Protein 9C95 (pdb70)

Sequence (668 aa):
GNSPHHELKNAAQRAADWLVERQRPNGALPSRTAVIESCYKGMWALHTAGHTQAASAVADYVTSLLQPDGDIPQPREERYFLDVHYLYANGYLTIGAHVLGRFGLSRKLMSFVETMRNPATGGFRRSHGPAIPGDGRCDSVSTSSISGLAALYTGRVDTARRSSAADFLGSLWVGQPDRKNVFHAVADASGAVLTSDDAVAVQVRKAEGDWYFIGLPAFFLTALYEATEDRAYLDLATDLMMTYMDEDCDEDAFVDSSCGKAGVAAALLYRLTGRPRYREIAEGIGTLLCERQSPYGYWSEEEETGDVADLFWGDLDMTAEYVLWLDLIGRNLASGEERVWAGNSPHELKNAAQRRAADWLVERQRPNGALPSRTAVIESCYKGMWALHTAGHTQAASAVADYVTSLLQPDGDIPQPREERRYFLDVHYLYANGYLTIGAHVLGRFGLSRKLMSFVETMRNPATGGFRSHGPAIPGDGRCDSVSTSSISGLAALYTGRVDTARRSAADFLGSSLWVGQPDRKNVFHAVADASSGAVLTSDDAVAVQVRKAEGDWYFIGLPAFFLTALYEATEEDRAYLDLATTDLMMTYMDEDCDEDAFVDSSCGKAGVAAALLYRLTGRPRYREIAEGIGTLLCERQSPYGYWSEEETGDVADLFWGDLDMTAEYVLWLDLIGRNLASGERVWA

Foldseek 3Di:
DDALVLLLVLLLLLLVLQQVQADPQLHTFAPDPWLLLPLLPLVLNVLNVNNVSSVSVVSNVVVQADPQLDNPDDHDDVQCAAAAVCLSLLSNLLSCVVSVVVVSNVSSLNSQVVQALVQQLFGGRHDPVHDDQSKGFLNNLLSNLQSCVSVVVLVSNVSSLSLVVLQVVQDPCLLAKRFGMAGSNSHGDDDPPGDIDGFADLDDPLLSLLSLLQSLLVSCVVPVPCVSVVSSVVSLCCNVPRGDPSCLPPLSNLSNLLSLLSCCLVPVDVVSVVSNVSSSVNVSVQAAPSSFHDPDDHDPDSHYHSVRSSSSSVSSVSSSSSSVSNVNSVVVHD/DDALVLLLVLLLLLLVLQQVQADPQLHTFAPDPWLLLDLLPLVLNVLSVNNVSSVSVVSNVVVQADPQLDNPPDHDDCQCAAAAVCLSLLSNLLSCLVSVVLVSNVSSLNSQVVQALVQQLFGHRHDDVHDDQSKGFLNNLLSSLLSCVSNVVLVSVVSSLSLVVLLVVQDPCLLAKRQGMDGSNSHGDDDPVGDIDGFADLDDPLLSLLSLLQSLLVSCVVPVPCVSVVVSVVSLCCNVPRGDPNCLPPLSVLSNLLSLLSCCLVPVDVVSLVSNVSSSVNVSVQAAPSSFHDPDDHDDDSHYHSVSSSSSSVSSVSSSSSSVSNVNSVVVND

Solvent-accessible surface area: 22139 Å² total; per-residue (Å²): 101,38,48,32,124,86,0,22,74,9,0,48,135,0,0,61,6,0,44,131,60,36,87,122,81,0,13,2,1,5,109,70,74,6,0,1,5,2,2,2,0,0,4,0,0,2,0,4,4,47,0,29,7,0,3,3,0,0,13,23,0,65,87,35,34,79,143,86,2,2,0,43,110,37,8,134,56,122,61,9,38,49,9,3,4,0,6,0,0,0,0,0,0,0,0,0,6,3,9,11,16,9,4,12,3,86,64,0,0,46,8,0,55,88,3,64,19,115,94,25,3,0,0,78,1,22,1,87,85,40,127,52,92,14,35,0,0,0,0,0,0,0,0,0,0,1,0,0,3,10,10,25,68,53,116,17,0,79,33,0,4,86,3,7,18,67,4,33,118,39,14,85,64,59,113,75,17,6,20,0,5,0,50,46,90,17,53,28,33,78,52,158,89,6,18,33,2,63,0,159,113,69,118,12,39,4,24,0,0,1,0,3,0,12,0,0,0,5,0,43,17,6,24,92,52,148,62,20,10,54,22,0,38,67,7,2,56,4,2,42,124,48,13,46,154,22,1,30,66,34,34,12,0,0,10,3,0,1,0,0,0,9,0,8,25,47,49,15,108,76,85,8,62,80,8,0,50,43,1,0,18,41,0,26,125,94,35,19,105,70,0,0,2,19,124,133,46,116,30,112,35,74,42,0,104,44,20,11,0,14,23,0,1,12,4,0,0,1,0,0,8,0,0,11,14,1,25,0,0,54,95,85,122,106,93,40,47,24,121,79,0,19,65,0,0,47,120,0,0,66,7,0,44,133,61,41,88,123,76,0,14,2,3,3,109,58,74,3,0,1,5,2,2,2,0,0,5,0,0,2,0,4,4,46,0,38,8,0,3,3,0,0,13,25,0,64,86,39,38,80,145,85,3,2,0,44,110,34,11,120,54,128,75,8,16,50,28,4,4,0,6,0,0,0,0,0,0,0,0,0,8,3,10,10,17,9,5,12,3,86,66,0,0,46,9,0,49,100,7,72,26,112,96,23,1,0,0,60,1,15,0,76,89,26,124,54,86,16,42,1,0,0,0,0,0,0,0,0,0,1,0,0,4,9,7,24,66,50,117,18,0,94,23,0,4,97,4,7,18,62,3,32,118,38,14,88,61,78,118,53,21,6,20,0,5,1,45,48,94,19,54,28,31,79,49,114,105,5,27,36,2,53,0,135,96,72,113,10,50,4,26,0,0,1,0,4,0,12,0,0,0,4,0,30,16,6,23,104,60,146,65,25,9,73,23,0,29,69,6,1,60,3,3,43,130,72,14,46,85,21,0,34,68,36,56,12,0,0,10,2,0,1,0,0,0,8,0,11,25,48,38,15,55,96,107,26,84,90,7,0,42,43,2,0,22,36,0,24,124,99,17,16,132,117,2,0,4,26,101,154,56,111,36,100,30,77,41,0,104,45,20,9,0,13,28,0,1,14,3,0,0,0,0,0,10,0,0,10,12,4,22,0,0,83,81,80,125,120

Secondary structure (DSSP, 8-state):
---HHHHHHHHHHHHHHHHHT--TTS---BSS--GGGTTTHHHHHHHTT-HHHHHHHHHHHHHH--TTS----S---GGGTTT-THHHHHHHHHHHHHTT-HHHHHHHHHHHHHTB-TTT--BBSS-TTS-----EEHHHHHHHHHHHHHTT-HHHHHHHHHHHHHHHHT-S-TTTEEE-EE-TTSPBP-STTS-EEETTS----THHHHHHHHHHHHHHHHH--HHHHHHHHHHHHIIIIIS-GGGGTSGGGHHHHHHHHHHHHHH--HHHHHHHHHHHHHHHHH--SSS---SS--S--S-B-HHHHHHHHHHHHHHHHHHHHHHHHHHHH-/---HHHHHHHHHHHHHHHHHT--TTS---BSS--GGGTTTHHHHHHHTT-HHHHHHHHHHHHHH--TTS----S---GGGTTT-THHHHHHHHHHHHHTT-HHHHHHHHHHHHHTB-TTT--BBSS-TTS-----EEHHHHHHHHHHHHHHT-HHHHHHHHHHHHHHHHT-S-TTTEEE-EE-TTSPBP-STTS-EEETTSS---THHHHHHHHHHHHHHHHH--HHHHHHHHHHHHIIIIIS-GGGGTSGGGHHHHHHHHHHHHHH--HHHHHHHHHHHHHHHHHS-TTS---SS--S--S-B-HHHHHHHHHHHHHHHHHHHHHHHHHHHH-

B-factor: mean 20.38, std 7.78, range [10.12, 61.92]

Radius of gyration: 24.38 Å; Cα contacts (8 Å, |Δi|>4): 1442; chains: 2; bounding box: 65×48×72 Å

Structure (mmCIF, N/CA/C/O backbone):
data_9C95
#
_entry.id   9C95
#
_cell.length_a   69.160
_cell.length_b   76.820
_cell.length_c   123.390
_cell.angle_alpha   90.00
_cell.angle_beta   90.00
_cell.angle_gamma   90.00
#
_symmetry.space_group_name_H-M   'P 21 21 21'
#
loop_
_entity.id
_entity.type
_entity.pdbx_description
1 polymer AprG
2 water water
#
loop_
_atom_site.group_PDB
_atom_site.id
_atom_site.type_symbol
_atom_site.label_atom_id
_atom_site.label_alt_id
_atom_site.label_comp_id
_atom_site.label_asym_id
_atom_site.label_entity_id
_atom_site.label_seq_id
_atom_site.pdbx_PDB_ins_code
_atom_site.Cartn_x
_atom_site.Cartn_y
_atom_site.Cartn_z
_atom_site.occupancy
_atom_site.B_iso_or_equiv
_atom_site.auth_seq_id
_atom_site.auth_comp_id
_atom_site.auth_asym_id
_atom_site.auth_atom_id
_atom_site.pdbx_PDB_model_num
ATOM 1 N N . GLY A 1 3 ? 1.802 -11.551 -13.146 1.00 49.29 3 GLY A N 1
ATOM 2 C CA . GLY A 1 3 ? 2.567 -10.573 -13.903 1.00 44.89 3 GLY A CA 1
ATOM 3 C C . GLY A 1 3 ? 1.820 -9.927 -15.056 1.00 41.84 3 GLY A C 1
ATOM 4 O O . GLY A 1 3 ? 0.614 -10.128 -15.229 1.00 45.77 3 GLY A O 1
ATOM 5 N N . ASN A 1 4 ? 2.544 -9.143 -15.851 1.00 38.01 4 ASN A N 1
ATOM 6 C CA . ASN A 1 4 ? 1.922 -8.390 -16.930 1.00 33.18 4 ASN A CA 1
ATOM 7 C C . ASN A 1 4 ? 1.538 -9.300 -18.088 1.00 30.12 4 ASN A C 1
ATOM 8 O O . ASN A 1 4 ? 2.174 -10.324 -18.348 1.00 30.54 4 ASN A O 1
ATOM 13 N N . SER A 1 5 ? 0.481 -8.907 -18.775 1.00 26.29 5 SER A N 1
ATOM 14 C CA . SER A 1 5 ? -0.032 -9.642 -19.912 1.00 23.21 5 SER A CA 1
ATOM 15 C C . SER A 1 5 ? 0.788 -9.321 -21.153 1.00 21.85 5 SER A C 1
ATOM 16 O O . SER A 1 5 ? 1.494 -8.310 -21.203 1.00 19.30 5 SER A O 1
ATOM 19 N N . PRO A 1 6 ? 0.728 -10.184 -22.171 1.00 19.82 6 PRO A N 1
ATOM 20 C CA . PRO A 1 6 ? 1.395 -9.859 -23.442 1.00 19.39 6 PRO A CA 1
ATOM 21 C C . PRO A 1 6 ? 1.067 -8.475 -23.969 1.00 18.68 6 PRO A C 1
ATOM 22 O O . PRO A 1 6 ? 1.962 -7.792 -24.485 1.00 17.20 6 PRO A O 1
ATOM 26 N N . HIS A 1 7 ? -0.195 -8.042 -23.859 1.00 18.54 7 HIS A N 1
ATOM 27 C CA A HIS A 1 7 ? -0.566 -6.705 -24.315 0.45 20.39 7 HIS A CA 1
ATOM 28 C CA B HIS A 1 7 ? -0.577 -6.705 -24.306 0.55 20.39 7 HIS A CA 1
ATOM 29 C C . HIS A 1 7 ? 0.176 -5.632 -23.527 1.00 19.98 7 HIS A C 1
ATOM 30 O O . HIS A 1 7 ? 0.631 -4.637 -24.105 1.00 20.16 7 HIS A O 1
ATOM 43 N N . GLU A 1 8 ? 0.319 -5.816 -22.215 1.00 19.82 8 GLU A N 1
ATOM 44 C CA . GLU A 1 8 ? 1.031 -4.823 -21.409 1.00 20.32 8 GLU A CA 1
ATOM 45 C C . GLU A 1 8 ? 2.523 -4.792 -21.737 1.00 18.24 8 GLU A C 1
ATOM 46 O O . GLU A 1 8 ? 3.124 -3.712 -21.804 1.00 17.97 8 GLU A O 1
ATOM 52 N N . LEU A 1 9 ? 3.135 -5.959 -21.973 1.00 17.28 9 LEU A N 1
ATOM 53 C CA . LEU A 1 9 ? 4.530 -5.974 -22.388 1.00 16.01 9 LEU A CA 1
ATOM 54 C C . LEU A 1 9 ? 4.710 -5.178 -23.677 1.00 16.06 9 LEU A C 1
ATOM 55 O O . LEU A 1 9 ? 5.659 -4.391 -23.821 1.00 15.66 9 LEU A O 1
ATOM 60 N N . LYS A 1 10 ? 3.813 -5.386 -24.628 1.00 16.46 10 LYS A N 1
ATOM 61 C CA . LYS A 1 10 ? 3.922 -4.691 -25.911 1.00 15.68 10 LYS A CA 1
ATOM 62 C C . LYS A 1 10 ? 3.677 -3.195 -25.759 1.00 16.89 10 LYS A C 1
ATOM 63 O O . LYS A 1 10 ? 4.346 -2.385 -26.408 1.00 15.85 10 LYS A O 1
ATOM 69 N N . ASN A 1 11 ? 2.737 -2.807 -24.902 1.00 16.39 11 ASN A N 1
ATOM 70 C CA . ASN A 1 11 ? 2.498 -1.384 -24.675 1.00 17.40 11 ASN A CA 1
ATOM 71 C C . ASN A 1 11 ? 3.760 -0.692 -24.182 1.00 16.76 11 ASN A C 1
ATOM 72 O O . ASN A 1 11 ? 4.051 0.446 -24.589 1.00 17.30 11 ASN A O 1
ATOM 77 N N . ALA A 1 12 ? 4.506 -1.347 -23.286 1.00 16.55 12 ALA A N 1
ATOM 78 C CA . ALA A 1 12 ? 5.776 -0.798 -22.822 1.00 16.38 12 ALA A CA 1
ATOM 79 C C . ALA A 1 12 ? 6.751 -0.645 -23.985 1.00 15.30 12 ALA A C 1
ATOM 80 O O . ALA A 1 12 ? 7.379 0.408 -24.147 1.00 16.04 12 ALA A O 1
ATOM 82 N N . ALA A 1 13 ? 6.906 -1.697 -24.789 1.00 15.14 13 ALA A N 1
ATOM 83 C CA . ALA A 1 13 ? 7.792 -1.605 -25.949 1.00 13.87 13 ALA A CA 1
ATOM 84 C C . ALA A 1 13 ? 7.417 -0.432 -26.853 1.00 15.01 13 ALA A C 1
ATOM 85 O O . ALA A 1 13 ? 8.298 0.283 -27.357 1.00 14.08 13 ALA A O 1
ATOM 87 N N . GLN A 1 14 ? 6.117 -0.245 -27.121 1.00 14.61 14 GLN A N 1
ATOM 88 C CA . GLN A 1 14 ? 5.685 0.800 -28.036 1.00 14.45 14 GLN A CA 1
ATOM 89 C C . GLN A 1 14 ? 5.991 2.188 -27.480 1.00 15.02 14 GLN A C 1
ATOM 90 O O . GLN A 1 14 ? 6.388 3.093 -28.233 1.00 15.95 14 GLN A O 1
ATOM 96 N N . ARG A 1 15 ? 5.823 2.389 -26.173 1.00 14.80 15 ARG A N 1
ATOM 97 C CA . ARG A 1 15 ? 6.151 3.708 -25.627 1.00 15.90 15 ARG A CA 1
ATOM 98 C C . ARG A 1 15 ? 7.651 4.004 -25.736 1.00 16.60 15 ARG A C 1
ATOM 99 O O . ARG A 1 15 ? 8.054 5.148 -25.988 1.00 15.51 15 ARG A O 1
ATOM 107 N N . ALA A 1 16 ? 8.493 2.996 -25.541 1.00 14.35 16 ALA A N 1
ATOM 108 C CA . ALA A 1 16 ? 9.922 3.190 -25.709 1.00 13.47 16 ALA A CA 1
ATOM 109 C C . ALA A 1 16 ? 10.281 3.450 -27.163 1.00 14.44 16 ALA A C 1
ATOM 110 O O . ALA A 1 16 ? 11.154 4.278 -27.451 1.00 13.72 16 ALA A O 1
ATOM 112 N N . ALA A 1 17 ? 9.654 2.717 -28.093 1.00 12.50 17 ALA A N 1
ATOM 113 C CA . ALA A 1 17 ? 9.920 2.976 -29.510 1.00 12.96 17 ALA A CA 1
ATOM 114 C C . ALA A 1 17 ? 9.553 4.402 -29.878 1.00 13.73 17 ALA A C 1
ATOM 115 O O . ALA A 1 17 ? 10.311 5.084 -30.590 1.00 14.17 17 ALA A O 1
ATOM 117 N N . ASP A 1 18 ? 8.394 4.882 -29.389 1.00 14.55 18 ASP A N 1
ATOM 118 C CA . ASP A 1 18 ? 7.991 6.264 -29.637 1.00 14.01 18 ASP A CA 1
ATOM 119 C C . ASP A 1 18 ? 9.015 7.249 -29.072 1.00 15.27 18 ASP A C 1
ATOM 120 O O . ASP A 1 18 ? 9.356 8.216 -29.737 1.00 16.12 18 ASP A O 1
ATOM 125 N N . TRP A 1 19 ? 9.546 6.977 -27.880 1.00 14.71 19 TRP A N 1
ATOM 126 C CA . TRP A 1 19 ? 10.565 7.838 -27.268 1.00 13.46 19 TRP A CA 1
ATOM 127 C C . TRP A 1 19 ? 11.789 7.959 -28.167 1.00 15.07 19 TRP A C 1
ATOM 128 O O . TRP A 1 19 ? 12.322 9.065 -28.390 1.00 14.67 19 TRP A O 1
ATOM 139 N N . LEU A 1 20 ? 12.253 6.818 -28.701 1.00 12.71 20 LEU A N 1
ATOM 140 C CA . LEU A 1 20 ? 13.413 6.783 -29.593 1.00 12.85 20 LEU A CA 1
ATOM 141 C C . LEU A 1 20 ? 13.158 7.573 -30.873 1.00 14.72 20 LEU A C 1
ATOM 142 O O . LEU A 1 20 ? 13.986 8.396 -31.287 1.00 15.19 20 LEU A O 1
ATOM 147 N N . VAL A 1 21 ? 12.011 7.336 -31.514 1.00 13.81 21 VAL A N 1
ATOM 148 C CA . VAL A 1 21 ? 11.763 7.953 -32.818 1.00 14.01 21 VAL A CA 1
ATOM 149 C C . VAL A 1 21 ? 11.591 9.469 -32.691 1.00 16.05 21 VAL A C 1
ATOM 150 O O . VAL A 1 21 ? 12.036 10.227 -33.570 1.00 15.42 21 VAL A O 1
ATOM 154 N N . GLU A 1 22 ? 10.965 9.927 -31.604 1.00 14.84 22 GLU A N 1
ATOM 155 C CA . GLU A 1 22 ? 10.810 11.364 -31.391 1.00 16.25 22 GLU A CA 1
ATOM 156 C C . GLU A 1 22 ? 12.155 12.072 -31.369 1.00 16.73 22 GLU A C 1
ATOM 157 O O . GLU A 1 22 ? 12.236 13.258 -31.717 1.00 18.01 22 GLU A O 1
ATOM 163 N N . ARG A 1 23 ? 13.213 11.386 -30.970 1.00 14.81 23 ARG A N 1
ATOM 164 C CA . ARG A 1 23 ? 14.531 11.986 -30.792 1.00 14.28 23 ARG A CA 1
ATOM 165 C C . ARG A 1 23 ? 15.534 11.577 -31.862 1.00 13.87 23 ARG A C 1
ATOM 166 O O . ARG A 1 23 ? 16.707 11.944 -31.770 1.00 15.82 23 ARG A O 1
ATOM 174 N N . GLN A 1 24 ? 15.105 10.810 -32.864 1.00 15.08 24 GLN A N 1
ATOM 175 C CA . GLN A 1 24 ? 16.020 10.369 -33.902 1.00 14.14 24 GLN A CA 1
ATOM 176 C C . GLN A 1 24 ? 16.535 11.563 -34.690 1.00 15.88 24 GLN A C 1
ATOM 177 O O . GLN A 1 24 ? 15.797 12.511 -34.954 1.00 16.76 24 GLN A O 1
ATOM 183 N N . ARG A 1 25 ? 17.807 11.516 -35.044 1.00 16.98 25 ARG A N 1
ATOM 184 C CA . ARG A 1 25 ? 18.439 12.610 -35.766 1.00 18.79 25 ARG A CA 1
ATOM 185 C C . ARG A 1 25 ? 18.142 12.538 -37.264 1.00 19.77 25 ARG A C 1
ATOM 186 O O . ARG A 1 25 ? 17.702 11.504 -37.779 1.00 17.53 25 ARG A O 1
ATOM 194 N N . PRO A 1 26 ? 18.322 13.647 -37.984 1.00 19.53 26 PRO A N 1
ATOM 195 C CA . PRO A 1 26 ? 17.918 13.669 -39.401 1.00 19.43 26 PRO A CA 1
ATOM 196 C C . PRO A 1 26 ? 18.642 12.666 -40.261 1.00 19.61 26 PRO A C 1
ATOM 197 O O . PRO A 1 26 ? 18.044 12.162 -41.227 1.00 21.15 26 PRO A O 1
ATOM 201 N N . ASN A 1 27 ? 19.889 12.334 -39.936 1.00 19.52 27 ASN A N 1
ATOM 202 C CA . ASN A 1 27 ? 20.628 11.323 -40.685 1.00 19.11 27 ASN A CA 1
ATOM 203 C C . ASN A 1 27 ? 20.236 9.898 -40.318 1.00 17.67 27 ASN A C 1
ATOM 204 O O . ASN A 1 27 ? 20.786 8.955 -40.916 1.00 17.49 27 ASN A O 1
ATOM 209 N N . GLY A 1 28 ? 19.308 9.725 -39.373 1.00 14.81 28 GLY A N 1
ATOM 210 C CA . GLY A 1 28 ? 18.887 8.391 -38.965 1.00 15.73 28 GLY A CA 1
ATOM 211 C C . GLY A 1 28 ? 19.520 7.879 -37.684 1.00 16.27 28 GLY A C 1
ATOM 212 O O . GLY A 1 28 ? 19.035 6.871 -37.131 1.00 16.60 28 GLY A O 1
ATOM 213 N N . ALA A 1 29 ? 20.558 8.545 -37.174 1.00 16.93 29 ALA A N 1
ATOM 214 C CA . ALA A 1 29 ? 21.192 8.095 -35.928 1.00 17.51 29 ALA A CA 1
ATOM 215 C C . ALA A 1 29 ? 20.215 8.204 -34.755 1.00 16.22 29 ALA A C 1
ATOM 216 O O . ALA A 1 29 ? 19.408 9.127 -34.679 1.00 18.72 29 ALA A O 1
ATOM 218 N N . LEU A 1 30 ? 20.292 7.242 -33.849 1.00 14.80 30 LEU A N 1
ATOM 219 C CA . LEU A 1 30 ? 19.495 7.324 -32.640 1.00 14.85 30 LEU A CA 1
ATOM 220 C C . LEU A 1 30 ? 20.188 8.271 -31.647 1.00 14.22 30 LEU A C 1
ATOM 221 O O . LEU A 1 30 ? 21.382 8.564 -31.778 1.00 15.77 30 LEU A O 1
ATOM 226 N N . PRO A 1 31 ? 19.442 8.810 -30.665 1.00 14.57 31 PRO A N 1
ATOM 227 C CA . PRO A 1 31 ? 19.963 9.908 -29.822 1.00 15.56 31 PRO A CA 1
ATOM 228 C C . PRO A 1 31 ? 20.951 9.495 -28.732 1.00 14.21 31 PRO A C 1
ATOM 229 O O . PRO A 1 31 ? 20.651 9.446 -27.548 1.00 15.15 31 PRO A O 1
ATOM 233 N N . SER A 1 32 ? 22.179 9.207 -29.139 1.00 14.83 32 SER A N 1
ATOM 234 C CA . SER A 1 32 ? 23.238 8.782 -28.233 1.00 13.85 32 SER A CA 1
ATOM 235 C C . SER A 1 32 ? 24.151 9.962 -27.924 1.00 14.93 32 SER A C 1
ATOM 236 O O . SER A 1 32 ? 24.391 10.809 -28.785 1.00 15.34 32 SER A O 1
ATOM 239 N N . ARG A 1 33 ? 24.686 9.997 -26.699 1.00 13.70 33 ARG A N 1
ATOM 240 C CA . ARG A 1 33 ? 25.636 11.059 -26.366 1.00 12.78 33 ARG A CA 1
ATOM 241 C C . ARG A 1 33 ? 26.988 10.841 -27.036 1.00 15.14 33 ARG A C 1
ATOM 242 O O . ARG A 1 33 ? 27.819 11.759 -27.075 1.00 15.00 33 ARG A O 1
ATOM 250 N N . THR A 1 34 ? 27.237 9.651 -27.584 1.00 14.16 34 THR A N 1
ATOM 251 C CA . THR A 1 34 ? 28.419 9.445 -28.402 1.00 13.50 34 THR A CA 1
ATOM 252 C C . THR A 1 34 ? 28.023 8.734 -29.688 1.00 14.15 34 THR A C 1
ATOM 253 O O . THR A 1 34 ? 27.233 7.766 -29.671 1.00 15.52 34 THR A O 1
ATOM 257 N N . ALA A 1 35 ? 28.595 9.202 -30.794 1.00 13.76 35 ALA A N 1
ATOM 258 C CA . ALA A 1 35 ? 28.317 8.608 -32.101 1.00 14.49 35 ALA A CA 1
ATOM 259 C C . ALA A 1 35 ? 29.121 7.306 -32.238 1.00 17.14 35 ALA A C 1
ATOM 260 O O . ALA A 1 35 ? 30.254 7.300 -32.686 1.00 17.86 35 ALA A O 1
ATOM 262 N N . VAL A 1 36 ? 28.522 6.177 -31.865 1.00 14.57 36 VAL A N 1
ATOM 263 C CA . VAL A 1 36 ? 29.204 4.889 -31.930 1.00 14.41 36 VAL A CA 1
ATOM 264 C C . VAL A 1 36 ? 28.199 3.848 -32.401 1.00 13.62 36 VAL A C 1
ATOM 265 O O . VAL A 1 36 ? 27.006 3.924 -32.097 1.00 14.77 36 VAL A O 1
ATOM 269 N N . ILE A 1 37 ? 28.695 2.845 -33.125 1.00 14.79 37 ILE A N 1
ATOM 270 C CA . ILE A 1 37 ? 27.766 1.854 -33.669 1.00 14.88 37 ILE A CA 1
ATOM 271 C C . ILE A 1 37 ? 27.127 1.031 -32.550 1.00 14.22 37 ILE A C 1
ATOM 272 O O . ILE A 1 37 ? 25.978 0.582 -32.691 1.00 14.97 37 ILE A O 1
ATOM 277 N N . GLU A 1 38 ? 27.810 0.884 -31.404 1.00 13.01 38 GLU A N 1
ATOM 278 C CA . GLU A 1 38 ? 27.234 0.136 -30.294 1.00 13.16 38 GLU A CA 1
ATOM 279 C C . GLU A 1 38 ? 26.090 0.883 -29.625 1.00 13.15 38 GLU A C 1
ATOM 280 O O . GLU A 1 38 ? 25.421 0.329 -28.756 1.00 14.69 38 GLU A O 1
ATOM 286 N N . SER A 1 39 ? 25.804 2.106 -30.066 1.00 13.61 39 SER A N 1
ATOM 287 C CA . SER A 1 39 ? 24.613 2.789 -29.565 1.00 14.06 39 SER A CA 1
ATOM 288 C C . SER A 1 39 ? 23.328 2.440 -30.300 1.00 16.80 39 SER A C 1
ATOM 289 O O . SER A 1 39 ? 22.239 2.756 -29.791 1.00 17.32 39 SER A O 1
ATOM 292 N N . CYS A 1 40 ? 23.414 1.834 -31.483 1.00 14.27 40 CYS A N 1
ATOM 293 C CA . CYS A 1 40 ? 22.229 1.758 -32.336 1.00 15.55 40 CYS A CA 1
ATOM 294 C C . CYS A 1 40 ? 22.140 0.469 -33.139 1.00 13.99 40 CYS A C 1
ATOM 295 O O . CYS A 1 40 ? 21.259 0.371 -34.023 1.00 14.74 40 CYS A O 1
ATOM 298 N N . TYR A 1 41 ? 23.012 -0.513 -32.865 1.00 13.66 41 TYR A N 1
ATOM 299 C CA . TYR A 1 41 ? 23.035 -1.721 -33.690 1.00 12.47 41 TYR A CA 1
ATOM 300 C C . TYR A 1 41 ? 21.739 -2.535 -33.604 1.00 13.25 41 TYR A C 1
ATOM 301 O O . TYR A 1 41 ? 21.392 -3.215 -34.579 1.00 13.67 41 TYR A O 1
ATOM 310 N N . LYS A 1 42 ? 21.014 -2.484 -32.478 1.00 13.37 42 LYS A N 1
ATOM 311 C CA . LYS A 1 42 ? 19.718 -3.169 -32.385 1.00 12.32 42 LYS A CA 1
ATOM 312 C C . LYS A 1 42 ? 18.570 -2.334 -32.938 1.00 13.58 42 LYS A C 1
ATOM 313 O O . LYS A 1 42 ? 17.425 -2.808 -32.958 1.00 14.70 42 LYS A O 1
ATOM 319 N N . GLY A 1 43 ? 18.844 -1.108 -33.398 1.00 13.94 43 GLY A N 1
ATOM 320 C CA . GLY A 1 43 ? 17.762 -0.194 -33.717 1.00 15.18 43 GLY A CA 1
ATOM 321 C C . GLY A 1 43 ? 16.906 -0.590 -34.906 1.00 14.48 43 GLY A C 1
ATOM 322 O O . GLY A 1 43 ? 15.685 -0.430 -34.861 1.00 14.57 43 GLY A O 1
ATOM 323 N N . MET A 1 44 ? 17.512 -1.070 -35.995 1.00 12.73 44 MET A N 1
ATOM 324 C CA . MET A 1 44 ? 16.698 -1.441 -37.156 1.00 12.52 44 MET A CA 1
ATOM 325 C C . MET A 1 44 ? 15.692 -2.516 -36.790 1.00 14.34 44 MET A C 1
ATOM 326 O O . MET A 1 44 ? 14.499 -2.409 -37.113 1.00 15.60 44 MET A O 1
ATOM 331 N N . TRP A 1 45 ? 16.173 -3.589 -36.157 1.00 11.77 45 TRP A N 1
ATOM 332 C CA . TRP A 1 45 ? 15.288 -4.686 -35.820 1.00 13.34 45 TRP A CA 1
ATOM 333 C C . TRP A 1 45 ? 14.255 -4.242 -34.785 1.00 13.21 45 TRP A C 1
ATOM 334 O O . TRP A 1 45 ? 13.058 -4.503 -34.948 1.00 13.56 45 TRP A O 1
ATOM 345 N N . ALA A 1 46 ? 14.682 -3.544 -33.723 1.00 12.63 46 ALA A N 1
ATOM 346 C CA . ALA A 1 46 ? 13.730 -3.148 -32.690 1.00 13.41 46 ALA A CA 1
ATOM 347 C C . ALA A 1 46 ? 12.650 -2.227 -33.258 1.00 12.05 46 ALA A C 1
ATOM 348 O O . ALA A 1 46 ? 11.453 -2.391 -32.961 1.00 13.41 46 ALA A O 1
ATOM 350 N N . LEU A 1 47 ? 13.062 -1.218 -34.042 1.00 12.61 47 LEU A N 1
ATOM 351 C CA . LEU A 1 47 ? 12.091 -0.250 -34.516 1.00 14.12 47 LEU A CA 1
ATOM 352 C C . LEU A 1 47 ? 11.142 -0.874 -35.530 1.00 13.42 47 LEU A C 1
ATOM 353 O O . LEU A 1 47 ? 9.949 -0.539 -35.538 1.00 14.79 47 LEU A O 1
ATOM 358 N N . HIS A 1 48 ? 11.630 -1.822 -36.338 1.00 13.65 48 HIS A N 1
ATOM 359 C CA . HIS A 1 48 ? 10.733 -2.539 -37.243 1.00 15.52 48 HIS A CA 1
ATOM 360 C C . HIS A 1 48 ? 9.691 -3.341 -36.458 1.00 16.33 48 HIS A C 1
ATOM 361 O O . HIS A 1 48 ? 8.497 -3.280 -36.777 1.00 15.59 48 HIS A O 1
ATOM 368 N N . THR A 1 49 ? 10.106 -4.060 -35.392 1.00 13.11 49 THR A N 1
ATOM 369 C CA . THR A 1 49 ? 9.119 -4.821 -34.600 1.00 14.75 49 THR A CA 1
ATOM 370 C C . THR A 1 49 ? 8.045 -3.919 -34.013 1.00 15.71 49 THR A C 1
ATOM 371 O O . THR A 1 49 ? 6.903 -4.343 -33.809 1.00 16.58 49 THR A O 1
ATOM 375 N N . ALA A 1 50 ? 8.395 -2.674 -33.688 1.00 13.85 50 ALA A N 1
ATOM 376 C CA . ALA A 1 50 ? 7.422 -1.738 -33.174 1.00 11.88 50 ALA A CA 1
ATOM 377 C C . ALA A 1 50 ? 6.597 -1.054 -34.259 1.00 14.77 50 ALA A C 1
ATOM 378 O O . ALA A 1 50 ? 5.755 -0.208 -33.951 1.00 16.55 50 ALA A O 1
ATOM 380 N N . GLY A 1 51 ? 6.792 -1.407 -35.519 1.00 13.11 51 GLY A N 1
ATOM 381 C CA . GLY A 1 51 ? 6.018 -0.779 -36.582 1.00 13.86 51 GLY A CA 1
ATOM 382 C C . GLY A 1 51 ? 6.581 0.529 -37.078 1.00 14.76 51 GLY A C 1
ATOM 383 O O . GLY A 1 51 ? 5.977 1.144 -37.962 1.00 14.56 51 GLY A O 1
ATOM 384 N N . HIS A 1 52 ? 7.716 0.968 -36.535 1.00 12.34 52 HIS A N 1
ATOM 385 C CA . HIS A 1 52 ? 8.272 2.269 -36.917 1.00 12.78 52 HIS A CA 1
ATOM 386 C C . HIS A 1 52 ? 9.243 2.058 -38.069 1.00 13.13 52 HIS A C 1
ATOM 387 O O . HIS A 1 52 ? 10.467 2.164 -37.929 1.00 13.26 52 HIS A O 1
ATOM 394 N N . THR A 1 53 ? 8.663 1.721 -39.231 1.00 13.75 53 THR A N 1
ATOM 395 C CA . THR A 1 53 ? 9.503 1.274 -40.345 1.00 13.45 53 THR A CA 1
ATOM 396 C C . THR A 1 53 ? 10.254 2.416 -41.034 1.00 13.60 53 THR A C 1
ATOM 397 O O . THR A 1 53 ? 11.333 2.183 -41.603 1.00 14.36 53 THR A O 1
ATOM 401 N N . GLN A 1 54 ? 9.718 3.648 -41.003 1.00 13.52 54 GLN A N 1
ATOM 402 C CA . GLN A 1 54 ? 10.488 4.756 -41.547 1.00 14.77 54 GLN A CA 1
ATOM 403 C C . GLN A 1 54 ? 11.668 5.076 -40.654 1.00 13.97 54 GLN A C 1
ATOM 404 O O . GLN A 1 54 ? 12.774 5.314 -41.147 1.00 14.23 54 GLN A O 1
ATOM 410 N N . ALA A 1 55 ? 11.470 5.022 -39.336 1.00 12.72 55 ALA A N 1
ATOM 411 C CA . ALA A 1 55 ? 12.604 5.219 -38.446 1.00 13.62 55 ALA A CA 1
ATOM 412 C C . ALA A 1 55 ? 13.624 4.094 -38.586 1.00 14.33 55 ALA A C 1
ATOM 413 O O . ALA A 1 55 ? 14.840 4.325 -38.568 1.00 13.79 55 ALA A O 1
ATOM 415 N N . ALA A 1 56 ? 13.141 2.845 -38.720 1.00 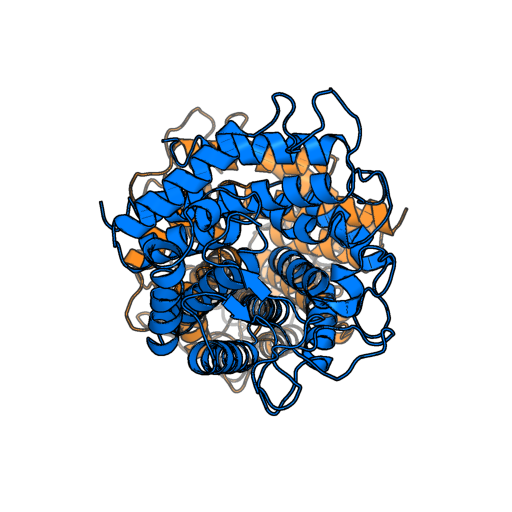12.54 56 ALA A N 1
ATOM 416 C CA . ALA A 1 56 ? 14.061 1.735 -38.902 1.00 14.63 56 ALA A CA 1
ATOM 417 C C . ALA A 1 56 ? 14.826 1.872 -40.198 1.00 12.97 56 ALA A C 1
ATOM 418 O O . ALA A 1 56 ? 16.037 1.610 -40.250 1.00 13.27 56 ALA A O 1
ATOM 420 N N . SER A 1 57 ? 14.132 2.269 -41.270 1.00 12.37 57 SER A N 1
ATOM 421 C CA . SER A 1 57 ? 14.820 2.497 -42.545 1.00 14.29 57 SER A CA 1
ATOM 422 C C . SER A 1 57 ? 15.815 3.658 -42.452 1.00 13.09 57 SER A C 1
ATOM 423 O O . SER A 1 57 ? 16.859 3.618 -43.116 1.00 13.39 57 SER A O 1
ATOM 426 N N . ALA A 1 58 ? 15.535 4.657 -41.601 1.00 12.64 58 ALA A N 1
ATOM 427 C CA . ALA A 1 58 ? 16.493 5.739 -41.421 1.00 12.60 58 ALA A CA 1
ATOM 428 C C . ALA A 1 58 ? 17.738 5.249 -40.694 1.00 12.76 58 ALA A C 1
ATOM 429 O O . ALA A 1 58 ? 18.855 5.669 -41.024 1.00 15.16 58 ALA A O 1
ATOM 431 N N . VAL A 1 59 ? 17.585 4.349 -39.707 1.00 13.43 59 VAL A N 1
ATOM 432 C CA . VAL A 1 59 ? 18.767 3.706 -39.138 1.00 14.07 59 VAL A CA 1
ATOM 433 C C . VAL A 1 59 ? 19.522 2.946 -40.221 1.00 12.27 59 VAL A C 1
ATOM 434 O O . VAL A 1 59 ? 20.754 2.999 -40.278 1.00 13.96 59 VAL A O 1
ATOM 438 N N . ALA A 1 60 ? 18.797 2.233 -41.101 1.00 12.26 60 ALA A N 1
ATOM 439 C CA . ALA A 1 60 ? 19.465 1.530 -42.201 1.00 13.24 60 ALA A CA 1
ATOM 440 C C . ALA A 1 60 ? 20.254 2.486 -43.087 1.00 13.20 60 ALA A C 1
ATOM 441 O O . ALA A 1 60 ? 21.358 2.151 -43.545 1.00 14.71 60 ALA A O 1
ATOM 443 N N . ASP A 1 61 ? 19.715 3.685 -43.330 1.00 13.14 61 ASP A N 1
ATOM 444 C CA . ASP A 1 61 ? 20.444 4.688 -44.122 1.00 13.59 61 ASP A CA 1
ATOM 445 C C . ASP A 1 61 ? 21.722 5.110 -43.413 1.00 14.88 61 ASP A C 1
ATOM 446 O O . ASP A 1 61 ? 22.788 5.234 -44.031 1.00 14.92 61 ASP A O 1
ATOM 451 N N . TYR A 1 62 ? 21.623 5.360 -42.108 1.00 13.59 62 TYR A N 1
ATOM 452 C CA . TYR A 1 62 ? 22.804 5.740 -41.328 1.00 14.88 62 TYR A CA 1
ATOM 453 C C . TYR A 1 62 ? 23.841 4.625 -41.341 1.00 15.89 62 TYR A C 1
ATOM 454 O O . TYR A 1 62 ? 25.036 4.853 -41.582 1.00 16.47 62 TYR A O 1
ATOM 463 N N . VAL A 1 63 ? 23.398 3.391 -41.094 1.00 13.48 63 VAL A N 1
ATOM 464 C CA . VAL A 1 63 ? 24.306 2.258 -41.121 1.00 15.39 63 VAL A CA 1
ATOM 465 C C . VAL A 1 63 ? 24.943 2.100 -42.503 1.00 15.29 63 VAL A C 1
ATOM 466 O O . VAL A 1 63 ? 26.148 1.848 -42.617 1.00 16.57 63 VAL A O 1
ATOM 470 N N . THR A 1 64 ? 24.160 2.288 -43.565 1.00 14.60 64 THR A N 1
ATOM 471 C CA . THR A 1 64 ? 24.714 2.168 -44.906 1.00 15.52 64 THR A CA 1
ATOM 472 C C . THR A 1 64 ? 25.818 3.197 -45.146 1.00 16.55 64 THR A C 1
ATOM 473 O O . THR A 1 64 ? 26.810 2.892 -45.819 1.00 17.43 64 THR A O 1
ATOM 477 N N . SER A 1 65 ? 25.667 4.418 -44.589 1.00 14.71 65 SER A N 1
ATOM 478 C CA . SER A 1 65 ? 26.678 5.461 -44.742 1.00 17.52 65 SER A CA 1
ATOM 479 C C . SER A 1 65 ? 28.000 5.087 -44.096 1.00 18.52 65 SER A C 1
ATOM 480 O O . SER A 1 65 ? 29.043 5.660 -44.448 1.00 19.64 65 SER A O 1
ATOM 483 N N . LEU A 1 66 ? 27.991 4.155 -43.143 1.00 16.43 66 LEU A N 1
ATOM 484 C CA . LEU A 1 66 ? 29.205 3.710 -42.480 1.00 17.63 66 LEU A CA 1
ATOM 485 C C . LEU A 1 66 ? 29.807 2.465 -43.113 1.00 15.25 66 LEU A C 1
ATOM 486 O O . LEU A 1 66 ? 30.935 2.115 -42.774 1.00 17.58 66 LEU A O 1
ATOM 491 N N . LEU A 1 67 ? 29.061 1.769 -43.956 1.00 15.89 67 LEU A N 1
ATOM 492 C CA . LEU A 1 67 ? 29.473 0.458 -44.442 1.00 15.59 67 LEU A CA 1
ATOM 493 C C . LEU A 1 67 ? 30.729 0.562 -45.298 1.00 17.54 67 LEU A C 1
ATOM 494 O O . LEU A 1 67 ? 30.822 1.431 -46.168 1.00 18.82 67 LEU A O 1
ATOM 499 N N . GLN A 1 68 ? 31.697 -0.310 -45.052 1.00 16.88 68 GLN A N 1
ATOM 500 C CA . GLN A 1 68 ? 32.958 -0.302 -45.777 1.00 18.31 68 GLN A CA 1
ATOM 501 C C . GLN A 1 68 ? 32.911 -1.311 -46.910 1.00 20.40 68 GLN A C 1
ATOM 502 O O . GLN A 1 68 ? 32.029 -2.173 -46.958 1.00 18.72 68 GLN A O 1
ATOM 508 N N . PRO A 1 69 ? 33.842 -1.226 -47.860 1.00 20.48 69 PRO A N 1
ATOM 509 C CA . PRO A 1 69 ? 33.781 -2.131 -49.014 1.00 19.67 69 PRO A CA 1
ATOM 510 C C . PRO A 1 69 ? 33.785 -3.601 -48.659 1.00 20.53 69 PRO A C 1
ATOM 511 O O . PRO A 1 69 ? 33.240 -4.408 -49.425 1.00 22.65 69 PRO A O 1
ATOM 515 N N . ASP A 1 70 ? 34.396 -3.978 -47.542 1.00 17.30 70 ASP A N 1
ATOM 516 C CA . ASP A 1 70 ? 34.431 -5.380 -47.149 1.00 18.77 70 ASP A CA 1
ATOM 517 C C . ASP A 1 70 ? 33.168 -5.837 -46.419 1.00 18.83 70 ASP A C 1
ATOM 518 O O . ASP A 1 70 ? 33.105 -7.003 -46.049 1.00 17.50 70 ASP A O 1
ATOM 523 N N . GLY A 1 71 ? 32.171 -4.971 -46.234 1.00 17.25 71 GLY A N 1
ATOM 524 C CA . GLY A 1 71 ? 30.941 -5.341 -45.555 1.00 15.89 71 GLY A CA 1
ATOM 525 C C . GLY A 1 71 ? 30.951 -5.167 -44.054 1.00 15.99 71 GLY A C 1
ATOM 526 O O . GLY A 1 71 ? 29.967 -5.526 -43.410 1.00 15.69 71 GLY A O 1
ATOM 527 N N . ASP A 1 72 ? 32.034 -4.663 -43.478 1.00 15.59 72 ASP A N 1
ATOM 528 C CA . ASP A 1 72 ? 32.124 -4.400 -42.045 1.00 14.20 72 ASP A CA 1
ATOM 529 C C . ASP A 1 72 ? 31.849 -2.933 -41.736 1.00 14.23 72 ASP A C 1
ATOM 530 O O . ASP A 1 72 ? 31.842 -2.070 -42.617 1.00 15.13 72 ASP A O 1
ATOM 535 N N . ILE A 1 73 ? 31.540 -2.681 -40.467 1.00 14.46 73 ILE A N 1
ATOM 536 C CA . ILE A 1 73 ? 31.456 -1.333 -39.906 1.00 16.27 73 ILE A CA 1
ATOM 537 C C . ILE A 1 73 ? 32.477 -1.289 -38.780 1.00 16.51 73 ILE A C 1
ATOM 538 O O . ILE A 1 73 ? 32.145 -1.561 -37.609 1.00 14.84 73 ILE A O 1
ATOM 543 N N . PRO A 1 74 ? 33.747 -1.043 -39.101 1.00 15.83 74 PRO A N 1
ATOM 544 C CA . PRO A 1 74 ? 34.798 -1.076 -38.069 1.00 16.47 74 PRO A CA 1
ATOM 545 C C . PRO A 1 74 ? 34.797 0.144 -37.170 1.00 15.80 74 PRO A C 1
ATOM 546 O O . PRO A 1 74 ? 35.356 0.080 -36.060 1.00 17.53 74 PRO A O 1
ATOM 550 N N . GLN A 1 75 ? 34.188 1.228 -37.639 1.00 16.71 75 GLN A N 1
ATOM 551 C CA . GLN A 1 75 ? 34.130 2.491 -36.924 1.00 16.80 75 GLN A CA 1
ATOM 552 C C . GLN A 1 75 ? 32.784 3.133 -37.189 1.00 15.57 75 GLN A C 1
ATOM 553 O O . GLN A 1 75 ? 32.202 2.942 -38.260 1.00 17.94 75 GLN A O 1
ATOM 559 N N . PRO A 1 76 ? 32.286 3.948 -36.260 1.00 15.77 76 PRO A N 1
ATOM 560 C CA . PRO A 1 76 ? 32.905 4.312 -34.979 1.00 14.31 76 PRO A CA 1
ATOM 561 C C . PRO A 1 76 ? 32.617 3.275 -33.902 1.00 14.69 76 PRO A C 1
ATOM 562 O O . PRO A 1 76 ? 31.476 2.862 -33.735 1.00 15.50 76 PRO A O 1
ATOM 566 N N . ARG A 1 77 ? 33.662 2.820 -33.224 1.00 14.44 77 ARG A N 1
ATOM 567 C CA . ARG A 1 77 ? 33.533 1.885 -32.115 1.00 13.81 77 ARG A CA 1
ATOM 568 C C . ARG A 1 77 ? 34.437 2.362 -30.983 1.00 17.85 77 ARG A C 1
ATOM 569 O O . ARG A 1 77 ? 35.598 2.711 -31.219 1.00 17.93 77 ARG A O 1
ATOM 577 N N . GLU A 1 78 ? 33.917 2.343 -29.743 1.00 15.24 78 GLU A N 1
ATOM 578 C CA . GLU A 1 78 ? 34.757 2.734 -28.611 1.00 18.11 78 GLU A CA 1
ATOM 579 C C . GLU A 1 78 ? 34.796 1.705 -27.497 1.00 16.94 78 GLU A C 1
ATOM 580 O O . GLU A 1 78 ? 35.844 1.528 -26.886 1.00 17.64 78 GLU A O 1
ATOM 586 N N . GLU A 1 79 ? 33.689 1.026 -27.221 1.00 15.19 79 GLU A N 1
ATOM 587 C CA . GLU A 1 79 ? 33.635 0.109 -26.095 1.00 16.75 79 GLU A CA 1
ATOM 588 C C . GLU A 1 79 ? 34.428 -1.161 -26.384 1.00 15.41 79 GLU A C 1
ATOM 589 O O . GLU A 1 79 ? 34.258 -1.792 -27.433 1.00 15.20 79 GLU A O 1
ATOM 595 N N . ARG A 1 80 ? 35.282 -1.545 -25.431 1.00 14.91 80 ARG A N 1
ATOM 596 C CA . ARG A 1 80 ? 36.186 -2.676 -25.641 1.00 16.92 80 ARG A CA 1
ATOM 597 C C . ARG A 1 80 ? 35.434 -3.981 -25.919 1.00 14.90 80 ARG A C 1
ATOM 598 O O . ARG A 1 80 ? 35.909 -4.820 -26.688 1.00 16.27 80 ARG A O 1
ATOM 606 N N . TYR A 1 81 ? 34.258 -4.166 -25.340 1.00 14.42 81 TYR A N 1
ATOM 607 C CA . TYR A 1 81 ? 33.526 -5.393 -25.648 1.00 15.34 81 TYR A CA 1
ATOM 608 C C . TYR A 1 81 ? 33.168 -5.469 -27.128 1.00 14.93 81 TYR A C 1
ATOM 609 O O . TYR A 1 81 ? 32.942 -6.573 -27.650 1.00 15.48 81 TYR A O 1
ATOM 618 N N . PHE A 1 82 ? 33.093 -4.332 -27.808 1.00 14.04 82 PHE A N 1
ATOM 619 C CA . PHE A 1 82 ? 32.806 -4.291 -29.241 1.00 13.93 82 PHE A CA 1
ATOM 620 C C . PHE A 1 82 ? 34.071 -4.269 -30.085 1.00 13.91 82 PHE A C 1
ATOM 621 O O . PHE A 1 82 ? 33.992 -4.114 -31.308 1.00 14.19 82 PHE A O 1
ATOM 629 N N . LEU A 1 83 ? 35.219 -4.494 -29.460 1.00 14.59 83 LEU A N 1
ATOM 630 C CA . LEU A 1 83 ? 36.493 -4.583 -30.165 1.00 15.46 83 LEU A CA 1
ATOM 631 C C . LEU A 1 83 ? 37.132 -5.953 -30.003 1.00 16.78 83 LEU A C 1
ATOM 632 O O . LEU A 1 83 ? 37.520 -6.562 -31.000 1.00 15.55 83 LEU A O 1
ATOM 637 N N . ASP A 1 84 ? 37.259 -6.470 -28.776 1.00 15.70 84 ASP A N 1
ATOM 638 C CA . ASP A 1 84 ? 37.955 -7.739 -28.615 1.00 17.05 84 ASP A CA 1
ATOM 639 C C . ASP A 1 84 ? 37.207 -8.755 -27.775 1.00 16.16 84 ASP A C 1
ATOM 640 O O . ASP A 1 84 ? 37.761 -9.836 -27.519 1.00 20.08 84 ASP A O 1
ATOM 645 N N . VAL A 1 85 ? 35.980 -8.466 -27.335 1.00 13.66 85 VAL A N 1
ATOM 646 C CA . VAL A 1 85 ? 35.250 -9.496 -26.588 1.00 13.83 85 VAL A CA 1
ATOM 647 C C . VAL A 1 85 ? 34.203 -10.141 -27.488 1.00 13.74 85 VAL A C 1
ATOM 648 O O . VAL A 1 85 ? 34.149 -11.373 -27.634 1.00 14.58 85 VAL A O 1
ATOM 652 N N . HIS A 1 86 ? 33.370 -9.313 -28.123 1.00 13.42 86 HIS A N 1
ATOM 653 C CA . HIS A 1 86 ? 32.401 -9.807 -29.119 1.00 12.65 86 HIS A CA 1
ATOM 654 C C . HIS A 1 86 ? 32.193 -8.746 -30.204 1.00 12.01 86 HIS A C 1
ATOM 655 O O . HIS A 1 86 ? 31.153 -8.093 -30.307 1.00 14.14 86 HIS A O 1
ATOM 662 N N . TYR A 1 87 ? 33.240 -8.543 -31.019 1.00 13.44 87 TYR A N 1
ATOM 663 C CA . TYR A 1 87 ? 33.181 -7.549 -32.093 1.00 13.89 87 TYR A CA 1
ATOM 664 C C . TYR A 1 87 ? 31.932 -7.707 -32.950 1.00 12.99 87 TYR A C 1
ATOM 665 O O . TYR A 1 87 ? 31.236 -6.726 -33.254 1.00 13.75 87 TYR A O 1
ATOM 674 N N . LEU A 1 88 ? 31.617 -8.947 -33.339 1.00 13.52 88 LEU A N 1
ATOM 675 C CA . LEU A 1 88 ? 30.522 -9.219 -34.263 1.00 13.07 88 LEU A CA 1
ATOM 676 C C . LEU A 1 88 ? 29.149 -9.056 -33.628 1.00 11.63 88 LEU A C 1
ATOM 677 O O . LEU A 1 88 ? 28.133 -9.212 -34.320 1.00 13.39 88 LEU A O 1
ATOM 682 N N . TYR A 1 89 ? 29.073 -8.739 -32.338 1.00 12.22 89 TYR A N 1
ATOM 683 C CA . TYR A 1 89 ? 27.754 -8.564 -31.747 1.00 12.55 89 TYR A CA 1
ATOM 684 C C . TYR A 1 89 ? 27.014 -7.428 -32.440 1.00 13.34 89 TYR A C 1
ATOM 685 O O . TYR A 1 89 ? 25.823 -7.537 -32.704 1.00 14.05 89 TYR A O 1
ATOM 694 N N . ALA A 1 90 ? 27.710 -6.331 -32.788 1.00 13.02 90 ALA A N 1
ATOM 695 C CA . ALA A 1 90 ? 27.043 -5.287 -33.565 1.00 12.91 90 ALA A CA 1
ATOM 696 C C . ALA A 1 90 ? 26.618 -5.802 -34.937 1.00 12.92 90 ALA A C 1
ATOM 697 O O . ALA A 1 90 ? 25.447 -5.662 -35.314 1.00 12.96 90 ALA A O 1
ATOM 699 N N . ASN A 1 91 ? 27.535 -6.480 -35.653 1.00 11.81 91 ASN A N 1
ATOM 700 C CA . ASN A 1 91 ? 27.264 -6.921 -37.033 1.00 13.11 91 ASN A CA 1
ATOM 701 C C . ASN A 1 91 ? 26.079 -7.875 -37.100 1.00 13.01 91 ASN A C 1
ATOM 702 O O . ASN A 1 91 ? 25.307 -7.815 -38.059 1.00 12.68 91 ASN A O 1
ATOM 707 N N . GLY A 1 92 ? 25.889 -8.700 -36.077 1.00 13.18 92 GLY A N 1
ATOM 708 C CA . GLY A 1 92 ? 24.816 -9.693 -36.145 1.00 12.68 92 GLY A CA 1
ATOM 709 C C . GLY A 1 92 ? 23.437 -9.074 -36.101 1.00 13.57 92 GLY A C 1
ATOM 710 O O . GLY A 1 92 ? 22.561 -9.425 -36.890 1.00 12.19 92 GLY A O 1
ATOM 711 N N . TYR A 1 93 ? 23.208 -8.126 -35.171 1.00 13.88 93 TYR A N 1
ATOM 712 C CA . TYR A 1 93 ? 21.909 -7.464 -35.148 1.00 12.08 93 TYR A CA 1
ATOM 713 C C . TYR A 1 93 ? 21.727 -6.565 -36.363 1.00 13.51 93 TYR A C 1
ATOM 714 O O . TYR A 1 93 ? 20.602 -6.402 -36.840 1.00 13.17 93 TYR A O 1
ATOM 723 N N . LEU A 1 94 ? 22.805 -5.944 -36.862 1.00 12.52 94 LEU A N 1
ATOM 724 C CA . LEU A 1 94 ? 22.663 -5.124 -38.077 1.00 12.39 94 LEU A CA 1
ATOM 725 C C . LEU A 1 94 ? 22.210 -5.981 -39.262 1.00 12.30 94 LEU A C 1
ATOM 726 O O . LEU A 1 94 ? 21.349 -5.581 -40.061 1.00 13.45 94 LEU A O 1
ATOM 731 N N . THR A 1 95 ? 22.769 -7.188 -39.379 1.00 13.07 95 THR A N 1
ATOM 732 C CA . THR A 1 95 ? 22.375 -8.090 -40.461 1.00 12.36 95 THR A CA 1
ATOM 733 C C . THR A 1 95 ? 20.899 -8.463 -40.361 1.00 12.41 95 THR A C 1
ATOM 734 O O . THR A 1 95 ? 20.174 -8.441 -41.358 1.00 12.57 95 THR A O 1
ATOM 738 N N . ILE A 1 96 ? 20.456 -8.879 -39.172 1.00 12.18 96 ILE A N 1
ATOM 739 C CA . ILE A 1 96 ? 19.060 -9.257 -38.964 1.00 13.25 96 ILE A CA 1
ATOM 740 C C . ILE A 1 96 ? 18.117 -8.104 -39.291 1.00 13.26 96 ILE A C 1
ATOM 741 O O . ILE A 1 96 ? 17.148 -8.279 -40.036 1.00 14.35 96 ILE A O 1
ATOM 746 N N . GLY A 1 97 ? 18.387 -6.909 -38.727 1.00 12.41 97 GLY A N 1
ATOM 747 C CA . GLY A 1 97 ? 17.520 -5.766 -38.944 1.00 13.58 97 GLY A CA 1
ATOM 748 C C . GLY A 1 97 ? 17.462 -5.361 -40.404 1.00 14.03 97 GLY A C 1
ATOM 749 O O . GLY A 1 97 ? 16.391 -5.078 -40.931 1.00 14.93 97 GLY A O 1
ATOM 750 N N . ALA A 1 98 ? 18.611 -5.394 -41.090 1.00 12.89 98 ALA A N 1
ATOM 751 C CA . ALA A 1 98 ? 18.610 -5.064 -42.509 1.00 12.82 98 ALA A CA 1
ATOM 752 C C . ALA A 1 98 ? 17.805 -6.086 -43.303 1.00 14.16 98 ALA A C 1
ATOM 753 O O . ALA A 1 98 ? 17.020 -5.707 -44.185 1.00 15.78 98 ALA A O 1
ATOM 755 N N . HIS A 1 99 ? 17.963 -7.373 -42.990 1.00 12.76 99 HIS A N 1
ATOM 756 C CA . HIS A 1 99 ? 17.275 -8.398 -43.765 1.00 12.47 99 HIS A CA 1
ATOM 757 C C . HIS A 1 99 ? 15.768 -8.299 -43.622 1.00 14.66 99 HIS A C 1
ATOM 758 O O . HIS A 1 99 ? 15.039 -8.380 -44.615 1.00 15.39 99 HIS A O 1
ATOM 765 N N . VAL A 1 100 ? 15.275 -8.176 -42.375 1.00 15.36 100 VAL A N 1
ATOM 766 C CA . VAL A 1 100 ? 13.824 -8.135 -42.167 1.00 15.44 100 VAL A CA 1
ATOM 767 C C . VAL A 1 100 ? 13.202 -6.896 -42.794 1.00 17.18 100 VAL A C 1
ATOM 768 O O . VAL A 1 100 ? 12.020 -6.910 -43.138 1.00 17.85 100 VAL A O 1
ATOM 772 N N . LEU A 1 101 ? 13.971 -5.802 -42.935 1.00 15.75 101 LEU A N 1
ATOM 773 C CA . LEU A 1 101 ? 13.520 -4.614 -43.641 1.00 17.00 101 LEU A CA 1
ATOM 774 C C . LEU A 1 101 ? 13.527 -4.797 -45.143 1.00 17.18 101 LEU A C 1
ATOM 775 O O . LEU A 1 101 ? 13.073 -3.907 -45.855 1.00 20.24 101 LEU A O 1
ATOM 780 N N . GLY A 1 102 ? 14.066 -5.899 -45.636 1.00 16.56 102 GLY A N 1
ATOM 781 C CA . GLY A 1 102 ? 14.207 -6.073 -47.062 1.00 18.00 102 GLY A CA 1
ATOM 782 C C . GLY A 1 102 ? 15.361 -5.309 -47.668 1.00 17.67 102 GLY A C 1
ATOM 783 O O . GLY A 1 102 ? 15.419 -5.172 -48.894 1.00 17.28 102 GLY A O 1
ATOM 784 N N . ARG A 1 103 ? 16.278 -4.791 -46.853 1.00 15.18 103 ARG A N 1
ATOM 785 C CA . ARG A 1 103 ? 17.493 -4.164 -47.378 1.00 16.35 103 ARG A CA 1
ATOM 786 C C . ARG A 1 103 ? 18.498 -5.267 -47.700 1.00 16.09 103 ARG A C 1
ATOM 787 O O . ARG A 1 103 ? 19.474 -5.501 -46.989 1.00 16.59 103 ARG A O 1
ATOM 795 N N . PHE A 1 104 ? 18.238 -5.964 -48.816 1.00 15.02 104 PHE A N 1
ATOM 796 C CA . PHE A 1 104 ? 18.918 -7.225 -49.075 1.00 15.59 104 PHE A CA 1
ATOM 797 C C . PHE A 1 104 ? 20.363 -7.029 -49.487 1.00 16.10 104 PHE A C 1
ATOM 798 O O . PHE A 1 104 ? 21.179 -7.930 -49.288 1.00 16.26 104 PHE A O 1
ATOM 806 N N . GLY A 1 105 ? 20.688 -5.884 -50.075 1.00 15.97 105 GLY A N 1
ATOM 807 C CA . GLY A 1 105 ? 22.076 -5.589 -50.383 1.00 17.76 105 GLY A CA 1
ATOM 808 C C . GLY A 1 105 ? 22.878 -5.362 -49.118 1.00 15.37 105 GLY A C 1
ATOM 809 O O . GLY A 1 105 ? 23.989 -5.881 -48.965 1.00 14.89 105 GLY A O 1
ATOM 810 N N . LEU A 1 106 ? 22.305 -4.607 -48.190 1.00 14.79 106 LEU A N 1
ATOM 811 C CA . LEU A 1 106 ? 22.965 -4.362 -46.922 1.00 13.55 106 LEU A CA 1
ATOM 812 C C . LEU A 1 106 ? 23.108 -5.663 -46.122 1.00 14.43 106 LEU A C 1
ATOM 813 O O . LEU A 1 106 ? 24.183 -5.959 -45.588 1.00 14.20 106 LEU A O 1
ATOM 818 N N . SER A 1 107 ? 22.053 -6.466 -46.054 1.00 14.89 107 SER A N 1
ATOM 819 C CA . SER A 1 107 ? 22.165 -7.709 -45.300 1.00 14.32 107 SER A CA 1
ATOM 820 C C . SER A 1 107 ? 23.132 -8.705 -45.946 1.00 13.48 107 SER A C 1
ATOM 821 O O . SER A 1 107 ? 23.881 -9.380 -45.237 1.00 15.52 107 SER A O 1
ATOM 824 N N . ARG A 1 108 ? 23.168 -8.784 -47.283 1.00 14.60 108 ARG A N 1
ATOM 825 C CA . ARG A 1 108 ? 24.124 -9.682 -47.920 1.00 17.65 108 ARG A CA 1
ATOM 826 C C . ARG A 1 108 ? 25.553 -9.248 -47.642 1.00 15.14 108 ARG A C 1
ATOM 827 O O . ARG A 1 108 ? 26.419 -10.084 -47.347 1.00 15.45 108 ARG A O 1
ATOM 835 N N . LYS A 1 109 ? 25.826 -7.942 -47.748 1.00 14.06 109 LYS A N 1
ATOM 836 C CA . LYS A 1 109 ? 27.189 -7.473 -47.518 1.00 14.41 109 LYS A CA 1
ATOM 837 C C . LYS A 1 109 ? 27.596 -7.669 -46.064 1.00 14.50 109 LYS A C 1
ATOM 838 O O . LYS A 1 109 ? 28.716 -8.123 -45.774 1.00 15.90 109 LYS A O 1
ATOM 844 N N . LEU A 1 110 ? 26.692 -7.363 -45.133 1.00 13.69 110 LEU A N 1
ATOM 845 C CA . LEU A 1 110 ? 27.017 -7.535 -43.716 1.00 12.73 110 LEU A CA 1
ATOM 846 C C . LEU A 1 110 ? 27.281 -8.993 -43.393 1.00 13.42 110 LEU A C 1
ATOM 847 O O . LEU A 1 110 ? 28.257 -9.322 -42.707 1.00 14.23 110 LEU A O 1
ATOM 852 N N . MET A 1 111 ? 26.389 -9.876 -43.858 1.00 13.08 111 MET A N 1
ATOM 853 C CA . MET A 1 111 ? 26.499 -11.293 -43.542 1.00 14.97 111 MET A CA 1
ATOM 854 C C . MET A 1 111 ? 27.719 -11.919 -44.202 1.00 14.76 111 MET A C 1
ATOM 855 O O . MET A 1 111 ? 28.382 -12.775 -43.606 1.00 15.27 111 MET A O 1
ATOM 860 N N . SER A 1 112 ? 28.042 -11.499 -45.413 1.00 16.16 112 SER A N 1
ATOM 861 C CA . SER A 1 112 ? 29.244 -12.021 -46.048 1.00 16.65 112 SER A CA 1
ATOM 862 C C . SER A 1 112 ? 30.501 -11.644 -45.270 1.00 17.90 112 SER A C 1
ATOM 863 O O . SER A 1 112 ? 31.403 -12.469 -45.111 1.00 18.24 112 SER A O 1
ATOM 866 N N . PHE A 1 113 ? 30.547 -10.440 -44.675 1.00 14.58 113 PHE A N 1
ATOM 867 C CA . PHE A 1 113 ? 31.690 -10.129 -43.827 1.00 14.14 113 PHE A CA 1
ATOM 868 C C . PHE A 1 113 ? 31.696 -11.000 -42.565 1.00 14.28 113 PHE A C 1
ATOM 869 O O . PHE A 1 113 ? 32.747 -11.493 -42.148 1.00 13.92 113 PHE A O 1
ATOM 877 N N . VAL A 1 114 ? 30.531 -11.177 -41.940 1.00 13.56 114 VAL A N 1
ATOM 878 C CA . VAL A 1 114 ? 30.436 -12.032 -40.760 1.00 15.51 114 VAL A CA 1
ATOM 879 C C . VAL A 1 114 ? 31.031 -13.406 -41.054 1.00 15.36 114 VAL A C 1
ATOM 880 O O . VAL A 1 114 ? 31.822 -13.934 -40.272 1.00 15.33 114 VAL A O 1
ATOM 884 N N . GLU A 1 115 ? 30.729 -13.967 -42.234 1.00 15.81 115 GLU A N 1
ATOM 885 C CA . GLU A 1 115 ? 31.286 -15.275 -42.599 1.00 18.34 115 GLU A CA 1
ATOM 886 C C . GLU A 1 115 ? 32.814 -15.295 -42.680 1.00 16.22 115 GLU A C 1
ATOM 887 O O . GLU A 1 115 ? 33.408 -16.368 -42.464 1.00 17.37 115 GLU A O 1
ATOM 893 N N . THR A 1 116 ? 33.478 -14.171 -42.992 1.00 16.70 116 THR A N 1
ATOM 894 C CA . THR A 1 116 ? 34.944 -14.170 -43.027 1.00 17.08 116 THR A CA 1
ATOM 895 C C . THR A 1 116 ? 35.575 -14.343 -41.645 1.00 18.38 116 THR A C 1
ATOM 896 O O . THR A 1 116 ? 36.764 -14.674 -41.554 1.00 17.46 116 THR A O 1
ATOM 900 N N . MET A 1 117 ? 34.823 -14.125 -40.558 1.00 15.23 117 MET A N 1
ATOM 901 C CA . MET A 1 117 ? 35.350 -14.285 -39.206 1.00 14.83 117 MET A CA 1
ATOM 902 C C . MET A 1 117 ? 34.983 -15.631 -38.577 1.00 14.83 117 MET A C 1
ATOM 903 O O . MET A 1 117 ? 35.293 -15.885 -37.405 1.00 16.18 117 MET A O 1
ATOM 908 N N . ARG A 1 118 ? 34.386 -16.516 -39.356 1.00 14.26 118 ARG A N 1
ATOM 909 C CA . ARG A 1 118 ? 34.070 -17.859 -38.899 1.00 13.09 118 ARG A CA 1
ATOM 910 C C . ARG A 1 118 ? 35.317 -18.731 -38.942 1.00 13.78 118 ARG A C 1
ATOM 911 O O . ARG A 1 118 ? 36.121 -18.660 -39.879 1.00 16.54 118 ARG A O 1
ATOM 919 N N . ASN A 1 119 ? 35.510 -19.504 -37.898 1.00 13.08 119 ASN A N 1
ATOM 920 C CA . ASN A 1 119 ? 36.573 -20.490 -37.853 1.00 17.00 119 ASN A CA 1
ATOM 921 C C . ASN A 1 119 ? 36.051 -21.765 -38.507 1.00 15.92 119 ASN A C 1
ATOM 922 O O . ASN A 1 119 ? 35.098 -22.371 -38.006 1.00 14.99 119 ASN A O 1
ATOM 927 N N . PRO A 1 120 ? 36.597 -22.201 -39.649 1.00 18.03 120 PRO A N 1
ATOM 928 C CA . PRO A 1 120 ? 35.976 -23.332 -40.355 1.00 16.74 120 PRO A CA 1
ATOM 929 C C . PRO A 1 120 ? 36.224 -24.668 -39.674 1.00 19.82 120 PRO A C 1
ATOM 930 O O . PRO A 1 120 ? 35.520 -25.642 -39.976 1.00 23.43 120 PRO A O 1
ATOM 934 N N . ALA A 1 121 ? 37.176 -24.733 -38.756 1.00 18.54 121 ALA A N 1
ATOM 935 C CA . ALA A 1 121 ? 37.442 -25.968 -38.029 1.00 19.13 121 ALA A CA 1
ATOM 936 C C . ALA A 1 121 ? 36.459 -26.178 -36.883 1.00 19.98 121 ALA A C 1
ATOM 937 O O . ALA A 1 121 ? 36.090 -27.320 -36.577 1.00 21.14 121 ALA A O 1
ATOM 939 N N . THR A 1 122 ? 36.043 -25.103 -36.212 1.00 15.98 122 THR A N 1
ATOM 940 C CA . THR A 1 122 ? 35.211 -25.264 -35.031 1.00 17.06 122 THR A CA 1
ATOM 941 C C . THR A 1 122 ? 33.792 -24.745 -35.205 1.00 14.74 122 THR A C 1
ATOM 942 O O . THR A 1 122 ? 32.928 -25.101 -34.406 1.00 16.78 122 THR A O 1
ATOM 946 N N . GLY A 1 123 ? 33.544 -23.876 -36.182 1.00 14.94 123 GLY A N 1
ATOM 947 C CA . GLY A 1 123 ? 32.241 -23.252 -36.312 1.00 15.26 123 GLY A CA 1
ATOM 948 C C . GLY A 1 123 ? 32.040 -22.036 -35.447 1.00 15.30 123 GLY A C 1
ATOM 949 O O . GLY A 1 123 ? 30.986 -21.402 -35.554 1.00 15.97 123 GLY A O 1
ATOM 950 N N . GLY A 1 124 ? 33.009 -21.698 -34.591 1.00 13.27 124 GLY A N 1
ATOM 951 C CA . GLY A 1 124 ? 32.934 -20.482 -33.803 1.00 13.99 124 GLY A CA 1
ATOM 952 C C . GLY A 1 124 ? 33.259 -19.263 -34.629 1.00 14.28 124 GLY A C 1
ATOM 953 O O . GLY A 1 124 ? 33.802 -19.339 -35.734 1.00 16.25 124 GLY A O 1
ATOM 954 N N . PHE A 1 125 ? 32.903 -18.105 -34.074 1.00 13.49 125 PHE A N 1
ATOM 955 C CA . PHE A 1 125 ? 33.182 -16.817 -34.694 1.00 13.32 125 PHE A CA 1
ATOM 956 C C . PHE A 1 125 ? 34.170 -16.038 -33.827 1.00 15.02 125 PHE A C 1
ATOM 957 O O . PHE A 1 125 ? 33.996 -15.944 -32.608 1.00 15.73 125 PHE A O 1
ATOM 965 N N . ARG A 1 126 ? 35.198 -15.501 -34.475 1.00 16.00 126 ARG A N 1
ATOM 966 C CA A ARG A 1 126 ? 36.308 -14.830 -33.803 0.51 15.36 126 ARG A CA 1
ATOM 967 C CA B ARG A 1 126 ? 36.297 -14.851 -33.773 0.49 15.34 126 ARG A CA 1
ATOM 968 C C . ARG A 1 126 ? 35.826 -13.615 -33.021 1.00 14.63 126 ARG A C 1
ATOM 969 O O . ARG A 1 126 ? 35.015 -12.835 -33.516 1.00 15.10 126 ARG A O 1
ATOM 984 N N . SER A 1 127 ? 36.377 -13.440 -31.804 1.00 14.26 127 SER A N 1
ATOM 985 C CA . SER A 1 127 ? 35.933 -12.393 -30.871 1.00 13.73 127 SER A CA 1
ATOM 986 C C . SER A 1 127 ? 36.447 -11.005 -31.235 1.00 14.14 127 SER A C 1
ATOM 987 O O . SER A 1 127 ? 35.832 -9.991 -30.848 1.00 14.75 127 SER A O 1
ATOM 990 N N . HIS A 1 128 ? 37.563 -10.919 -31.944 1.00 14.46 128 HIS A N 1
ATOM 991 C CA . HIS A 1 128 ? 38.209 -9.633 -32.201 1.00 15.14 128 HIS A CA 1
ATOM 992 C C . HIS A 1 128 ? 38.151 -9.304 -33.684 1.00 16.73 128 HIS A C 1
ATOM 993 O O . HIS A 1 128 ? 38.329 -10.180 -34.520 1.00 17.35 128 HIS A O 1
ATOM 1000 N N . GLY A 1 129 ? 37.948 -8.037 -34.007 1.00 16.09 129 GLY A N 1
ATOM 1001 C CA . GLY A 1 129 ? 37.766 -7.654 -35.394 1.00 16.50 129 GLY A CA 1
ATOM 1002 C C . GLY A 1 129 ? 39.082 -7.551 -36.137 1.00 16.18 129 GLY A C 1
ATOM 1003 O O . GLY A 1 129 ? 40.168 -7.677 -35.574 1.00 19.41 129 GLY A O 1
ATOM 1004 N N . PRO A 1 130 ? 38.981 -7.309 -37.443 1.00 18.35 130 PRO A N 1
ATOM 1005 C CA . PRO A 1 130 ? 40.189 -7.312 -38.303 1.00 21.83 130 PRO A CA 1
ATOM 1006 C C . PRO A 1 130 ? 41.269 -6.306 -37.902 1.00 21.64 130 PRO A C 1
ATOM 1007 O O . PRO A 1 130 ? 42.468 -6.604 -38.045 1.00 27.49 130 PRO A O 1
ATOM 1011 N N . ALA A 1 131 ? 40.905 -5.118 -37.433 1.00 21.19 131 ALA A N 1
ATOM 1012 C CA . ALA A 1 131 ? 41.939 -4.161 -37.040 1.00 25.27 131 ALA A CA 1
ATOM 1013 C C . ALA A 1 131 ? 42.452 -4.393 -35.627 1.00 25.19 131 ALA A C 1
ATOM 1014 O O . ALA A 1 131 ? 43.273 -3.612 -35.129 1.00 26.34 131 ALA A O 1
ATOM 1016 N N . ILE A 1 132 ? 41.958 -5.413 -34.939 1.00 21.70 132 ILE A N 1
ATOM 1017 C CA . ILE A 1 132 ? 42.191 -5.567 -33.511 1.00 21.49 132 ILE A CA 1
ATOM 1018 C C . ILE A 1 132 ? 43.078 -6.796 -33.318 1.00 23.17 132 ILE A C 1
ATOM 1019 O O . ILE A 1 132 ? 42.639 -7.919 -33.609 1.00 22.38 132 ILE A O 1
ATOM 1024 N N . PRO A 1 133 ? 44.312 -6.651 -32.836 1.00 26.60 133 PRO A N 1
ATOM 1025 C CA . PRO A 1 133 ? 45.174 -7.830 -32.660 1.00 26.70 133 PRO A CA 1
ATOM 1026 C C . PRO A 1 133 ? 44.548 -8.819 -31.686 1.00 24.25 133 PRO A C 1
ATOM 1027 O O . PRO A 1 133 ? 43.909 -8.431 -30.705 1.00 27.01 133 PRO A O 1
ATOM 1031 N N . GLY A 1 134 ? 44.707 -10.101 -31.985 1.00 26.37 134 GLY A N 1
ATOM 1032 C CA . GLY A 1 134 ? 44.135 -11.112 -31.119 1.00 27.49 134 GLY A CA 1
ATOM 1033 C C . GLY A 1 134 ? 44.647 -12.484 -31.484 1.00 27.64 134 GLY A C 1
ATOM 1034 O O . GLY A 1 134 ? 45.384 -12.658 -32.453 1.00 27.21 134 GLY A O 1
ATOM 1035 N N . ASP A 1 135 ? 44.217 -13.476 -30.707 1.00 24.38 135 ASP A N 1
ATOM 1036 C CA . ASP A 1 135 ? 44.738 -14.831 -30.822 1.00 22.32 135 ASP A CA 1
ATOM 1037 C C . ASP A 1 135 ? 43.775 -15.808 -31.504 1.00 24.00 135 ASP A C 1
ATOM 1038 O O . ASP A 1 135 ? 44.012 -17.017 -31.461 1.00 24.80 135 ASP A O 1
ATOM 1043 N N . GLY A 1 136 ? 42.717 -15.318 -32.148 1.00 21.67 136 GLY A N 1
ATOM 1044 C CA . GLY A 1 136 ? 41.785 -16.215 -32.818 1.00 19.94 136 GLY A CA 1
ATOM 1045 C C . GLY A 1 136 ? 40.747 -16.842 -31.911 1.00 19.10 136 GLY A C 1
ATOM 1046 O O . GLY A 1 136 ? 39.997 -17.732 -32.354 1.00 17.28 136 GLY A O 1
ATOM 1047 N N . ARG A 1 137 ? 40.666 -16.409 -30.659 1.00 17.52 137 ARG A N 1
ATOM 1048 C CA . ARG A 1 137 ? 39.651 -16.981 -29.774 1.00 16.42 137 ARG A CA 1
ATOM 1049 C C . ARG A 1 137 ? 38.246 -16.661 -30.295 1.00 16.11 137 ARG A C 1
ATOM 1050 O O . ARG A 1 137 ? 38.025 -15.673 -31.007 1.00 15.59 137 ARG A O 1
ATOM 1058 N N . CYS A 1 138 ? 37.279 -17.510 -29.924 1.00 14.61 138 CYS A N 1
ATOM 1059 C CA . CYS A 1 138 ? 35.888 -17.378 -30.364 1.00 13.79 138 CYS A CA 1
ATOM 1060 C C . CYS A 1 138 ? 35.007 -17.514 -29.138 1.00 15.99 138 CYS A C 1
ATOM 1061 O O . CYS A 1 138 ? 35.288 -18.343 -28.278 1.00 16.04 138 CYS A O 1
ATOM 1064 N N . ASP A 1 139 ? 33.929 -16.753 -29.063 1.00 15.27 139 ASP A N 1
ATOM 1065 C CA . ASP A 1 139 ? 33.119 -16.747 -27.847 1.00 12.63 139 ASP A CA 1
ATOM 1066 C C . ASP A 1 139 ? 31.663 -17.066 -28.147 1.00 12.21 139 ASP A C 1
ATOM 1067 O O . ASP A 1 139 ? 31.204 -17.024 -29.304 1.00 13.11 139 ASP A O 1
ATOM 1072 N N . SER A 1 140 ? 30.919 -17.345 -27.075 1.00 12.42 140 SER A N 1
ATOM 1073 C CA . SER A 1 140 ? 29.538 -17.811 -27.219 1.00 12.81 140 SER A CA 1
ATOM 1074 C C . SER A 1 140 ? 28.602 -16.754 -27.785 1.00 13.32 140 SER A C 1
ATOM 1075 O O . SER A 1 140 ? 27.616 -17.103 -28.446 1.00 13.86 140 SER A O 1
ATOM 1078 N N . VAL A 1 141 ? 28.885 -15.467 -27.576 1.00 12.09 141 VAL A N 1
ATOM 1079 C CA . VAL A 1 141 ? 27.983 -14.412 -28.022 1.00 12.59 141 VAL A CA 1
ATOM 1080 C C . VAL A 1 141 ? 28.216 -14.100 -29.501 1.00 13.74 141 VAL A C 1
ATOM 1081 O O . VAL A 1 141 ? 27.268 -14.066 -30.295 1.00 12.27 141 VAL A O 1
ATOM 1085 N N . SER A 1 142 ? 29.481 -13.894 -29.898 1.00 12.25 142 SER A N 1
ATOM 1086 C CA . SER A 1 142 ? 29.769 -13.722 -31.328 1.00 13.85 142 SER A CA 1
ATOM 1087 C C . SER A 1 142 ? 29.203 -14.883 -32.129 1.00 12.53 142 SER A C 1
ATOM 1088 O O . SER A 1 142 ? 28.635 -14.695 -33.224 1.00 13.75 142 SER A O 1
ATOM 1091 N N . THR A 1 143 ? 29.344 -16.099 -31.595 1.00 12.51 143 THR A N 1
ATOM 1092 C CA . THR A 1 143 ? 28.923 -17.269 -32.355 1.00 13.49 143 THR A CA 1
ATOM 1093 C C . THR A 1 143 ? 27.410 -17.372 -32.424 1.00 12.32 143 THR A C 1
ATOM 1094 O O . THR A 1 143 ? 26.856 -17.652 -33.493 1.00 13.16 143 THR A O 1
ATOM 1098 N N . SER A 1 144 ? 26.719 -17.135 -31.315 1.00 12.81 144 SER A N 1
ATOM 1099 C CA A SER A 1 144 ? 25.254 -17.242 -31.305 0.45 11.83 144 SER A CA 1
ATOM 1100 C CA B SER A 1 144 ? 25.262 -17.269 -31.334 0.55 11.82 144 SER A CA 1
ATOM 1101 C C . SER A 1 144 ? 24.592 -16.152 -32.137 1.00 11.79 144 SER A C 1
ATOM 1102 O O . SER A 1 144 ? 23.609 -16.413 -32.834 1.00 12.61 144 SER A O 1
ATOM 1107 N N . ILE A 1 145 ? 25.088 -14.908 -32.046 1.00 13.27 145 ILE A N 1
ATOM 1108 C CA . ILE A 1 145 ? 24.436 -13.857 -32.830 1.00 13.92 145 ILE A CA 1
ATOM 1109 C C . ILE A 1 145 ? 24.714 -14.053 -34.317 1.00 13.74 145 ILE A C 1
ATOM 1110 O O . ILE A 1 145 ? 23.848 -13.790 -35.152 1.00 13.39 145 ILE A O 1
ATOM 1115 N N . SER A 1 146 ? 25.927 -14.517 -34.658 1.00 12.98 146 SER A N 1
ATOM 1116 C CA . SER A 1 146 ? 26.236 -14.786 -36.063 1.00 12.97 146 SER A CA 1
ATOM 1117 C C . SER A 1 146 ? 25.405 -15.944 -36.583 1.00 13.62 146 SER A C 1
ATOM 1118 O O . SER A 1 146 ? 24.932 -15.911 -37.726 1.00 13.58 146 SER A O 1
ATOM 1121 N N . GLY A 1 147 ? 25.194 -16.962 -35.746 1.00 12.09 147 GLY A N 1
ATOM 1122 C CA . GLY A 1 147 ? 24.291 -18.057 -36.138 1.00 12.25 147 GLY A CA 1
ATOM 1123 C C . GLY A 1 147 ? 22.852 -17.588 -36.317 1.00 12.78 147 GLY A C 1
ATOM 1124 O O . GLY A 1 147 ? 22.152 -18.016 -37.238 1.00 14.36 147 GLY A O 1
ATOM 1125 N N . LEU A 1 148 ? 22.388 -16.693 -35.438 1.00 13.68 148 LEU A N 1
ATOM 1126 C CA . LEU A 1 148 ? 21.034 -16.164 -35.595 1.00 13.39 148 LEU A CA 1
ATOM 1127 C C . LEU A 1 148 ? 20.899 -15.331 -36.870 1.00 13.39 148 LEU A C 1
ATOM 1128 O O . LEU A 1 148 ? 19.901 -15.441 -37.606 1.00 12.69 148 LEU A O 1
ATOM 1133 N N . ALA A 1 149 ? 21.891 -14.493 -37.160 1.00 12.86 149 ALA A N 1
ATOM 1134 C CA . ALA A 1 149 ? 21.876 -13.763 -38.417 1.00 12.73 149 ALA A CA 1
ATOM 1135 C C . ALA A 1 149 ? 21.893 -14.718 -39.603 1.00 12.61 149 ALA A C 1
ATOM 1136 O O . ALA A 1 149 ? 21.224 -14.474 -40.612 1.00 12.43 149 ALA A O 1
ATOM 1138 N N . ALA A 1 150 ? 22.642 -15.824 -39.480 1.00 12.38 150 ALA A N 1
ATOM 1139 C CA . ALA A 1 150 ? 22.650 -16.823 -40.550 1.00 14.30 150 ALA A CA 1
ATOM 1140 C C . ALA A 1 150 ? 21.261 -17.407 -40.741 1.00 14.58 150 ALA A C 1
ATOM 1141 O O . ALA A 1 150 ? 20.800 -17.572 -41.876 1.00 14.42 150 ALA A O 1
ATOM 1143 N N . LEU A 1 151 ? 20.552 -17.675 -39.643 1.00 13.80 151 LEU A N 1
ATOM 1144 C CA . LEU A 1 151 ? 19.189 -18.189 -39.748 1.00 16.35 151 LEU A CA 1
ATOM 1145 C C . LEU A 1 151 ? 18.267 -17.216 -40.480 1.00 15.10 151 LEU A C 1
ATOM 1146 O O . LEU A 1 151 ? 17.530 -17.609 -41.394 1.00 16.73 151 LEU A O 1
ATOM 1151 N N . TYR A 1 152 ? 18.309 -15.922 -40.123 1.00 13.51 152 TYR A N 1
ATOM 1152 C CA . TYR A 1 152 ? 17.402 -14.968 -40.753 1.00 15.19 152 TYR A CA 1
ATOM 1153 C C . TYR A 1 152 ? 17.729 -14.792 -42.227 1.00 14.96 152 TYR A C 1
ATOM 1154 O O . TYR A 1 152 ? 16.823 -14.569 -43.038 1.00 17.50 152 TYR A O 1
ATOM 1163 N N . THR A 1 153 ? 18.998 -14.921 -42.601 1.00 13.93 153 THR A N 1
ATOM 1164 C CA . THR A 1 153 ? 19.385 -14.776 -44.000 1.00 13.86 153 THR A CA 1
ATOM 1165 C C . THR A 1 153 ? 19.353 -16.088 -44.782 1.00 15.72 153 THR A C 1
ATOM 1166 O O . THR A 1 153 ? 19.744 -16.097 -45.956 1.00 17.64 153 THR A O 1
ATOM 1170 N N . GLY A 1 154 ? 18.930 -17.186 -44.158 1.00 14.85 154 GLY A N 1
ATOM 1171 C CA . GLY A 1 154 ? 18.764 -18.453 -44.854 1.00 14.72 154 GLY A CA 1
ATOM 1172 C C . GLY A 1 154 ? 20.037 -19.259 -45.007 1.00 17.04 154 GLY A C 1
ATOM 1173 O O . GLY A 1 154 ? 20.053 -20.239 -45.773 1.00 18.90 154 GLY A O 1
ATOM 1174 N N . ARG A 1 155 ? 21.105 -18.893 -44.306 1.00 14.53 155 ARG A N 1
ATOM 1175 C CA . ARG A 1 155 ? 22.386 -19.615 -44.358 1.00 15.34 155 ARG A CA 1
ATOM 1176 C C . ARG A 1 155 ? 22.413 -20.665 -43.252 1.00 15.85 155 ARG A C 1
ATOM 1177 O O . ARG A 1 155 ? 23.147 -20.586 -42.257 1.00 15.29 155 ARG A O 1
ATOM 1185 N N . VAL A 1 156 ? 21.583 -21.700 -43.448 1.00 15.27 156 VAL A N 1
ATOM 1186 C CA . VAL A 1 156 ? 21.298 -22.601 -42.344 1.00 14.22 156 VAL A CA 1
ATOM 1187 C C . VAL A 1 156 ? 22.508 -23.454 -42.000 1.00 15.24 156 VAL A C 1
ATOM 1188 O O . VAL A 1 156 ? 22.721 -23.784 -40.836 1.00 15.39 156 VAL A O 1
ATOM 1192 N N . ASP A 1 157 ? 23.327 -23.820 -42.993 1.00 16.02 157 ASP A N 1
ATOM 1193 C CA . ASP A 1 157 ? 24.520 -24.608 -42.677 1.00 20.00 157 ASP A CA 1
ATOM 1194 C C . ASP A 1 157 ? 25.481 -23.837 -41.773 1.00 14.37 157 ASP A C 1
ATOM 1195 O O . ASP A 1 157 ? 26.088 -24.411 -40.861 1.00 16.79 157 ASP A O 1
ATOM 1200 N N . THR A 1 158 ? 25.611 -22.523 -41.986 1.00 15.78 158 THR A N 1
ATOM 1201 C CA . THR A 1 158 ? 26.431 -21.719 -41.094 1.00 15.43 158 THR A CA 1
ATOM 1202 C C . THR A 1 158 ? 25.854 -21.714 -39.690 1.00 14.57 158 THR A C 1
ATOM 1203 O O . THR A 1 158 ? 26.593 -21.821 -38.708 1.00 14.03 158 THR A O 1
ATOM 1207 N N . ALA A 1 159 ? 24.524 -21.635 -39.581 1.00 13.05 159 ALA A N 1
ATOM 1208 C CA . ALA A 1 159 ? 23.892 -21.707 -38.257 1.00 13.75 159 ALA A CA 1
ATOM 1209 C C . ALA A 1 159 ? 24.142 -23.053 -37.576 1.00 13.61 159 ALA A C 1
ATOM 1210 O O . ALA A 1 159 ? 24.418 -23.110 -36.368 1.00 13.36 159 ALA A O 1
ATOM 1212 N N . ARG A 1 160 ? 24.023 -24.160 -38.326 1.00 13.28 160 ARG A N 1
ATOM 1213 C CA A ARG A 1 160 ? 24.272 -25.467 -37.726 0.79 14.49 160 ARG A CA 1
ATOM 1214 C CA B ARG A 1 160 ? 24.276 -25.471 -37.735 0.21 14.56 160 ARG A CA 1
ATOM 1215 C C . ARG A 1 160 ? 25.706 -25.569 -37.224 1.00 13.76 160 ARG A C 1
ATOM 1216 O O . ARG A 1 160 ? 25.955 -26.122 -36.149 1.00 14.26 160 ARG A O 1
ATOM 1231 N N . SER A 1 161 ? 26.667 -25.011 -37.968 1.00 14.65 161 SER A N 1
ATOM 1232 C CA A SER A 1 161 ? 28.047 -25.090 -37.501 0.55 16.18 161 SER A CA 1
ATOM 1233 C CA B SER A 1 161 ? 28.062 -25.050 -37.538 0.45 16.18 161 SER A CA 1
ATOM 1234 C C . SER A 1 161 ? 28.275 -24.232 -36.259 1.00 15.16 161 SER A C 1
ATOM 1235 O O . SER A 1 161 ? 29.062 -24.622 -35.382 1.00 14.29 161 SER A O 1
ATOM 1240 N N . ALA A 1 162 ? 27.586 -23.094 -36.155 1.00 14.89 162 ALA A N 1
ATOM 1241 C CA . ALA A 1 162 ? 27.626 -22.280 -34.939 1.00 12.83 162 ALA A CA 1
ATOM 1242 C C . ALA A 1 162 ? 27.097 -23.080 -33.754 1.00 13.56 162 ALA A C 1
ATOM 1243 O O . ALA A 1 162 ? 27.679 -23.041 -32.654 1.00 14.18 162 ALA A O 1
ATOM 1245 N N . ALA A 1 163 ? 26.014 -23.855 -33.965 1.00 13.43 163 ALA A N 1
ATOM 1246 C CA . ALA A 1 163 ? 25.500 -24.732 -32.909 1.00 13.43 163 ALA A CA 1
ATOM 1247 C C . ALA A 1 163 ? 26.508 -25.803 -32.517 1.00 14.91 163 ALA A C 1
ATOM 1248 O O . ALA A 1 163 ? 26.607 -26.162 -31.338 1.00 14.00 163 ALA A O 1
ATOM 1250 N N . ASP A 1 164 ? 27.254 -26.333 -33.489 1.00 14.64 164 ASP A N 1
ATOM 1251 C CA . ASP A 1 164 ? 28.279 -27.324 -33.150 1.00 15.71 164 ASP A CA 1
ATOM 1252 C C . ASP A 1 164 ? 29.316 -26.728 -32.210 1.00 14.65 164 ASP A C 1
ATOM 1253 O O . ASP A 1 164 ? 29.709 -27.360 -31.221 1.00 15.37 164 ASP A O 1
ATOM 1258 N N . PHE A 1 165 ? 29.746 -25.489 -32.480 1.00 12.84 165 PHE A N 1
ATOM 1259 C CA . PHE A 1 165 ? 30.697 -24.837 -31.588 1.00 13.29 165 PHE A CA 1
ATOM 1260 C C . PHE A 1 165 ? 30.112 -24.689 -30.191 1.00 13.51 165 PHE A C 1
ATOM 1261 O O . PHE A 1 165 ? 30.805 -24.918 -29.183 1.00 13.31 165 PHE A O 1
ATOM 1269 N N . LEU A 1 166 ? 28.844 -24.266 -30.109 1.00 13.06 166 LEU A N 1
ATOM 1270 C CA . LEU A 1 166 ? 28.234 -24.060 -28.798 1.00 12.99 166 LEU A CA 1
ATOM 1271 C C . LEU A 1 166 ? 28.163 -25.374 -28.030 1.00 14.35 166 LEU A C 1
ATOM 1272 O O . LEU A 1 166 ? 28.351 -25.414 -26.799 1.00 14.19 166 LEU A O 1
ATOM 1277 N N . GLY A 1 167 ? 27.905 -26.468 -28.752 1.00 13.79 167 GLY A N 1
ATOM 1278 C CA . GLY A 1 167 ? 27.881 -27.774 -28.097 1.00 15.77 167 GLY A CA 1
ATOM 1279 C C . GLY A 1 167 ? 29.233 -28.151 -27.533 1.00 13.68 167 GLY A C 1
ATOM 1280 O O . GLY A 1 167 ? 29.331 -28.629 -26.403 1.00 15.98 167 GLY A O 1
ATOM 1281 N N . SER A 1 168 ? 30.295 -27.902 -28.293 1.00 13.80 168 SER A N 1
ATOM 1282 C CA . SER A 1 168 ? 31.643 -28.206 -27.819 1.00 15.03 168 SER A CA 1
ATOM 1283 C C . SER A 1 168 ? 32.013 -27.337 -26.624 1.00 15.99 168 SER A C 1
ATOM 1284 O O . SER A 1 168 ? 32.630 -27.810 -25.670 1.00 17.15 168 SER A O 1
ATOM 1287 N N . LEU A 1 169 ? 31.653 -26.054 -26.672 1.00 15.10 169 LEU A N 1
ATOM 1288 C CA . LEU A 1 169 ? 31.934 -25.153 -25.561 1.00 14.65 169 LEU A CA 1
ATOM 1289 C C . LEU A 1 169 ? 31.239 -25.596 -24.283 1.00 16.75 169 LEU A C 1
ATOM 1290 O O . LEU A 1 169 ? 31.838 -25.555 -23.203 1.00 15.07 169 LEU A O 1
ATOM 1295 N N . TRP A 1 170 ? 29.983 -26.041 -24.397 1.00 15.53 170 TRP A N 1
ATOM 1296 C CA . TRP A 1 170 ? 29.241 -26.554 -23.253 1.00 14.61 170 TRP A CA 1
ATOM 1297 C C . TRP A 1 170 ? 29.852 -27.841 -22.714 1.00 16.53 170 TRP A C 1
ATOM 1298 O O . TRP A 1 170 ? 30.075 -27.971 -21.508 1.00 16.06 170 TRP A O 1
ATOM 1309 N N . VAL A 1 171 ? 30.085 -28.814 -23.591 1.00 16.76 171 VAL A N 1
ATOM 1310 C CA . VAL A 1 171 ? 30.558 -30.112 -23.131 1.00 16.87 171 VAL A CA 1
ATOM 1311 C C . VAL A 1 171 ? 31.928 -29.973 -22.514 1.00 19.91 171 VAL A C 1
ATOM 1312 O O . VAL A 1 171 ? 32.260 -30.696 -21.559 1.00 20.91 171 VAL A O 1
ATOM 1316 N N . GLY A 1 172 ? 32.716 -29.005 -22.984 1.00 16.93 172 GLY A N 1
ATOM 1317 C CA . GLY A 1 172 ? 34.082 -28.798 -22.547 1.00 17.90 172 GLY A CA 1
ATOM 1318 C C . GLY A 1 172 ? 34.285 -28.005 -21.269 1.00 18.11 172 GLY A C 1
ATOM 1319 O O . GLY A 1 172 ? 35.435 -27.805 -20.861 1.00 19.38 172 GLY A O 1
ATOM 1320 N N . GLN A 1 173 ? 33.223 -27.543 -20.626 1.00 18.29 173 GLN A N 1
ATOM 1321 C CA . GLN A 1 173 ? 33.393 -26.694 -19.446 1.00 17.39 173 GLN A CA 1
ATOM 1322 C C . GLN A 1 173 ? 34.155 -27.461 -18.374 1.00 19.84 173 GLN A C 1
ATOM 1323 O O . GLN A 1 173 ? 33.774 -28.583 -18.047 1.00 18.93 173 GLN A O 1
ATOM 1329 N N . PRO A 1 174 ? 35.216 -26.890 -17.800 1.00 18.66 174 PRO A N 1
ATOM 1330 C CA . PRO A 1 174 ? 35.962 -27.622 -16.768 1.00 19.50 174 PRO A CA 1
ATOM 1331 C C . PRO A 1 174 ? 35.338 -27.603 -15.388 1.00 20.60 174 PRO A C 1
ATOM 1332 O O . PRO A 1 174 ? 35.669 -28.491 -14.593 1.00 21.12 174 PRO A O 1
ATOM 1336 N N . ASP A 1 175 ? 34.448 -26.654 -15.074 1.00 21.59 175 ASP A N 1
ATOM 1337 C CA . ASP A 1 175 ? 33.935 -26.488 -13.713 1.00 20.79 175 ASP A CA 1
ATOM 1338 C C . ASP A 1 175 ? 32.618 -25.717 -13.754 1.00 18.43 175 ASP A C 1
ATOM 1339 O O . ASP A 1 175 ? 32.497 -24.633 -13.175 1.00 19.60 175 ASP A O 1
ATOM 1344 N N . ARG A 1 176 ? 31.636 -26.273 -14.458 1.00 20.19 176 ARG A N 1
ATOM 1345 C CA . ARG A 1 176 ? 30.420 -25.533 -14.778 1.00 19.87 176 ARG A CA 1
ATOM 1346 C C . ARG A 1 176 ? 29.594 -25.195 -13.547 1.00 21.05 176 ARG A C 1
ATOM 1347 O O . ARG A 1 176 ? 28.802 -24.253 -13.591 1.00 21.37 176 ARG A O 1
ATOM 1355 N N . LYS A 1 177 ? 29.766 -25.927 -12.440 1.00 21.32 177 LYS A N 1
ATOM 1356 C CA . LYS A 1 177 ? 28.991 -25.576 -11.258 1.00 22.47 177 LYS A CA 1
ATOM 1357 C C . LYS A 1 177 ? 29.436 -24.247 -10.668 1.00 22.32 177 LYS A C 1
ATOM 1358 O O . LYS A 1 177 ? 28.645 -23.591 -9.974 1.00 21.43 177 LYS A O 1
ATOM 1364 N N . ASN A 1 178 ? 30.669 -23.807 -10.957 1.00 19.71 178 ASN A N 1
ATOM 1365 C CA . ASN A 1 178 ? 31.176 -22.552 -10.404 1.00 20.40 178 ASN A CA 1
ATOM 1366 C C . ASN A 1 178 ? 31.404 -21.456 -11.417 1.00 20.09 178 ASN A C 1
ATOM 1367 O O . ASN A 1 178 ? 31.309 -20.284 -11.056 1.00 21.26 178 ASN A O 1
ATOM 1372 N N . VAL A 1 179 ? 31.723 -21.791 -12.663 1.00 20.29 179 VAL A N 1
ATOM 1373 C CA . VAL A 1 179 ? 32.051 -20.765 -13.649 1.00 17.50 179 VAL A CA 1
ATOM 1374 C C . VAL A 1 179 ? 31.643 -21.256 -15.029 1.00 18.39 179 VAL A C 1
ATOM 1375 O O . VAL A 1 179 ? 31.791 -22.432 -15.355 1.00 18.81 179 VAL A O 1
ATOM 1379 N N . PHE A 1 180 ? 31.131 -20.345 -15.854 1.00 17.23 180 PHE A N 1
ATOM 1380 C CA . PHE A 1 180 ? 30.898 -20.622 -17.264 1.00 16.78 180 PHE A CA 1
ATOM 1381 C C . PHE A 1 180 ? 31.923 -19.831 -18.070 1.00 17.19 180 PHE A C 1
ATOM 1382 O O . PHE A 1 180 ? 31.895 -18.599 -18.089 1.00 17.17 180 PHE A O 1
ATOM 1390 N N . HIS A 1 181 ? 32.853 -20.543 -18.697 1.00 14.62 181 HIS A N 1
ATOM 1391 C CA . HIS A 1 181 ? 33.887 -19.922 -19.507 1.00 14.41 181 HIS A CA 1
ATOM 1392 C C . HIS A 1 181 ? 33.340 -19.808 -20.920 1.00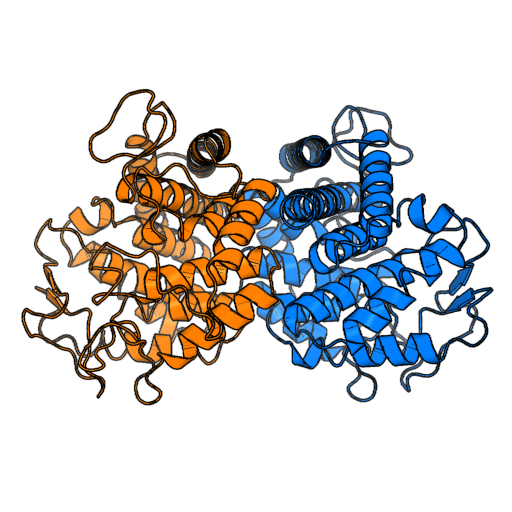 15.41 181 HIS A C 1
ATOM 1393 O O . HIS A 1 181 ? 33.125 -20.826 -21.581 1.00 15.80 181 HIS A O 1
ATOM 1400 N N . ALA A 1 182 ? 33.068 -18.577 -21.363 1.00 14.82 182 ALA A N 1
ATOM 1401 C CA . ALA A 1 182 ? 32.289 -18.353 -22.570 1.00 13.79 182 ALA A CA 1
ATOM 1402 C C . ALA A 1 182 ? 33.148 -18.298 -23.806 1.00 13.13 182 ALA A C 1
ATOM 1403 O O . ALA A 1 182 ? 32.623 -18.071 -24.900 1.00 14.20 182 ALA A O 1
ATOM 1405 N N . VAL A 1 183 ? 34.450 -18.546 -23.679 1.00 15.66 183 VAL A N 1
ATOM 1406 C CA . VAL A 1 183 ? 35.398 -18.378 -24.786 1.00 15.03 183 VAL A CA 1
ATOM 1407 C C . VAL A 1 183 ? 36.188 -19.666 -24.997 1.00 15.20 183 VAL A C 1
ATOM 1408 O O . VAL A 1 183 ? 36.570 -20.336 -24.035 1.00 16.48 183 VAL A O 1
ATOM 1412 N N . ALA A 1 184 ? 36.470 -19.976 -26.257 1.00 13.88 184 ALA A N 1
ATOM 1413 C CA . ALA A 1 184 ? 37.359 -21.066 -26.631 1.00 14.76 184 ALA A CA 1
ATOM 1414 C C . ALA A 1 184 ? 38.519 -20.523 -27.446 1.00 15.43 184 ALA A C 1
ATOM 1415 O O . ALA A 1 184 ? 38.422 -19.464 -28.073 1.00 14.65 184 ALA A O 1
ATOM 1417 N N . ASP A 1 185 ? 39.633 -21.244 -27.417 1.00 15.34 185 ASP A N 1
ATOM 1418 C CA . ASP A 1 185 ? 40.729 -20.897 -28.307 1.00 14.66 185 ASP A CA 1
ATOM 1419 C C . ASP A 1 185 ? 40.380 -21.269 -29.750 1.00 15.49 185 ASP A C 1
ATOM 1420 O O . ASP A 1 185 ? 39.306 -21.807 -30.056 1.00 15.70 185 ASP A O 1
ATOM 1425 N N . ALA A 1 186 ? 41.303 -20.969 -30.657 1.00 16.59 186 ALA A N 1
ATOM 1426 C CA . ALA A 1 186 ? 41.043 -21.209 -32.073 1.00 17.26 186 ALA A CA 1
ATOM 1427 C C . ALA A 1 186 ? 40.858 -22.685 -32.399 1.00 18.04 186 ALA A C 1
ATOM 1428 O O . ALA A 1 186 ? 40.363 -23.007 -33.484 1.00 21.94 186 ALA A O 1
ATOM 1430 N N . SER A 1 187 ? 41.298 -23.586 -31.521 1.00 15.38 187 SER A N 1
ATOM 1431 C CA . SER A 1 187 ? 41.091 -25.013 -31.740 1.00 15.01 187 SER A CA 1
ATOM 1432 C C . SER A 1 187 ? 39.819 -25.524 -31.093 1.00 15.78 187 SER A C 1
ATOM 1433 O O . SER A 1 187 ? 39.470 -26.697 -31.279 1.00 14.72 187 SER A O 1
ATOM 1436 N N . GLY A 1 188 ? 39.115 -24.674 -30.354 1.00 15.39 188 GLY A N 1
ATOM 1437 C CA . GLY A 1 188 ? 37.886 -25.039 -29.687 1.00 17.55 188 GLY A CA 1
ATOM 1438 C C . GLY A 1 188 ? 38.018 -25.497 -28.245 1.00 17.50 188 GLY A C 1
ATOM 1439 O O . GLY A 1 188 ? 36.999 -25.863 -27.648 1.00 18.60 188 GLY A O 1
ATOM 1440 N N . ALA A 1 189 ? 39.218 -25.450 -27.652 1.00 16.36 189 ALA A N 1
ATOM 1441 C CA . ALA A 1 189 ? 39.385 -25.761 -26.233 1.00 16.68 189 ALA A CA 1
ATOM 1442 C C . ALA A 1 189 ? 38.895 -24.584 -25.383 1.00 18.44 189 ALA A C 1
ATOM 1443 O O . ALA A 1 189 ? 39.164 -23.425 -25.696 1.00 17.37 189 ALA A O 1
ATOM 1445 N N . VAL A 1 190 ? 38.166 -24.881 -24.317 1.00 18.46 190 VAL A N 1
ATOM 1446 C CA . VAL A 1 190 ? 37.661 -23.812 -23.452 1.00 16.02 190 VAL A CA 1
ATOM 1447 C C . VAL A 1 190 ? 38.819 -23.041 -22.842 1.00 20.76 190 VAL A C 1
ATOM 1448 O O . VAL A 1 190 ? 39.770 -23.636 -22.313 1.00 21.66 190 VAL A O 1
ATOM 1452 N N . LEU A 1 191 ? 38.726 -21.712 -22.882 1.00 17.89 191 LEU A N 1
ATOM 1453 C CA . LEU A 1 191 ? 39.759 -20.820 -22.369 1.00 21.97 191 LEU A CA 1
ATOM 1454 C C . LEU A 1 191 ? 39.466 -20.441 -20.925 1.00 25.00 191 LEU A C 1
ATOM 1455 O O . LEU A 1 191 ? 38.360 -19.985 -20.608 1.00 24.50 191 LEU A O 1
ATOM 1460 N N . THR A 1 192 ? 40.468 -20.564 -20.058 1.00 21.77 192 THR A N 1
ATOM 1461 C CA . THR A 1 192 ? 40.286 -20.241 -18.646 1.00 22.45 192 THR A CA 1
ATOM 1462 C C . THR A 1 192 ? 41.176 -19.095 -18.159 1.00 26.70 192 THR A C 1
ATOM 1463 O O . THR A 1 192 ? 41.181 -18.797 -16.954 1.00 30.36 192 THR A O 1
ATOM 1467 N N . SER A 1 193 ? 41.913 -18.449 -19.055 1.00 26.91 193 SER A N 1
ATOM 1468 C CA . SER A 1 193 ? 42.733 -17.295 -18.704 1.00 30.44 193 SER A CA 1
ATOM 1469 C C . SER A 1 193 ? 41.886 -16.145 -18.158 1.00 33.29 193 SER A C 1
ATOM 1470 O O . SER A 1 193 ? 40.689 -16.019 -18.436 1.00 26.09 193 SER A O 1
ATOM 1473 N N . ASP A 1 194 ? 42.539 -15.302 -17.346 1.00 29.44 194 ASP A N 1
ATOM 1474 C CA . ASP A 1 194 ? 41.850 -14.185 -16.716 1.00 33.75 194 ASP A CA 1
ATOM 1475 C C . ASP A 1 194 ? 41.280 -13.224 -17.744 1.00 25.59 194 ASP A C 1
ATOM 1476 O O . ASP A 1 194 ? 40.269 -12.567 -17.476 1.00 27.61 194 ASP A O 1
ATOM 1481 N N . ASP A 1 195 ? 41.907 -13.119 -18.918 1.00 22.84 195 ASP A N 1
ATOM 1482 C CA . ASP A 1 195 ? 41.443 -12.191 -19.935 1.00 23.10 195 ASP A CA 1
ATOM 1483 C C . ASP A 1 195 ? 40.310 -12.743 -20.793 1.00 21.73 195 ASP A C 1
ATOM 1484 O O . ASP A 1 195 ? 39.930 -12.075 -21.751 1.00 24.21 195 ASP A O 1
ATOM 1489 N N . ALA A 1 196 ? 39.762 -13.914 -20.473 1.00 19.36 196 ALA A N 1
ATOM 1490 C CA . ALA A 1 196 ? 38.660 -14.485 -21.242 1.00 19.85 196 ALA A CA 1
ATOM 1491 C C . ALA A 1 196 ? 37.379 -14.446 -20.421 1.00 19.79 196 ALA A C 1
ATOM 1492 O O . ALA A 1 196 ? 37.386 -14.786 -19.237 1.00 22.01 196 ALA A O 1
ATOM 1494 N N . VAL A 1 197 ? 36.280 -14.014 -21.056 1.00 17.29 197 VAL A N 1
ATOM 1495 C CA . VAL A 1 197 ? 35.015 -13.821 -20.350 1.00 20.04 197 VAL A CA 1
ATOM 1496 C C . VAL A 1 197 ? 34.640 -15.061 -19.584 1.00 23.05 197 VAL A C 1
ATOM 1497 O O . VAL A 1 197 ? 34.588 -16.166 -20.139 1.00 22.65 197 VAL A O 1
ATOM 1501 N N . ALA A 1 198 ? 34.322 -14.882 -18.307 1.00 21.69 198 ALA A N 1
ATOM 1502 C CA . ALA A 1 198 ? 33.813 -15.963 -17.486 1.00 21.65 198 ALA A CA 1
ATOM 1503 C C . ALA A 1 198 ? 32.597 -15.430 -16.749 1.00 26.79 198 ALA A C 1
ATOM 1504 O O . ALA A 1 198 ? 32.565 -14.256 -16.364 1.00 30.08 198 ALA A O 1
ATOM 1506 N N . VAL A 1 199 ? 31.580 -16.259 -16.593 1.00 19.56 199 VAL A N 1
ATOM 1507 C CA . VAL A 1 199 ? 30.409 -15.910 -15.795 1.00 17.07 199 VAL A CA 1
ATOM 1508 C C . VAL A 1 199 ? 30.543 -16.641 -14.472 1.00 18.62 199 VAL A C 1
ATOM 1509 O O . VAL A 1 199 ? 30.658 -17.867 -14.447 1.00 18.24 199 VAL A O 1
ATOM 1513 N N . GLN A 1 200 ? 30.560 -15.894 -13.384 1.00 19.80 200 GLN A N 1
ATOM 1514 C CA . GLN A 1 200 ? 30.650 -16.511 -12.059 1.00 19.40 200 GLN A CA 1
ATOM 1515 C C . GLN A 1 200 ? 29.234 -16.913 -11.701 1.00 19.32 200 GLN A C 1
ATOM 1516 O O . GLN A 1 200 ? 28.426 -16.107 -11.233 1.00 20.09 200 GLN A O 1
ATOM 1522 N N . VAL A 1 201 ? 28.910 -18.182 -11.946 1.00 17.93 201 VAL A N 1
ATOM 1523 C CA . VAL A 1 201 ? 27.501 -18.547 -11.954 1.00 18.14 201 VAL A CA 1
ATOM 1524 C C . VAL A 1 201 ? 26.875 -18.632 -10.572 1.00 18.49 201 VAL A C 1
ATOM 1525 O O . VAL A 1 201 ? 25.651 -18.711 -10.486 1.00 19.58 201 VAL A O 1
ATOM 1529 N N . ARG A 1 202 ? 27.660 -18.648 -9.490 1.00 19.80 202 ARG A N 1
ATOM 1530 C CA . ARG A 1 202 ? 27.107 -18.617 -8.138 1.00 21.47 202 ARG A CA 1
ATOM 1531 C C . ARG A 1 202 ? 27.204 -17.231 -7.514 1.00 22.95 202 ARG A C 1
ATOM 1532 O O . ARG A 1 202 ? 27.063 -17.081 -6.293 1.00 23.14 202 ARG A O 1
ATOM 1540 N N . LYS A 1 203 ? 27.405 -16.208 -8.325 1.00 19.95 203 LYS A N 1
ATOM 1541 C CA . LYS A 1 203 ? 27.477 -14.832 -7.870 1.00 23.25 203 LYS A CA 1
ATOM 1542 C C . LYS A 1 203 ? 26.463 -14.015 -8.646 1.00 25.03 203 LYS A C 1
ATOM 1543 O O . LYS A 1 203 ? 25.933 -14.461 -9.663 1.00 23.54 203 LYS A O 1
ATOM 1549 N N . ALA A 1 204 ? 26.144 -12.833 -8.139 1.00 23.57 204 ALA A N 1
ATOM 1550 C CA . ALA A 1 204 ? 25.235 -11.928 -8.828 1.00 22.03 204 ALA A CA 1
ATOM 1551 C C . ALA A 1 204 ? 26.048 -10.817 -9.486 1.00 26.82 204 ALA A C 1
ATOM 1552 O O . ALA A 1 204 ? 26.061 -9.677 -9.030 1.00 38.28 204 ALA A O 1
ATOM 1554 N N . GLU A 1 205 ? 26.751 -11.158 -10.573 1.00 25.22 205 GLU A N 1
ATOM 1555 C CA . GLU A 1 205 ? 27.634 -10.205 -11.243 1.00 25.89 205 GLU A CA 1
ATOM 1556 C C . GLU A 1 205 ? 27.364 -10.065 -12.741 1.00 29.34 205 GLU A C 1
ATOM 1557 O O . GLU A 1 205 ? 28.275 -9.723 -13.487 1.00 34.68 205 GLU A O 1
ATOM 1563 N N . GLY A 1 206 ? 26.152 -10.306 -13.205 1.00 29.60 206 GLY A N 1
ATOM 1564 C CA . GLY A 1 206 ? 25.937 -10.104 -14.645 1.00 26.85 206 GLY A CA 1
ATOM 1565 C C . GLY A 1 206 ? 26.636 -11.019 -15.682 1.00 24.91 206 GLY A C 1
ATOM 1566 O O . GLY A 1 206 ? 27.114 -12.135 -15.408 1.00 26.00 206 GLY A O 1
ATOM 1567 N N . ASP A 1 207 ? 26.661 -10.505 -16.917 1.00 22.42 207 ASP A N 1
ATOM 1568 C CA . ASP A 1 207 ? 27.176 -11.184 -18.118 1.00 20.41 207 ASP A CA 1
ATOM 1569 C C . ASP A 1 207 ? 26.437 -12.486 -18.425 1.00 18.33 207 ASP A C 1
ATOM 1570 O O . ASP A 1 207 ? 26.952 -13.354 -19.154 1.00 17.70 207 ASP A O 1
ATOM 1575 N N . TRP A 1 208 ? 25.205 -12.623 -17.934 1.00 15.82 208 TRP A N 1
ATOM 1576 C CA . TRP A 1 208 ? 24.435 -13.853 -18.138 1.00 14.26 208 TRP A CA 1
ATOM 1577 C C . TRP A 1 208 ? 24.063 -14.075 -19.601 1.00 15.31 208 TRP A C 1
ATOM 1578 O O . TRP A 1 208 ? 23.759 -15.210 -19.989 1.00 14.89 208 TRP A O 1
ATOM 1589 N N . TYR A 1 209 ? 24.109 -13.036 -20.423 1.00 13.79 209 TYR A N 1
ATOM 1590 C CA . TYR A 1 209 ? 23.734 -13.204 -21.824 1.00 13.67 209 TYR A CA 1
ATOM 1591 C C . TYR A 1 209 ? 24.706 -14.085 -22.591 1.00 13.49 209 TYR A C 1
ATOM 1592 O O . TYR A 1 209 ? 24.344 -14.575 -23.672 1.00 13.72 209 TYR A O 1
ATOM 1601 N N . PHE A 1 210 ? 25.919 -14.315 -22.047 1.00 13.18 210 PHE A N 1
ATOM 1602 C CA . PHE A 1 210 ? 26.820 -15.293 -22.647 1.00 13.52 210 PHE A CA 1
ATOM 1603 C C . PHE A 1 210 ? 26.257 -16.700 -22.580 1.00 15.28 210 PHE A C 1
ATOM 1604 O O . PHE A 1 210 ? 26.720 -17.564 -23.330 1.00 13.87 210 PHE A O 1
ATOM 1612 N N . ILE A 1 211 ? 25.277 -16.952 -21.715 1.00 14.14 211 ILE A N 1
ATOM 1613 C CA . ILE A 1 211 ? 24.532 -18.206 -21.690 1.00 13.26 211 ILE A CA 1
ATOM 1614 C C . ILE A 1 211 ? 23.157 -18.052 -22.325 1.00 13.31 211 ILE A C 1
ATOM 1615 O O . ILE A 1 211 ? 22.693 -18.928 -23.065 1.00 15.01 211 ILE A O 1
ATOM 1620 N N . GLY A 1 212 ? 22.478 -16.938 -22.029 1.00 14.20 212 GLY A N 1
ATOM 1621 C CA . GLY A 1 212 ? 21.110 -16.774 -22.506 1.00 13.68 212 GLY A CA 1
ATOM 1622 C C . GLY A 1 212 ? 20.994 -16.606 -24.014 1.00 13.20 212 GLY A C 1
ATOM 1623 O O . GLY A 1 212 ? 20.035 -17.095 -24.624 1.00 13.88 212 GLY A O 1
ATOM 1624 N N . LEU A 1 213 ? 21.922 -15.859 -24.633 1.00 14.79 213 LEU A N 1
ATOM 1625 C CA . LEU A 1 213 ? 21.853 -15.709 -26.084 1.00 13.54 213 LEU A CA 1
ATOM 1626 C C . LEU A 1 213 ? 22.042 -17.043 -26.787 1.00 12.33 213 LEU A C 1
ATOM 1627 O O . LEU A 1 213 ? 21.249 -17.355 -27.688 1.00 12.16 213 LEU A O 1
ATOM 1632 N N . PRO A 1 214 ? 23.022 -17.872 -26.426 1.00 11.47 214 PRO A N 1
ATOM 1633 C CA . PRO A 1 214 ? 23.052 -19.241 -26.995 1.00 12.71 214 PRO A CA 1
ATOM 1634 C C . PRO A 1 214 ? 21.739 -19.991 -26.838 1.00 12.33 214 PRO A C 1
ATOM 1635 O O . PRO A 1 214 ? 21.288 -20.635 -27.801 1.00 12.84 214 PRO A O 1
ATOM 1639 N N . ALA A 1 215 ? 21.088 -19.907 -25.681 1.00 12.47 215 ALA A N 1
ATOM 1640 C CA . ALA A 1 215 ? 19.816 -20.591 -25.513 1.00 12.92 215 ALA A CA 1
ATOM 1641 C C . ALA A 1 215 ? 18.773 -20.102 -26.505 1.00 12.60 215 ALA A C 1
ATOM 1642 O O . ALA A 1 215 ? 18.028 -20.909 -27.077 1.00 14.55 215 ALA A O 1
ATOM 1644 N N . PHE A 1 216 ? 18.681 -18.780 -26.699 1.00 12.07 216 PHE A N 1
ATOM 1645 C CA . PHE A 1 216 ? 17.738 -18.249 -27.686 1.00 12.22 216 PHE A CA 1
ATOM 1646 C C . PHE A 1 216 ? 18.072 -18.747 -29.095 1.00 13.66 216 PHE A C 1
ATOM 1647 O O . PHE A 1 216 ? 17.195 -19.261 -29.818 1.00 12.96 216 PHE A O 1
ATOM 1655 N N . PHE A 1 217 ? 19.331 -18.594 -29.516 1.00 11.94 217 PHE A N 1
ATOM 1656 C CA . PHE A 1 217 ? 19.696 -18.988 -30.872 1.00 11.73 217 PHE A CA 1
ATOM 1657 C C . PHE A 1 217 ? 19.438 -20.474 -31.101 1.00 12.77 217 PHE A C 1
ATOM 1658 O O . PHE A 1 217 ? 18.886 -20.869 -32.135 1.00 12.18 217 PHE A O 1
ATOM 1666 N N . LEU A 1 218 ? 19.816 -21.320 -30.150 1.00 12.14 218 LEU A N 1
ATOM 1667 C CA . LEU A 1 218 ? 19.626 -22.749 -30.366 1.00 11.58 218 LEU A CA 1
ATOM 1668 C C . LEU A 1 218 ? 18.151 -23.117 -30.477 1.00 11.82 218 LEU A C 1
ATOM 1669 O O . LEU A 1 218 ? 17.796 -24.040 -31.233 1.00 12.49 218 LEU A O 1
ATOM 1674 N N . THR A 1 219 ? 17.285 -22.433 -29.700 1.00 11.74 219 THR A N 1
ATOM 1675 C CA . THR A 1 219 ? 15.862 -22.700 -29.817 1.00 12.66 219 THR A CA 1
ATOM 1676 C C . THR A 1 219 ? 15.340 -22.293 -31.181 1.00 12.91 219 THR A C 1
ATOM 1677 O O . THR A 1 219 ? 14.564 -23.026 -31.788 1.00 14.11 219 THR A O 1
ATOM 1681 N N . A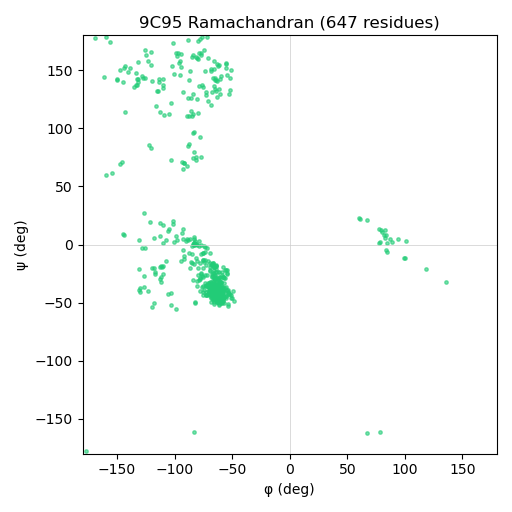LA A 1 220 ? 15.791 -21.144 -31.705 1.00 12.40 220 ALA A N 1
ATOM 1682 C CA . ALA A 1 220 ? 15.389 -20.735 -33.045 1.00 11.45 220 ALA A CA 1
ATOM 1683 C C . ALA A 1 220 ? 15.880 -21.721 -34.101 1.00 11.50 220 ALA A C 1
ATOM 1684 O O . ALA A 1 220 ? 15.175 -22.005 -35.076 1.00 13.21 220 ALA A O 1
ATOM 1686 N N . LEU A 1 221 ? 17.111 -22.229 -33.939 1.00 11.85 221 LEU A N 1
ATOM 1687 C CA . LEU A 1 221 ? 17.647 -23.226 -34.853 1.00 12.88 221 LEU A CA 1
ATOM 1688 C C . LEU A 1 221 ? 16.852 -24.533 -34.806 1.00 13.07 221 LEU A C 1
ATOM 1689 O O . LEU A 1 221 ? 16.568 -25.120 -35.865 1.00 13.69 221 LEU A O 1
ATOM 1694 N N . TYR A 1 222 ? 16.419 -24.950 -33.607 1.00 13.88 222 TYR A N 1
ATOM 1695 C CA . TYR A 1 222 ? 15.490 -26.071 -33.518 1.00 13.67 222 TYR A CA 1
ATOM 1696 C C . TYR A 1 222 ? 14.180 -25.770 -34.242 1.00 14.88 222 TYR A C 1
ATOM 1697 O O . TYR A 1 222 ? 13.659 -26.621 -34.984 1.00 15.03 222 TYR A O 1
ATOM 1706 N N . GLU A 1 223 ? 13.617 -24.577 -34.049 1.00 15.13 223 GLU A N 1
ATOM 1707 C CA . GLU A 1 223 ? 12.391 -24.255 -34.773 1.00 15.73 223 GLU A CA 1
ATOM 1708 C C . GLU A 1 223 ? 12.600 -24.379 -36.282 1.00 16.38 223 GLU A C 1
ATOM 1709 O O . GLU A 1 223 ? 11.739 -24.915 -36.993 1.00 15.48 223 GLU A O 1
ATOM 1715 N N . ALA A 1 224 ? 13.770 -23.948 -36.780 1.00 14.78 224 ALA A N 1
ATOM 1716 C CA . ALA A 1 224 ? 14.056 -23.959 -38.214 1.00 15.05 224 ALA A CA 1
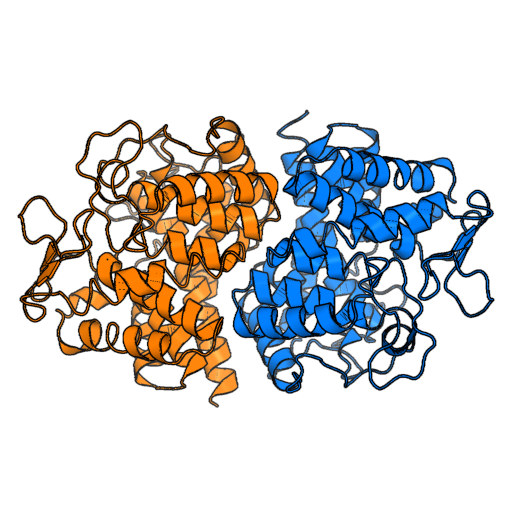ATOM 1717 C C . ALA A 1 224 ? 14.264 -25.365 -38.769 1.00 15.60 224 ALA A C 1
ATOM 1718 O O . ALA A 1 224 ? 13.954 -25.607 -39.941 1.00 17.77 224 ALA A O 1
ATOM 1720 N N . THR A 1 225 ? 14.831 -26.279 -37.977 1.00 15.20 225 THR A N 1
ATOM 1721 C CA . THR A 1 225 ? 15.314 -27.565 -38.482 1.00 16.27 225 THR A CA 1
ATOM 1722 C C . THR A 1 225 ? 14.595 -28.774 -37.912 1.00 17.14 225 THR A C 1
ATOM 1723 O O . THR A 1 225 ? 14.631 -29.845 -38.550 1.00 18.48 225 THR A O 1
ATOM 1727 N N . GLU A 1 226 ? 13.985 -28.654 -36.734 1.00 17.24 226 GLU A N 1
ATOM 1728 C CA . GLU A 1 226 ? 13.401 -29.762 -35.978 1.00 19.49 226 GLU A CA 1
ATOM 1729 C C . GLU A 1 226 ? 14.418 -30.810 -35.593 1.00 20.71 226 GLU A C 1
ATOM 1730 O O . GLU A 1 226 ? 14.044 -31.948 -35.292 1.00 21.25 226 GLU A O 1
ATOM 1736 N N . ASP A 1 227 ? 15.693 -30.437 -35.549 1.00 16.95 227 ASP A N 1
ATOM 1737 C CA . ASP A 1 227 ? 16.751 -31.340 -35.098 1.00 15.79 227 ASP A CA 1
ATOM 1738 C C . ASP A 1 227 ? 16.822 -31.268 -33.577 1.00 16.61 227 ASP A C 1
ATOM 1739 O O . ASP A 1 227 ? 17.232 -30.252 -33.010 1.00 16.77 227 ASP A O 1
ATOM 1744 N N . ARG A 1 228 ? 16.430 -32.353 -32.910 1.00 18.36 228 ARG A N 1
ATOM 1745 C CA . ARG A 1 228 ? 16.310 -32.316 -31.467 1.00 18.72 228 ARG A CA 1
ATOM 1746 C C . ARG A 1 228 ? 17.639 -32.091 -30.752 1.00 16.82 228 ARG A C 1
ATOM 1747 O O . ARG A 1 228 ? 17.614 -31.708 -29.580 1.00 17.04 228 ARG A O 1
ATOM 1755 N N . ALA A 1 229 ? 18.797 -32.295 -31.399 1.00 17.21 229 ALA A N 1
ATOM 1756 C CA . ALA A 1 229 ? 20.065 -31.971 -30.739 1.00 17.88 229 ALA A CA 1
ATOM 1757 C C . ALA A 1 229 ? 20.092 -30.511 -30.290 1.00 15.81 229 ALA A C 1
ATOM 1758 O O . ALA A 1 229 ? 20.623 -30.184 -29.222 1.00 16.01 229 ALA A O 1
ATOM 1760 N N . TYR A 1 230 ? 19.522 -29.621 -31.101 1.00 15.63 230 TYR A N 1
ATOM 1761 C CA . TYR A 1 230 ? 19.559 -28.214 -30.761 1.00 14.10 230 TYR A CA 1
ATOM 1762 C C . TYR A 1 230 ? 18.586 -27.881 -29.644 1.00 14.15 230 TYR A C 1
ATOM 1763 O O . TYR A 1 230 ? 18.897 -27.055 -28.767 1.00 15.23 230 TYR A O 1
ATOM 1772 N N . LEU A 1 231 ? 17.397 -28.490 -29.662 1.00 13.88 231 LEU A N 1
ATOM 1773 C CA . LEU A 1 231 ? 16.459 -28.340 -28.555 1.00 13.48 231 LEU A CA 1
ATOM 1774 C C . LEU A 1 231 ? 17.065 -28.854 -27.258 1.00 14.86 231 LEU A C 1
ATOM 1775 O O . LEU A 1 231 ? 16.914 -28.221 -26.212 1.00 17.16 231 LEU A O 1
ATOM 1780 N N . ASP A 1 232 ? 17.786 -29.976 -27.319 1.00 14.65 232 ASP A N 1
ATOM 1781 C CA . ASP A 1 232 ? 18.359 -30.543 -26.090 1.00 17.49 232 ASP A CA 1
ATOM 1782 C C . ASP A 1 232 ? 19.424 -29.625 -25.505 1.00 15.24 232 ASP A C 1
ATOM 1783 O O . ASP A 1 232 ? 19.492 -29.439 -24.285 1.00 14.62 232 ASP A O 1
ATOM 1788 N N . LEU A 1 233 ? 20.265 -29.024 -26.360 1.00 15.23 233 LEU A N 1
ATOM 1789 C CA . LEU A 1 233 ? 21.263 -28.106 -25.821 1.00 14.69 233 LEU A CA 1
ATOM 1790 C C . LEU A 1 233 ? 20.613 -26.839 -25.277 1.00 14.76 233 LEU A C 1
ATOM 1791 O O . LEU A 1 233 ? 20.985 -26.366 -24.194 1.00 14.34 233 LEU A O 1
ATOM 1796 N N . ALA A 1 234 ? 19.611 -26.300 -25.971 1.00 14.07 234 ALA A N 1
ATOM 1797 C CA . ALA A 1 234 ? 18.904 -25.141 -25.421 1.00 14.47 234 ALA A CA 1
ATOM 1798 C C . ALA A 1 234 ? 18.269 -25.475 -24.069 1.00 13.58 234 ALA A C 1
ATOM 1799 O O . ALA A 1 234 ? 18.355 -24.687 -23.110 1.00 13.92 234 ALA A O 1
ATOM 1801 N N . THR A 1 235 ? 17.653 -26.667 -23.978 1.00 15.09 235 THR A N 1
ATOM 1802 C CA . THR A 1 235 ? 17.029 -27.143 -22.745 1.00 15.76 235 THR A CA 1
ATOM 1803 C C . THR A 1 235 ? 18.044 -27.245 -21.627 1.00 15.60 235 THR A C 1
ATOM 1804 O O . THR A 1 235 ? 17.787 -26.793 -20.501 1.00 15.78 235 THR A O 1
ATOM 1808 N N . ASP A 1 236 ? 19.208 -27.818 -21.921 1.00 15.30 236 ASP A N 1
ATOM 1809 C CA . ASP A 1 236 ? 20.242 -27.972 -20.904 1.00 16.62 236 ASP A CA 1
ATOM 1810 C C . ASP A 1 236 ? 20.734 -26.616 -20.411 1.00 15.98 236 ASP A C 1
ATOM 1811 O O . ASP A 1 236 ? 20.980 -26.437 -19.214 1.00 15.49 236 ASP A O 1
ATOM 1816 N N . LEU A 1 237 ? 20.850 -25.630 -21.312 1.00 14.99 237 LEU A N 1
ATOM 1817 C CA . LEU A 1 237 ? 21.285 -24.303 -20.884 1.00 14.48 237 LEU A CA 1
ATOM 1818 C C . LEU A 1 237 ? 20.230 -23.604 -20.033 1.00 13.64 237 LEU A C 1
ATOM 1819 O O . LEU A 1 237 ? 20.562 -22.897 -19.072 1.00 14.85 237 LEU A O 1
ATOM 1824 N N . MET A 1 238 ? 18.954 -23.755 -20.383 1.00 14.76 238 MET A N 1
ATOM 1825 C CA A MET A 1 238 ? 17.898 -23.186 -19.555 0.55 15.67 238 MET A CA 1
ATOM 1826 C CA B MET A 1 238 ? 17.921 -23.163 -19.552 0.45 15.68 238 MET A CA 1
ATOM 1827 C C . MET A 1 238 ? 17.856 -23.845 -18.187 1.00 15.23 238 MET A C 1
ATOM 1828 O O . MET A 1 238 ? 17.657 -23.174 -17.178 1.00 15.73 238 MET A O 1
ATOM 1837 N N . THR A 1 239 ? 18.016 -25.169 -18.144 1.00 16.15 239 THR A N 1
ATOM 1838 C CA . THR A 1 239 ? 18.046 -25.863 -16.855 1.00 16.30 239 THR A CA 1
ATOM 1839 C C . THR A 1 239 ? 19.214 -25.379 -16.012 1.00 16.79 239 THR A C 1
ATOM 1840 O O . THR A 1 239 ? 19.076 -25.133 -14.807 1.00 16.75 239 THR A O 1
ATOM 1844 N N . TYR A 1 240 ? 20.375 -25.242 -16.638 1.00 17.79 240 TYR A N 1
ATOM 1845 C CA . TYR A 1 240 ? 21.544 -24.680 -15.977 1.00 14.82 240 TYR A CA 1
ATOM 1846 C C . TYR A 1 240 ? 21.243 -23.324 -15.374 1.00 16.46 240 TYR A C 1
ATOM 1847 O O . TYR A 1 240 ? 21.539 -23.074 -14.200 1.00 18.17 240 TYR A O 1
ATOM 1856 N N . MET A 1 241 ? 20.669 -22.406 -16.169 1.00 14.87 241 MET A N 1
ATOM 1857 C CA . MET A 1 241 ? 20.405 -21.079 -15.620 1.00 14.99 241 MET A CA 1
ATOM 1858 C C . MET A 1 241 ? 19.375 -21.119 -14.494 1.00 17.92 241 MET A C 1
ATOM 1859 O O . MET A 1 241 ? 19.477 -20.353 -13.513 1.00 19.94 241 MET A O 1
ATOM 1864 N N . ASP A 1 242 ? 18.372 -21.981 -14.614 1.00 17.19 242 ASP A N 1
ATOM 1865 C CA . ASP A 1 242 ? 17.305 -21.980 -13.617 1.00 19.69 242 ASP A CA 1
ATOM 1866 C C . ASP A 1 242 ? 17.750 -22.642 -12.325 1.00 20.97 242 ASP A C 1
ATOM 1867 O O . ASP A 1 242 ? 17.359 -22.197 -11.236 1.00 23.14 242 ASP A O 1
ATOM 1872 N N . GLU A 1 243 ? 18.564 -23.695 -12.416 1.00 19.36 243 GLU A N 1
ATOM 1873 C CA . GLU A 1 243 ? 18.809 -24.555 -11.262 1.00 22.28 243 GLU A CA 1
ATOM 1874 C C . GLU A 1 243 ? 20.214 -24.477 -10.702 1.00 23.17 243 GLU A C 1
ATOM 1875 O O . GLU A 1 243 ? 20.396 -24.698 -9.498 1.00 25.39 243 GLU A O 1
ATOM 1881 N N . ASP A 1 244 ? 21.205 -24.163 -11.525 1.00 20.73 244 ASP A N 1
ATOM 1882 C CA . ASP A 1 244 ? 22.591 -24.131 -11.089 1.00 20.64 244 ASP A CA 1
ATOM 1883 C C . ASP A 1 244 ? 23.147 -22.722 -10.973 1.00 20.32 244 ASP A C 1
ATOM 1884 O O . ASP A 1 244 ? 24.227 -22.549 -10.395 1.00 23.98 244 ASP A O 1
ATOM 1889 N N . CYS A 1 245 ? 22.469 -21.716 -11.529 1.00 18.95 245 CYS A N 1
ATOM 1890 C CA . CYS A 1 245 ? 22.973 -20.357 -11.514 1.00 18.25 245 CYS A CA 1
ATOM 1891 C C . CYS A 1 245 ? 22.247 -19.567 -10.442 1.00 17.98 245 CYS A C 1
ATOM 1892 O O . CYS A 1 245 ? 21.105 -19.862 -10.095 1.00 20.93 245 CYS A O 1
ATOM 1895 N N . ASP A 1 246 ? 22.927 -18.539 -9.948 1.00 17.63 246 ASP A N 1
ATOM 1896 C CA . ASP A 1 246 ? 22.323 -17.565 -9.048 1.00 20.34 246 ASP A CA 1
ATOM 1897 C C . ASP A 1 246 ? 21.025 -17.027 -9.636 1.00 20.25 246 ASP A C 1
ATOM 1898 O O . ASP A 1 246 ? 20.870 -16.916 -10.860 1.00 19.41 246 ASP A O 1
ATOM 1903 N N . GLU A 1 247 ? 20.090 -16.656 -8.751 1.00 22.01 247 GLU A N 1
ATOM 1904 C CA . GLU A 1 247 ? 18.848 -16.027 -9.200 1.00 22.65 247 GLU A CA 1
ATOM 1905 C C . GLU A 1 247 ? 19.082 -14.792 -10.063 1.00 20.31 247 GLU A C 1
ATOM 1906 O O . GLU A 1 247 ? 18.187 -14.413 -10.834 1.00 20.76 247 GLU A O 1
ATOM 1912 N N . ASP A 1 248 ? 20.255 -14.156 -9.955 1.00 18.98 248 ASP A N 1
ATOM 1913 C CA . ASP A 1 248 ? 20.560 -13.004 -10.792 1.00 19.77 248 ASP A CA 1
ATOM 1914 C C . ASP A 1 248 ? 20.489 -13.325 -12.290 1.00 18.15 248 ASP A C 1
ATOM 1915 O O . ASP A 1 248 ? 20.370 -12.396 -13.105 1.00 19.43 248 ASP A O 1
ATOM 1920 N N . ALA A 1 249 ? 20.572 -14.610 -12.673 1.00 17.86 249 ALA A N 1
ATOM 1921 C CA . ALA A 1 249 ? 20.481 -14.967 -14.089 1.00 18.14 249 ALA A CA 1
ATOM 1922 C C . ALA A 1 249 ? 19.177 -14.487 -14.721 1.00 18.18 249 ALA A C 1
ATOM 1923 O O . ALA A 1 249 ? 19.131 -14.229 -15.925 1.00 18.53 249 ALA A O 1
ATOM 1925 N N . PHE A 1 250 ? 18.112 -14.366 -13.934 1.00 19.30 250 PHE A N 1
ATOM 1926 C CA . PHE A 1 250 ? 16.814 -13.923 -14.422 1.00 18.33 250 PHE A CA 1
ATOM 1927 C C . PHE A 1 250 ? 16.424 -12.553 -13.864 1.00 19.81 250 PHE A C 1
ATOM 1928 O O . PHE A 1 250 ? 15.239 -12.193 -13.901 1.00 20.93 250 PHE A O 1
ATOM 1936 N N . VAL A 1 251 ? 17.391 -11.784 -13.362 1.00 18.31 251 VAL A N 1
ATOM 1937 C CA . VAL A 1 251 ? 17.130 -10.475 -12.746 1.00 18.83 251 VAL A CA 1
ATOM 1938 C C . VAL A 1 251 ? 18.030 -9.376 -13.302 1.00 21.71 251 VAL A C 1
ATOM 1939 O O . VAL A 1 251 ? 17.574 -8.249 -13.506 1.00 22.29 251 VAL A O 1
ATOM 1943 N N . ASP A 1 252 ? 19.311 -9.681 -13.526 1.00 20.68 252 ASP A N 1
ATOM 1944 C CA . ASP A 1 252 ? 20.277 -8.717 -14.052 1.00 18.21 252 ASP A CA 1
ATOM 1945 C C . ASP A 1 252 ? 19.783 -8.135 -15.369 1.00 18.25 252 ASP A C 1
ATOM 1946 O O . ASP A 1 252 ? 19.009 -8.750 -16.082 1.00 19.16 252 ASP A O 1
ATOM 1951 N N . SER A 1 253 ? 20.276 -6.937 -15.707 1.00 17.49 253 SER A N 1
ATOM 1952 C CA . SER A 1 253 ? 19.842 -6.283 -16.937 1.00 17.47 253 SER A CA 1
ATOM 1953 C C . SER A 1 253 ? 20.051 -7.158 -18.166 1.00 18.38 253 SER A C 1
ATOM 1954 O O . SER A 1 253 ? 19.378 -6.938 -19.171 1.00 17.53 253 SER A O 1
ATOM 1957 N N . SER A 1 254 ? 20.959 -8.139 -18.101 1.00 18.45 254 SER A N 1
ATOM 1958 C CA . SER A 1 254 ? 21.285 -8.979 -19.257 1.00 18.50 254 SER A CA 1
ATOM 1959 C C . SER A 1 254 ? 20.363 -10.179 -19.399 1.00 19.21 254 SER A C 1
ATOM 1960 O O . SER A 1 254 ? 20.597 -11.011 -20.289 1.00 20.08 254 SER A O 1
ATOM 1963 N N . CYS A 1 255 ? 19.336 -10.293 -18.561 1.00 16.85 255 CYS A N 1
ATOM 1964 C CA . CYS A 1 255 ? 18.468 -11.470 -18.514 1.00 15.93 255 CYS A CA 1
ATOM 1965 C C . CYS A 1 255 ? 17.475 -11.565 -19.676 1.00 17.23 255 CYS A C 1
ATOM 1966 O O . CYS A 1 255 ? 16.808 -12.606 -19.808 1.00 16.51 255 CYS A O 1
ATOM 1969 N N . GLY A 1 256 ? 17.368 -10.546 -20.529 1.00 14.92 256 GLY A N 1
ATOM 1970 C CA . GLY A 1 256 ? 16.320 -10.552 -21.539 1.00 15.89 256 GLY A CA 1
ATOM 1971 C C . GLY A 1 256 ? 16.485 -11.660 -22.568 1.00 14.90 256 GLY A C 1
ATOM 1972 O O . GLY A 1 256 ? 15.498 -12.167 -23.094 1.00 16.16 256 GLY A O 1
ATOM 1973 N N . LYS A 1 257 ? 17.731 -12.002 -22.906 1.00 15.08 257 LYS A N 1
ATOM 1974 C CA . LYS A 1 257 ? 17.980 -13.099 -23.855 1.00 15.11 257 LYS A CA 1
ATOM 1975 C C . LYS A 1 257 ? 17.405 -14.417 -23.339 1.00 15.25 257 LYS A C 1
ATOM 1976 O O . LYS A 1 257 ? 16.716 -15.137 -24.074 1.00 15.08 257 LYS A O 1
ATOM 1982 N N . ALA A 1 258 ? 17.643 -14.720 -22.063 1.00 15.81 258 ALA A N 1
ATOM 1983 C CA . ALA A 1 258 ? 17.049 -15.924 -21.472 1.00 14.70 258 ALA A CA 1
ATOM 1984 C C . ALA A 1 258 ? 15.523 -15.825 -21.431 1.00 14.62 258 ALA A C 1
ATOM 1985 O O . ALA A 1 258 ? 14.814 -16.831 -21.605 1.00 15.02 258 ALA A O 1
ATOM 1987 N N . GLY A 1 259 ? 14.990 -14.627 -21.211 1.00 14.44 259 GLY A N 1
ATOM 1988 C CA . GLY A 1 259 ? 13.548 -14.468 -21.224 1.00 13.36 259 GLY A CA 1
ATOM 1989 C C . GLY A 1 259 ? 12.948 -14.759 -22.584 1.00 13.93 259 GLY A C 1
ATOM 1990 O O . GLY A 1 259 ? 11.883 -15.385 -22.686 1.00 12.69 259 GLY A O 1
ATOM 1991 N N . VAL A 1 260 ? 13.599 -14.274 -23.646 1.00 13.35 260 VAL A N 1
ATOM 1992 C CA . VAL A 1 260 ? 13.140 -14.560 -25.002 1.00 13.48 260 VAL A CA 1
ATOM 1993 C C . VAL A 1 260 ? 13.250 -16.056 -25.280 1.00 13.65 260 VAL A C 1
ATOM 1994 O O . VAL A 1 260 ? 12.335 -16.668 -25.845 1.00 14.12 260 VAL A O 1
ATOM 1998 N N . ALA A 1 261 ? 14.385 -16.651 -24.913 1.00 12.47 261 ALA A N 1
ATOM 1999 C CA . ALA A 1 261 ? 14.534 -18.093 -25.104 1.00 12.78 261 ALA A CA 1
ATOM 2000 C C . ALA A 1 261 ? 13.432 -18.844 -24.379 1.00 13.37 261 ALA A C 1
ATOM 2001 O O . ALA A 1 261 ? 12.844 -19.775 -24.941 1.00 13.07 261 ALA A O 1
ATOM 2003 N N . ALA A 1 262 ? 13.143 -18.460 -23.125 1.00 12.28 262 ALA A N 1
ATOM 2004 C CA . ALA A 1 262 ? 12.069 -19.129 -22.398 1.00 12.48 262 ALA A CA 1
ATOM 2005 C C . ALA A 1 262 ? 10.719 -18.966 -23.095 1.00 14.79 262 ALA A C 1
ATOM 2006 O O . ALA A 1 262 ? 9.925 -19.914 -23.169 1.00 14.22 262 ALA A O 1
ATOM 2008 N N . ALA A 1 263 ? 10.426 -17.762 -23.614 1.00 12.63 263 ALA A N 1
ATOM 2009 C CA . ALA A 1 263 ? 9.125 -17.549 -24.239 1.00 12.58 263 ALA A CA 1
ATOM 2010 C C . ALA A 1 263 ? 8.987 -18.399 -25.491 1.00 14.17 263 ALA A C 1
ATOM 2011 O O . ALA A 1 263 ? 7.926 -19.007 -25.734 1.00 13.33 263 ALA A O 1
ATOM 2013 N N . LEU A 1 264 ? 10.060 -18.469 -26.290 1.00 13.36 264 LEU A N 1
ATOM 2014 C CA . LEU A 1 264 ? 10.050 -19.332 -27.468 1.00 14.36 264 LEU A CA 1
ATOM 2015 C C . LEU A 1 264 ? 9.948 -20.808 -27.091 1.00 14.26 264 LEU A C 1
ATOM 2016 O O . LEU A 1 264 ? 9.197 -21.559 -27.728 1.00 14.15 264 LEU A O 1
ATOM 2021 N N . LEU A 1 265 ? 10.738 -21.241 -26.121 1.00 12.82 265 LEU A N 1
ATOM 2022 C CA . LEU A 1 265 ? 10.641 -22.631 -25.652 1.00 11.76 265 LEU A CA 1
ATOM 2023 C C . LEU A 1 265 ? 9.232 -22.950 -25.163 1.00 13.71 265 LEU A C 1
ATOM 2024 O O . LEU A 1 265 ? 8.729 -24.062 -25.391 1.00 14.13 265 LEU A O 1
ATOM 2029 N N . TYR A 1 266 ? 8.574 -22.011 -24.473 1.00 13.87 266 TYR A N 1
ATOM 2030 C CA . TYR A 1 266 ? 7.196 -22.244 -24.075 1.00 12.88 266 TYR A CA 1
ATOM 2031 C C . TYR A 1 266 ? 6.299 -22.447 -25.286 1.00 15.22 266 TYR A C 1
ATOM 2032 O O . TYR A 1 266 ? 5.545 -23.424 -25.345 1.00 15.27 266 TYR A O 1
ATOM 2041 N N . ARG A 1 267 ? 6.402 -21.575 -26.300 1.00 13.75 267 ARG A N 1
ATOM 2042 C CA . ARG A 1 267 ? 5.571 -21.781 -27.477 1.00 14.77 267 ARG A CA 1
ATOM 2043 C C . ARG A 1 267 ? 5.840 -23.136 -28.122 1.00 14.84 267 ARG A C 1
ATOM 2044 O O . ARG A 1 267 ? 4.901 -23.807 -28.550 1.00 16.87 267 ARG A O 1
ATOM 2052 N N . LEU A 1 268 ? 7.101 -23.552 -28.198 1.00 13.42 268 LEU A N 1
ATOM 2053 C CA . LEU A 1 268 ? 7.415 -24.795 -28.910 1.00 14.07 268 LEU A CA 1
ATOM 2054 C C . LEU A 1 268 ? 7.113 -26.056 -28.089 1.00 15.78 268 LEU A C 1
ATOM 2055 O O . LEU A 1 268 ? 6.794 -27.082 -28.688 1.00 19.84 268 LEU A O 1
ATOM 2060 N N . THR A 1 269 ? 7.218 -26.007 -26.749 1.00 15.41 269 THR A N 1
ATOM 2061 C CA . THR A 1 269 ? 7.162 -27.217 -25.910 1.00 15.00 269 THR A CA 1
ATOM 2062 C C . THR A 1 269 ? 5.981 -27.236 -24.963 1.00 18.81 269 THR A C 1
ATOM 2063 O O . THR A 1 269 ? 5.603 -28.321 -24.491 1.00 18.58 269 THR A O 1
ATOM 2067 N N . GLY A 1 270 ? 5.449 -26.075 -24.596 1.00 15.52 270 GLY A N 1
ATOM 2068 C CA . GLY A 1 270 ? 4.372 -26.003 -23.635 1.00 16.39 270 GLY A CA 1
ATOM 2069 C C . GLY A 1 270 ? 4.770 -26.155 -22.182 1.00 16.57 270 GLY A C 1
ATOM 2070 O O . GLY A 1 270 ? 3.884 -26.126 -21.321 1.00 17.51 270 GLY A O 1
ATOM 2071 N N . ARG A 1 271 ? 6.049 -26.291 -21.870 1.00 16.15 271 ARG A N 1
ATOM 2072 C CA . ARG A 1 271 ? 6.455 -26.505 -20.470 1.00 16.93 271 ARG A CA 1
ATOM 2073 C C . ARG A 1 271 ? 6.188 -25.256 -19.635 1.00 19.29 271 ARG A C 1
ATOM 2074 O O . ARG A 1 271 ? 6.739 -24.193 -19.946 1.00 17.65 271 ARG A O 1
ATOM 2082 N N . PRO A 1 272 ? 5.363 -25.318 -18.579 1.00 16.77 272 PRO A N 1
ATOM 2083 C CA . PRO A 1 272 ? 4.986 -24.082 -17.867 1.00 18.42 272 PRO A CA 1
ATOM 2084 C C . PRO A 1 272 ? 6.141 -23.337 -17.222 1.00 16.06 272 PRO A C 1
ATOM 2085 O O . PRO A 1 272 ? 6.047 -22.106 -17.073 1.00 16.26 272 PRO A O 1
ATOM 2089 N N . ARG A 1 273 ? 7.207 -24.025 -16.798 1.00 15.85 273 ARG A N 1
ATOM 2090 C CA . ARG A 1 273 ? 8.329 -23.311 -16.200 1.00 17.45 273 ARG A CA 1
ATOM 2091 C C . ARG A 1 273 ? 8.881 -22.270 -17.168 1.00 15.05 273 ARG A C 1
ATOM 2092 O O . ARG A 1 273 ? 9.284 -21.173 -16.751 1.00 15.28 273 ARG A O 1
ATOM 2100 N N . TYR A 1 274 ? 8.893 -22.587 -18.461 1.00 14.90 274 TYR A N 1
ATOM 2101 C CA . TYR A 1 274 ? 9.359 -21.601 -19.442 1.00 13.34 274 TYR A CA 1
ATOM 2102 C C . TYR A 1 274 ? 8.423 -20.393 -19.505 1.00 14.87 274 TYR A C 1
ATOM 2103 O O . TYR A 1 274 ? 8.896 -19.249 -19.576 1.00 14.25 274 TYR A O 1
ATOM 2112 N N . ARG A 1 275 ? 7.097 -20.609 -19.498 1.00 14.61 275 ARG A N 1
ATOM 2113 C CA . ARG A 1 275 ? 6.172 -19.475 -19.388 1.00 16.57 275 ARG A CA 1
ATOM 2114 C C . ARG A 1 275 ? 6.465 -18.638 -18.145 1.00 17.02 275 ARG A C 1
ATOM 2115 O O . ARG A 1 275 ? 6.489 -17.398 -18.208 1.00 16.54 275 ARG A O 1
ATOM 2123 N N . GLU A 1 276 ? 6.697 -19.287 -17.004 1.00 16.23 276 GLU A N 1
ATOM 2124 C CA . GLU A 1 276 ? 6.946 -18.544 -15.769 1.00 17.69 276 GLU A CA 1
ATOM 2125 C C . GLU A 1 276 ? 8.207 -17.702 -15.874 1.00 17.62 276 GLU A C 1
ATOM 2126 O O . GLU A 1 276 ? 8.241 -16.542 -15.425 1.00 17.34 276 GLU A O 1
ATOM 2132 N N . ILE A 1 277 ? 9.262 -18.269 -16.444 1.00 15.58 277 ILE A N 1
ATOM 2133 C CA . ILE A 1 277 ? 10.520 -17.532 -16.557 1.00 14.92 277 ILE A CA 1
ATOM 2134 C C . ILE A 1 277 ? 10.343 -16.317 -17.464 1.00 15.24 277 ILE A C 1
ATOM 2135 O O . ILE A 1 277 ? 10.736 -15.197 -17.112 1.00 16.29 277 ILE A O 1
ATOM 2140 N N . ALA A 1 278 ? 9.708 -16.516 -18.615 1.00 14.40 278 ALA A N 1
ATOM 2141 C CA . ALA A 1 278 ? 9.470 -15.418 -19.563 1.00 15.22 278 ALA A CA 1
ATOM 2142 C C . ALA A 1 278 ? 8.573 -14.353 -18.963 1.00 18.25 278 ALA A C 1
ATOM 2143 O O . ALA A 1 278 ? 8.827 -13.144 -19.131 1.00 16.42 278 ALA A O 1
ATOM 2145 N N . GLU A 1 279 ? 7.487 -14.772 -18.305 1.00 15.91 279 GLU A N 1
ATOM 2146 C CA . GLU A 1 279 ? 6.583 -13.787 -17.694 1.00 17.34 279 GLU A CA 1
ATOM 2147 C C . GLU A 1 279 ? 7.302 -12.972 -16.621 1.00 17.56 279 GLU A C 1
ATOM 2148 O O . GLU A 1 279 ? 7.127 -11.756 -16.544 1.00 17.79 279 GLU A O 1
ATOM 2154 N N . GLY A 1 280 ? 8.093 -13.635 -15.766 1.00 17.18 280 GLY A N 1
ATOM 2155 C CA . GLY A 1 280 ? 8.799 -12.924 -14.707 1.00 18.12 280 GLY A CA 1
ATOM 2156 C C . GLY A 1 280 ? 9.760 -11.895 -15.272 1.00 18.17 280 GLY A C 1
ATOM 2157 O O . GLY A 1 280 ? 9.835 -10.759 -14.801 1.00 16.08 280 GLY A O 1
ATOM 2158 N N . ILE A 1 281 ? 10.462 -12.261 -16.326 1.00 16.45 281 ILE A N 1
ATOM 2159 C CA . ILE A 1 281 ? 11.451 -11.358 -16.899 1.00 17.21 281 ILE A CA 1
ATOM 2160 C C . ILE A 1 281 ? 10.757 -10.220 -17.616 1.00 16.46 281 ILE A C 1
ATOM 2161 O O . ILE A 1 281 ? 11.124 -9.051 -17.448 1.00 16.70 281 ILE A O 1
ATOM 2166 N N . GLY A 1 282 ? 9.715 -10.530 -18.388 1.00 14.27 282 GLY A N 1
ATOM 2167 C CA . GLY A 1 282 ? 8.986 -9.467 -19.069 1.00 16.76 282 GLY A CA 1
ATOM 2168 C C . GLY A 1 282 ? 8.396 -8.463 -18.094 1.00 18.56 282 GLY A C 1
ATOM 2169 O O . GLY A 1 282 ? 8.459 -7.254 -18.319 1.00 18.40 282 GLY A O 1
ATOM 2170 N N . THR A 1 283 ? 7.835 -8.952 -16.988 1.00 17.63 283 THR A N 1
ATOM 2171 C CA . THR A 1 283 ? 7.271 -8.061 -15.975 1.00 18.95 283 THR A CA 1
ATOM 2172 C C . THR A 1 283 ? 8.359 -7.211 -15.328 1.00 17.71 283 THR A C 1
ATOM 2173 O O . THR A 1 283 ? 8.163 -6.015 -15.092 1.00 18.24 283 THR A O 1
ATOM 2177 N N . LEU A 1 284 ? 9.508 -7.804 -15.021 1.00 16.24 284 LEU A N 1
ATOM 2178 C CA . LEU A 1 284 ? 10.601 -7.036 -14.429 1.00 17.44 284 LEU A CA 1
ATOM 2179 C C . LEU A 1 284 ? 11.039 -5.906 -15.355 1.00 16.08 284 LEU A C 1
ATOM 2180 O O . LEU A 1 284 ? 11.229 -4.761 -14.928 1.00 18.65 284 LEU A O 1
ATOM 2185 N N . LEU A 1 285 ? 11.228 -6.205 -16.634 1.00 16.63 285 LEU A N 1
ATOM 2186 C CA . LEU A 1 285 ? 11.661 -5.159 -17.543 1.00 18.93 285 LEU A CA 1
ATOM 2187 C C . LEU A 1 285 ? 10.603 -4.074 -17.651 1.00 19.38 285 LEU A C 1
ATOM 2188 O O . LEU A 1 285 ? 10.919 -2.875 -17.639 1.00 19.72 285 LEU A O 1
ATOM 2193 N N . CYS A 1 286 ? 9.337 -4.474 -17.718 1.00 17.89 286 CYS A N 1
ATOM 2194 C CA . CYS A 1 286 ? 8.245 -3.507 -17.743 1.00 20.54 286 CYS A CA 1
ATOM 2195 C C . CYS A 1 286 ? 8.278 -2.600 -16.502 1.00 20.73 286 CYS A C 1
ATOM 2196 O O . CYS A 1 286 ? 8.162 -1.363 -16.600 1.00 22.49 286 CYS A O 1
ATOM 2199 N N . GLU A 1 287 ? 8.471 -3.186 -15.315 1.00 17.17 287 GLU A N 1
ATOM 2200 C CA . GLU A 1 287 ? 8.496 -2.394 -14.083 1.00 19.96 287 GLU A CA 1
ATOM 2201 C C . GLU A 1 287 ? 9.665 -1.420 -14.022 1.00 17.75 287 GLU A C 1
ATOM 2202 O O . GLU A 1 287 ? 9.578 -0.404 -13.317 1.00 21.13 287 GLU A O 1
ATOM 2208 N N . ARG A 1 288 ? 10.765 -1.703 -14.716 1.00 17.90 288 ARG A N 1
ATOM 2209 C CA . ARG A 1 288 ? 11.949 -0.857 -14.685 1.00 17.89 288 ARG A CA 1
ATOM 2210 C C . ARG A 1 288 ? 11.887 0.299 -15.674 1.00 16.57 288 ARG A C 1
ATOM 2211 O O . ARG A 1 288 ? 12.763 1.176 -15.628 1.00 17.89 288 ARG A O 1
ATOM 2219 N N . GLN A 1 289 ? 10.893 0.336 -16.550 1.00 14.73 289 GLN A N 1
ATOM 2220 C CA . GLN A 1 289 ? 10.846 1.387 -17.556 1.00 14.53 289 GLN A CA 1
ATOM 2221 C C . GLN A 1 289 ? 10.622 2.746 -16.896 1.00 13.96 289 GLN A C 1
ATOM 2222 O O . GLN A 1 289 ? 9.864 2.868 -15.921 1.00 15.26 289 GLN A O 1
ATOM 2228 N N . SER A 1 290 ? 11.263 3.763 -17.452 1.00 13.26 290 SER A N 1
ATOM 2229 C CA . SER A 1 290 ? 11.040 5.125 -16.948 1.00 13.78 290 SER A CA 1
ATOM 2230 C C . SER A 1 290 ? 9.637 5.599 -17.347 1.00 15.80 290 SER A C 1
ATOM 2231 O O . SER A 1 290 ? 9.031 5.063 -18.272 1.00 15.17 290 SER A O 1
ATOM 2234 N N . PRO A 1 291 ? 9.103 6.622 -16.673 1.00 14.93 291 PRO A N 1
ATOM 2235 C CA . PRO A 1 291 ? 7.792 7.160 -17.064 1.00 16.78 291 PRO A CA 1
ATOM 2236 C C . PRO A 1 291 ? 7.811 7.808 -18.422 1.00 14.90 291 PRO A C 1
ATOM 2237 O O . PRO A 1 291 ? 6.748 7.959 -19.032 1.00 18.20 291 PRO A O 1
ATOM 2241 N N . TYR A 1 292 ? 8.990 8.184 -18.925 1.00 15.54 292 TYR A N 1
ATOM 2242 C CA . TYR A 1 292 ? 9.099 8.864 -20.207 1.00 16.93 292 TYR A CA 1
ATOM 2243 C C . TYR A 1 292 ? 9.117 7.893 -21.362 1.00 17.78 292 TYR A C 1
ATOM 2244 O O . TYR A 1 292 ? 8.695 8.261 -22.465 1.00 17.75 292 TYR A O 1
ATOM 2253 N N . GLY A 1 293 ? 9.656 6.691 -21.139 1.00 15.60 293 GLY A N 1
ATOM 2254 C CA . GLY A 1 293 ? 9.704 5.644 -22.163 1.00 14.83 293 GLY A CA 1
ATOM 2255 C C . GLY A 1 293 ? 11.029 4.919 -22.274 1.00 14.27 293 GLY A C 1
ATOM 2256 O O . GLY A 1 293 ? 11.071 3.735 -22.657 1.00 14.83 293 GLY A O 1
ATOM 2257 N N . TYR A 1 294 ? 12.124 5.615 -22.006 1.00 15.56 294 TYR A N 1
ATOM 2258 C CA . TYR A 1 294 ? 13.432 4.963 -22.089 1.00 13.38 294 TYR A CA 1
ATOM 2259 C C . TYR A 1 294 ? 13.666 4.039 -20.894 1.00 13.41 294 TYR A C 1
ATOM 2260 O O . TYR A 1 294 ? 12.963 4.085 -19.869 1.00 13.60 294 TYR A O 1
ATOM 2269 N N . TRP A 1 295 ? 14.714 3.209 -21.010 1.00 13.07 295 TRP A N 1
ATOM 2270 C CA . TRP A 1 295 ? 15.267 2.485 -19.874 1.00 12.45 295 TRP A CA 1
ATOM 2271 C C . TRP A 1 295 ? 16.681 2.963 -19.553 1.00 12.56 295 TRP A C 1
ATOM 2272 O O . TRP A 1 295 ? 17.488 3.226 -20.463 1.00 14.58 295 TRP A O 1
ATOM 2283 N N . SER A 1 296 ? 16.968 3.079 -18.258 1.00 13.18 296 SER A N 1
ATOM 2284 C CA . SER A 1 296 ? 18.303 3.372 -17.751 1.00 13.45 296 SER A CA 1
ATOM 2285 C C . SER A 1 296 ? 18.337 2.962 -16.292 1.00 17.05 296 SER A C 1
ATOM 2286 O O . SER A 1 296 ? 17.343 3.133 -15.592 1.00 17.87 296 SER A O 1
ATOM 2289 N N . GLU A 1 297 ? 19.483 2.434 -15.828 1.00 17.71 297 GLU A N 1
ATOM 2290 C CA . GLU A 1 297 ? 19.575 2.126 -14.414 1.00 19.65 297 GLU A CA 1
ATOM 2291 C C . GLU A 1 297 ? 19.895 3.352 -13.583 1.00 19.59 297 GLU A C 1
ATOM 2292 O O . GLU A 1 297 ? 19.757 3.286 -12.354 1.00 25.21 297 GLU A O 1
ATOM 2298 N N . GLU A 1 298 ? 20.289 4.469 -14.225 1.00 16.36 298 GLU A N 1
ATOM 2299 C CA . GLU A 1 298 ? 20.648 5.679 -13.476 1.00 17.32 298 GLU A CA 1
ATOM 2300 C C . GLU A 1 298 ? 19.847 6.915 -13.851 1.00 17.00 298 GLU A C 1
ATOM 2301 O O . GLU A 1 298 ? 19.500 7.700 -12.951 1.00 16.66 298 GLU A O 1
ATOM 2307 N N . GLU A 1 299 ? 19.559 7.124 -15.136 1.00 15.99 299 GLU A N 1
ATOM 2308 C CA A GLU A 1 299 ? 18.912 8.368 -15.568 0.46 16.07 299 GLU A CA 1
ATOM 2309 C CA B GLU A 1 299 ? 18.924 8.370 -15.565 0.54 16.06 299 GLU A CA 1
ATOM 2310 C C . GLU A 1 299 ? 17.486 8.418 -15.062 1.00 16.71 299 GLU A C 1
ATOM 2311 O O . GLU A 1 299 ? 16.745 7.426 -15.152 1.00 20.43 299 GLU A O 1
ATOM 2322 N N . THR A 1 300 ? 17.082 9.594 -14.561 1.00 16.86 300 THR A N 1
ATOM 2323 C CA . THR A 1 300 ? 15.742 9.760 -14.033 1.00 19.33 300 THR A CA 1
ATOM 2324 C C . THR A 1 300 ? 15.019 10.952 -14.622 1.00 17.45 300 THR A C 1
ATOM 2325 O O . THR A 1 300 ? 13.841 11.143 -14.308 1.00 18.73 300 THR A O 1
ATOM 2329 N N . GLY A 1 301 ? 15.661 11.742 -15.471 1.00 15.22 301 GLY A N 1
ATOM 2330 C CA . GLY A 1 301 ? 15.063 12.969 -15.958 1.00 14.76 301 GLY A CA 1
ATOM 2331 C C . GLY A 1 301 ? 14.490 12.871 -17.374 1.00 16.52 301 GLY A C 1
ATOM 2332 O O . GLY A 1 301 ? 14.633 11.881 -18.100 1.00 14.23 301 GLY A O 1
ATOM 2333 N N . ASP A 1 302 ? 13.824 13.949 -17.771 1.00 15.40 302 ASP A N 1
ATOM 2334 C CA . ASP A 1 302 ? 13.240 14.103 -19.108 1.00 14.43 302 ASP A CA 1
ATOM 2335 C C . ASP A 1 302 ? 14.347 14.582 -20.044 1.00 17.61 302 ASP A C 1
ATOM 2336 O O . ASP A 1 302 ? 14.483 15.765 -20.359 1.00 18.38 302 ASP A O 1
ATOM 2341 N N . VAL A 1 303 ? 15.189 13.629 -20.477 1.00 15.42 303 VAL A N 1
ATOM 2342 C CA . VAL A 1 303 ? 16.395 13.917 -21.245 1.00 16.51 303 VAL A CA 1
ATOM 2343 C C . VAL A 1 303 ? 16.149 13.764 -22.736 1.00 15.96 303 VAL A C 1
ATOM 2344 O O . VAL A 1 303 ? 15.251 13.050 -23.181 1.00 16.39 303 VAL A O 1
ATOM 2348 N N . ALA A 1 304 ? 16.973 14.454 -23.515 1.00 15.67 304 ALA A N 1
ATOM 2349 C CA . ALA A 1 304 ? 16.859 14.451 -24.961 1.00 15.92 304 ALA A CA 1
ATOM 2350 C C . ALA A 1 304 ? 17.716 13.376 -25.597 1.00 15.31 304 ALA A C 1
ATOM 2351 O O . ALA A 1 304 ? 17.563 13.099 -26.791 1.00 16.60 304 ALA A O 1
ATOM 2353 N N . ASP A 1 305 ? 18.622 12.780 -24.831 1.00 14.53 305 ASP A N 1
ATOM 2354 C CA . ASP A 1 305 ? 19.535 11.768 -25.360 1.00 15.41 305 ASP A CA 1
ATOM 2355 C C . ASP A 1 305 ? 19.984 10.912 -24.184 1.00 14.30 305 ASP A C 1
ATOM 2356 O O . ASP A 1 305 ? 19.671 11.205 -23.024 1.00 14.24 305 ASP A O 1
ATOM 2361 N N . LEU A 1 306 ? 20.739 9.850 -24.485 1.00 13.26 306 LEU A N 1
ATOM 2362 C CA . LEU A 1 306 ? 21.153 8.868 -23.487 1.00 13.48 306 LEU A CA 1
ATOM 2363 C C . LEU A 1 306 ? 22.602 8.479 -23.738 1.00 13.41 306 LEU A C 1
ATOM 2364 O O . LEU A 1 306 ? 23.082 8.502 -24.876 1.00 13.07 306 LEU A O 1
ATOM 2369 N N . PHE A 1 307 ? 23.292 8.094 -22.663 1.00 12.43 307 PHE A N 1
ATOM 2370 C CA . PHE A 1 307 ? 24.540 7.360 -22.778 1.00 14.13 307 PHE A CA 1
ATOM 2371 C C . PHE A 1 307 ? 24.330 6.141 -23.688 1.00 14.45 307 PHE A C 1
ATOM 2372 O O . PHE A 1 307 ? 23.259 5.527 -23.683 1.00 13.34 307 PHE A O 1
ATOM 2380 N N . TRP A 1 308 ? 25.343 5.802 -24.496 1.00 13.26 308 TRP A N 1
ATOM 2381 C CA . TRP A 1 308 ? 25.172 4.789 -25.536 1.00 13.01 308 TRP A CA 1
ATOM 2382 C C . TRP A 1 308 ? 24.621 3.487 -24.960 1.00 14.28 308 TRP A C 1
ATOM 2383 O O . TRP A 1 308 ? 23.780 2.825 -25.585 1.00 13.93 308 TRP A O 1
ATOM 2394 N N . GLY A 1 309 ? 25.078 3.090 -23.773 1.00 12.51 309 GLY A N 1
ATOM 2395 C CA . GLY A 1 309 ? 24.611 1.822 -23.219 1.00 13.32 309 GLY A CA 1
ATOM 2396 C C . GLY A 1 309 ? 23.129 1.812 -22.881 1.00 14.75 309 GLY A C 1
ATOM 2397 O O . GLY A 1 309 ? 22.462 0.757 -22.969 1.00 14.11 309 GLY A O 1
ATOM 2398 N N . ASP A 1 310 ? 22.603 2.949 -22.451 1.00 13.26 310 ASP A N 1
ATOM 2399 C CA . ASP A 1 310 ? 21.173 3.052 -22.171 1.00 11.05 310 ASP A CA 1
ATOM 2400 C C . ASP A 1 310 ? 20.366 3.125 -23.463 1.00 12.20 310 ASP A C 1
ATOM 2401 O O . ASP A 1 310 ? 19.244 2.625 -23.516 1.00 12.68 310 ASP A O 1
ATOM 2406 N N . LEU A 1 311 ? 20.882 3.785 -24.494 1.00 12.95 311 LEU A N 1
ATOM 2407 C CA . LEU A 1 311 ? 20.189 3.757 -25.780 1.00 12.84 311 LEU A CA 1
ATOM 2408 C C . LEU A 1 311 ? 20.124 2.334 -26.311 1.00 12.36 311 LEU A C 1
ATOM 2409 O O . LEU A 1 311 ? 19.093 1.912 -26.840 1.00 13.40 311 LEU A O 1
ATOM 2414 N N . ASP A 1 312 ? 21.225 1.602 -26.200 1.00 12.17 312 ASP A N 1
ATOM 2415 C CA . ASP A 1 312 ? 21.241 0.198 -26.624 1.00 13.75 312 ASP A CA 1
ATOM 2416 C C . ASP A 1 312 ? 20.239 -0.611 -25.804 1.00 14.18 312 ASP A C 1
ATOM 2417 O O . ASP A 1 312 ? 19.407 -1.317 -26.371 1.00 12.65 312 ASP A O 1
ATOM 2422 N N . MET A 1 313 ? 20.253 -0.442 -24.469 1.00 12.08 313 MET A N 1
ATOM 2423 C CA . MET A 1 313 ? 19.313 -1.151 -23.607 1.00 13.74 313 MET A CA 1
ATOM 2424 C C . MET A 1 313 ? 17.868 -0.816 -23.970 1.00 12.42 313 MET A C 1
ATOM 2425 O O . MET A 1 313 ? 16.995 -1.696 -23.956 1.00 13.02 313 MET A O 1
ATOM 2430 N N . THR A 1 314 ? 17.593 0.446 -24.273 1.00 12.33 314 THR A N 1
ATOM 2431 C CA . THR A 1 314 ? 16.237 0.844 -24.609 1.00 12.67 314 THR A CA 1
ATOM 2432 C C . THR A 1 314 ? 15.768 0.136 -25.872 1.00 12.80 314 THR A C 1
ATOM 2433 O O . THR A 1 314 ? 14.692 -0.478 -25.888 1.00 12.25 314 THR A O 1
ATOM 2437 N N . ALA A 1 315 ? 16.583 0.156 -26.940 1.00 12.31 315 ALA A N 1
ATOM 2438 C CA . ALA A 1 315 ? 16.192 -0.584 -28.145 1.00 13.12 315 ALA A CA 1
ATOM 2439 C C . ALA A 1 315 ? 16.088 -2.085 -27.882 1.00 13.31 315 ALA A C 1
ATOM 2440 O O . ALA A 1 315 ? 15.168 -2.758 -28.377 1.00 12.85 315 ALA A O 1
ATOM 2442 N N . GLU A 1 316 ? 17.027 -2.626 -27.108 1.00 11.47 316 GLU A N 1
ATOM 2443 C CA . GLU A 1 316 ? 17.023 -4.050 -26.793 1.00 11.00 316 GLU A CA 1
ATOM 2444 C C . GLU A 1 316 ? 15.715 -4.461 -26.121 1.00 13.38 316 GLU A C 1
ATOM 2445 O O . GLU A 1 316 ? 15.151 -5.516 -26.444 1.00 12.83 316 GLU A O 1
ATOM 2451 N N . TYR A 1 317 ? 15.221 -3.650 -25.174 1.00 11.72 317 TYR A N 1
ATOM 2452 C CA . TYR A 1 317 ? 14.006 -4.047 -24.449 1.00 12.91 317 TYR A CA 1
ATOM 2453 C C . TYR A 1 317 ? 12.743 -3.849 -25.281 1.00 12.07 317 TYR A C 1
ATOM 2454 O O . TYR A 1 317 ? 11.778 -4.597 -25.105 1.00 14.16 317 TYR A O 1
ATOM 2463 N N . VAL A 1 318 ? 12.733 -2.907 -26.230 1.00 12.35 318 VAL A N 1
ATOM 2464 C CA . VAL A 1 318 ? 11.663 -2.896 -27.233 1.00 13.47 318 VAL A CA 1
ATOM 2465 C C . VAL A 1 318 ? 11.597 -4.243 -27.933 1.00 16.64 318 VAL A C 1
ATOM 2466 O O . VAL A 1 318 ? 10.525 -4.843 -28.077 1.00 15.81 318 VAL A O 1
ATOM 2470 N N . LEU A 1 319 ? 12.755 -4.761 -28.338 1.00 13.31 319 LEU A N 1
ATOM 2471 C CA . LEU A 1 319 ? 12.795 -6.026 -29.054 1.00 13.26 319 LEU A CA 1
ATOM 2472 C C . LEU A 1 319 ? 12.401 -7.195 -28.157 1.00 14.11 319 LEU A C 1
ATOM 2473 O O . LEU A 1 319 ? 11.538 -8.004 -28.532 1.00 14.67 319 LEU A O 1
ATOM 2478 N N . TRP A 1 320 ? 12.988 -7.293 -26.968 1.00 11.94 320 TRP A N 1
ATOM 2479 C CA . TRP A 1 320 ? 12.705 -8.462 -26.136 1.00 12.86 320 TRP A CA 1
ATOM 2480 C C . TRP A 1 320 ? 11.272 -8.458 -25.639 1.00 13.49 320 TRP A C 1
ATOM 2481 O O . TRP A 1 320 ? 10.655 -9.520 -25.516 1.00 14.85 320 TRP A O 1
ATOM 2492 N N . LEU A 1 321 ? 10.733 -7.306 -25.248 1.00 12.27 321 LEU A N 1
ATOM 2493 C CA . LEU A 1 321 ? 9.350 -7.328 -24.799 1.00 13.46 321 LEU A CA 1
ATOM 2494 C C . LEU A 1 321 ? 8.414 -7.699 -25.932 1.00 14.91 321 LEU A C 1
ATOM 2495 O O . LEU A 1 321 ? 7.416 -8.395 -25.714 1.00 14.68 321 LEU A O 1
ATOM 2500 N N . ASP A 1 322 ? 8.721 -7.271 -27.155 1.00 13.31 322 ASP A N 1
ATOM 2501 C CA . ASP A 1 322 ? 7.922 -7.699 -28.294 1.00 14.29 322 ASP A CA 1
ATOM 2502 C C . ASP A 1 322 ? 8.005 -9.209 -28.492 1.00 14.84 322 ASP A C 1
ATOM 2503 O O . ASP A 1 322 ? 6.976 -9.878 -28.633 1.00 13.30 322 ASP A O 1
ATOM 2508 N N . LEU A 1 323 ? 9.221 -9.777 -28.465 1.00 13.27 323 LEU A N 1
ATOM 2509 C CA . LEU A 1 323 ? 9.358 -11.209 -28.750 1.00 14.22 323 LEU A CA 1
ATOM 2510 C C . LEU A 1 323 ? 8.775 -12.041 -27.622 1.00 14.94 323 LEU A C 1
ATOM 2511 O O . LEU A 1 323 ? 8.141 -13.068 -27.881 1.00 13.54 323 LEU A O 1
ATOM 2516 N N . ILE A 1 324 ? 8.993 -11.626 -26.371 1.00 13.68 324 ILE A N 1
ATOM 2517 C CA . ILE A 1 324 ? 8.379 -12.328 -25.246 1.00 12.38 324 ILE A CA 1
ATOM 2518 C C . ILE A 1 324 ? 6.863 -12.293 -25.372 1.00 13.42 324 ILE A C 1
ATOM 2519 O O . ILE A 1 324 ? 6.188 -13.331 -25.264 1.00 14.17 324 ILE A O 1
ATOM 2524 N N . GLY A 1 325 ? 6.294 -11.108 -25.633 1.00 13.64 325 GLY A N 1
ATOM 2525 C CA . GLY A 1 325 ? 4.845 -10.999 -25.693 1.00 15.04 325 GLY A CA 1
ATOM 2526 C C . GLY A 1 325 ? 4.247 -11.837 -26.809 1.00 16.13 325 GLY A C 1
ATOM 2527 O O . GLY A 1 325 ? 3.229 -12.517 -26.608 1.00 16.91 325 GLY A O 1
ATOM 2528 N N . ARG A 1 326 ? 4.871 -11.829 -27.987 1.00 14.64 326 ARG A N 1
ATOM 2529 C CA . ARG A 1 326 ? 4.233 -12.595 -29.051 1.00 15.26 326 ARG A CA 1
ATOM 2530 C C . ARG A 1 326 ? 4.364 -14.099 -28.859 1.00 15.36 326 ARG A C 1
ATOM 2531 O O . ARG A 1 326 ? 3.414 -14.823 -29.176 1.00 14.89 326 ARG A O 1
ATOM 2539 N N . ASN A 1 327 ? 5.495 -14.581 -28.317 1.00 13.73 327 ASN A N 1
ATOM 2540 C CA . ASN A 1 327 ? 5.617 -16.016 -28.061 1.00 15.02 327 ASN A CA 1
ATOM 2541 C C . ASN A 1 327 ? 4.766 -16.470 -26.889 1.00 16.22 327 ASN A C 1
ATOM 2542 O O . ASN A 1 327 ? 4.227 -17.581 -26.934 1.00 15.38 327 ASN A O 1
ATOM 2547 N N . LEU A 1 328 ? 4.603 -15.634 -25.857 1.00 15.45 328 LEU A N 1
ATOM 2548 C CA . LEU A 1 328 ? 3.675 -15.978 -24.776 1.00 15.64 328 LEU A CA 1
ATOM 2549 C C . LEU A 1 328 ? 2.231 -15.996 -25.255 1.00 15.07 328 LEU A C 1
ATOM 2550 O O . LEU A 1 328 ? 1.465 -16.890 -24.873 1.00 16.70 328 LEU A O 1
ATOM 2555 N N . ALA A 1 329 ? 1.823 -15.035 -26.074 1.00 15.56 329 ALA A N 1
ATOM 2556 C CA . ALA A 1 329 ? 0.430 -14.993 -26.519 1.00 13.55 329 ALA A CA 1
ATOM 2557 C C . ALA A 1 329 ? 0.117 -16.186 -27.418 1.00 15.51 329 ALA A C 1
ATOM 2558 O O . ALA A 1 329 ? -0.924 -16.851 -27.253 1.00 16.24 329 ALA A O 1
ATOM 2560 N N . SER A 1 330 ? 1.019 -16.503 -28.350 1.00 13.43 330 SER A N 1
ATOM 2561 C CA . SER A 1 330 ? 0.800 -17.670 -29.203 1.00 14.71 330 SER A CA 1
ATOM 2562 C C . SER A 1 330 ? 0.948 -18.966 -28.420 1.00 16.78 330 SER A C 1
ATOM 2563 O O . SER A 1 330 ? 0.201 -19.922 -28.679 1.00 17.03 330 SER A O 1
ATOM 2566 N N . GLY A 1 331 ? 1.876 -19.009 -27.461 1.00 14.35 331 GLY A N 1
ATOM 2567 C CA . GLY A 1 331 ? 1.988 -20.182 -26.599 1.00 14.46 331 GLY A CA 1
ATOM 2568 C C . GLY A 1 331 ? 0.710 -20.466 -25.834 1.00 17.86 331 GLY A C 1
ATOM 2569 O O . GLY A 1 331 ? 0.304 -21.625 -25.691 1.00 18.49 331 GLY A O 1
ATOM 2570 N N . GLU A 1 332 ? 0.060 -19.421 -25.310 1.00 16.60 332 GLU A N 1
ATOM 2571 C CA A GLU A 1 332 ? -1.220 -19.655 -24.646 0.46 16.90 332 GLU A CA 1
ATOM 2572 C CA B GLU A 1 332 ? -1.233 -19.605 -24.654 0.54 16.87 332 GLU A CA 1
ATOM 2573 C C . GLU A 1 332 ? -2.269 -20.161 -25.624 1.00 18.97 332 GLU A C 1
ATOM 2574 O O . GLU A 1 332 ? -3.035 -21.076 -25.290 1.00 18.97 332 GLU A O 1
ATOM 2585 N N . ARG A 1 333 ? -2.315 -19.605 -26.836 1.00 16.11 333 ARG A N 1
ATOM 2586 C CA . ARG A 1 333 ? -3.265 -20.113 -27.820 1.00 15.53 333 ARG A CA 1
ATOM 2587 C C . ARG A 1 333 ? -3.032 -21.593 -28.100 1.00 16.82 333 ARG A C 1
ATOM 2588 O O . ARG A 1 333 ? -3.997 -22.365 -28.197 1.00 19.79 333 ARG A O 1
ATOM 2596 N N . VAL A 1 334 ? -1.772 -22.009 -28.222 1.00 17.07 334 VAL A N 1
ATOM 2597 C CA . VAL A 1 334 ? -1.462 -23.396 -28.585 1.00 18.82 334 VAL A CA 1
ATOM 2598 C C . VAL A 1 334 ? -1.684 -24.350 -27.410 1.00 20.11 334 VAL A C 1
ATOM 2599 O O . VAL A 1 334 ? -2.273 -25.434 -27.587 1.00 21.11 334 VAL A O 1
ATOM 2603 N N . TRP A 1 335 ? -1.250 -23.971 -26.198 1.00 17.59 335 TRP A N 1
ATOM 2604 C CA . TRP A 1 335 ? -1.133 -24.928 -25.094 1.00 18.18 335 TRP A CA 1
ATOM 2605 C C . TRP A 1 335 ? -2.139 -24.749 -23.976 1.00 23.61 335 TRP A C 1
ATOM 2606 O O . TRP A 1 335 ? -2.301 -25.680 -23.177 1.00 23.90 335 TRP A O 1
ATOM 2617 N N . ALA A 1 336 ? -2.781 -23.595 -23.856 1.00 22.13 336 ALA A N 1
ATOM 2618 C CA . ALA A 1 336 ? -3.544 -23.340 -22.626 1.00 23.73 336 ALA A CA 1
ATOM 2619 C C . ALA A 1 336 ? -5.035 -23.549 -22.806 1.00 36.51 336 ALA A C 1
ATOM 2620 O O . ALA A 1 336 ? -5.510 -23.812 -23.910 1.00 35.52 336 ALA A O 1
ATOM 2622 N N . GLY B 1 3 ? 1.724 14.676 -53.475 1.00 45.79 3 GLY B N 1
ATOM 2623 C CA . GLY B 1 3 ? 0.571 14.488 -52.608 1.00 34.58 3 GLY B CA 1
ATOM 2624 C C . GLY B 1 3 ? 0.923 14.326 -51.139 1.00 37.65 3 GLY B C 1
ATOM 2625 O O . GLY B 1 3 ? 1.582 15.188 -50.543 1.00 39.41 3 GLY B O 1
ATOM 2626 N N . ASN B 1 4 ? 0.474 13.221 -50.549 1.00 27.83 4 ASN B N 1
ATOM 2627 C CA . ASN B 1 4 ? 0.713 12.967 -49.132 1.00 26.01 4 ASN B CA 1
ATOM 2628 C C . ASN B 1 4 ? 2.202 12.697 -48.890 1.00 26.43 4 ASN B C 1
ATOM 2629 O O . ASN B 1 4 ? 2.914 12.165 -49.753 1.00 27.52 4 ASN B O 1
ATOM 2634 N N . SER B 1 5 ? 2.674 13.067 -47.699 1.00 22.16 5 SER B N 1
ATOM 2635 C CA . SER B 1 5 ? 4.058 12.825 -47.332 1.00 19.05 5 SER B CA 1
ATOM 2636 C C . SER B 1 5 ? 4.256 11.359 -46.947 1.00 21.90 5 SER B C 1
ATOM 2637 O O . SER B 1 5 ? 3.295 10.640 -46.679 1.00 20.61 5 SER B O 1
ATOM 2640 N N . PRO B 1 6 ? 5.502 10.896 -46.925 1.00 18.84 6 PRO B N 1
ATOM 2641 C CA . PRO B 1 6 ? 5.732 9.513 -46.484 1.00 18.39 6 PRO B CA 1
ATOM 2642 C C . PRO B 1 6 ? 5.135 9.210 -45.122 1.00 19.91 6 PRO B C 1
ATOM 2643 O O . PRO B 1 6 ? 4.574 8.125 -44.901 1.00 19.05 6 PRO B O 1
ATOM 2647 N N . HIS B 1 7 ? 5.250 10.144 -44.184 1.00 18.51 7 HIS B N 1
ATOM 2648 C CA . HIS B 1 7 ? 4.683 9.949 -42.850 1.00 20.97 7 HIS B CA 1
ATOM 2649 C C . HIS B 1 7 ? 3.158 9.812 -42.902 1.00 18.52 7 HIS B C 1
ATOM 2650 O O . HIS B 1 7 ? 2.572 8.999 -42.176 1.00 17.85 7 HIS B O 1
ATOM 2657 N N . GLU B 1 8 ? 2.492 10.582 -43.759 1.00 17.15 8 GLU B N 1
ATOM 2658 C CA . GLU B 1 8 ? 1.046 10.432 -43.916 1.00 15.28 8 GLU B CA 1
ATOM 2659 C C . GLU B 1 8 ? 0.670 9.059 -44.468 1.00 15.87 8 GLU B C 1
ATOM 2660 O O . GLU B 1 8 ? -0.346 8.484 -44.060 1.00 16.47 8 GLU B O 1
ATOM 2666 N N . LEU B 1 9 ? 1.456 8.540 -45.411 1.00 15.21 9 LEU B N 1
ATOM 2667 C CA . LEU B 1 9 ? 1.163 7.213 -45.944 1.00 14.73 9 LEU B CA 1
ATOM 2668 C C . LEU B 1 9 ? 1.228 6.182 -44.842 1.00 16.05 9 LEU B C 1
ATOM 2669 O O . LEU B 1 9 ? 0.360 5.308 -44.751 1.00 15.07 9 LEU B O 1
ATOM 2674 N N . LYS B 1 10 ? 2.234 6.296 -43.977 1.00 15.03 10 LYS B N 1
ATOM 2675 C CA . LYS B 1 10 ? 2.372 5.363 -42.868 1.00 14.68 10 LYS B CA 1
ATOM 2676 C C . LYS B 1 10 ? 1.237 5.505 -41.869 1.00 16.90 10 LYS B C 1
ATOM 2677 O O . LYS B 1 10 ? 0.718 4.504 -41.360 1.00 15.36 10 LYS B O 1
ATOM 2683 N N . ASN B 1 11 ? 0.837 6.740 -41.555 1.00 15.31 11 ASN B N 1
ATOM 2684 C CA . ASN B 1 11 ? -0.294 6.925 -40.644 1.00 14.17 11 ASN B CA 1
ATOM 2685 C C . ASN B 1 11 ? -1.565 6.269 -41.175 1.00 15.84 11 ASN B C 1
ATOM 2686 O O . ASN B 1 11 ? -2.331 5.678 -40.407 1.00 16.36 11 ASN B O 1
ATOM 2691 N N . ALA B 1 12 ? -1.795 6.316 -42.494 1.00 15.57 12 ALA B N 1
ATOM 2692 C CA . ALA B 1 12 ? -2.949 5.632 -43.070 1.00 15.31 12 ALA B CA 1
ATOM 2693 C C . ALA B 1 12 ? -2.835 4.123 -42.898 1.00 16.39 12 ALA B C 1
ATOM 2694 O O . ALA B 1 12 ? -3.808 3.450 -42.541 1.00 14.94 12 ALA B O 1
ATOM 2696 N N . ALA B 1 13 ? -1.653 3.582 -43.169 1.00 14.41 13 ALA B N 1
ATOM 2697 C CA . ALA B 1 13 ? -1.448 2.149 -42.970 1.00 12.71 13 ALA B CA 1
ATOM 2698 C C . ALA B 1 13 ? -1.748 1.740 -41.529 1.00 15.34 13 ALA B C 1
ATOM 2699 O O . ALA B 1 13 ? -2.387 0.709 -41.291 1.00 15.50 13 ALA B O 1
ATOM 2701 N N . GLN B 1 14 ? -1.333 2.555 -40.552 1.00 13.63 14 GLN B N 1
ATOM 2702 C CA . GLN B 1 14 ? -1.569 2.209 -39.153 1.00 14.57 14 GLN B CA 1
ATOM 2703 C C . GLN B 1 14 ? -3.049 2.231 -38.800 1.00 14.09 14 GLN B C 1
ATOM 2704 O O . GLN B 1 14 ? -3.511 1.385 -38.033 1.00 15.68 14 GLN B O 1
ATOM 2710 N N . ARG B 1 15 ? -3.816 3.186 -39.333 1.00 15.21 15 ARG B N 1
ATOM 2711 C CA A ARG B 1 15 ? -5.255 3.188 -39.082 0.57 15.92 15 ARG B CA 1
ATOM 2712 C CA B ARG B 1 15 ? -5.252 3.177 -39.072 0.43 15.93 15 ARG B CA 1
ATOM 2713 C C . ARG B 1 15 ? -5.893 1.899 -39.585 1.00 15.59 15 ARG B C 1
ATOM 2714 O O . ARG B 1 15 ? -6.776 1.334 -38.931 1.00 15.91 15 ARG B O 1
ATOM 2729 N N . ALA B 1 16 ? -5.447 1.412 -40.744 1.00 14.72 16 ALA B N 1
ATOM 2730 C CA . ALA B 1 16 ? -6.016 0.184 -41.283 1.00 14.73 16 ALA B CA 1
ATOM 2731 C C . ALA B 1 16 ? -5.618 -1.028 -40.455 1.00 16.33 16 ALA B C 1
ATOM 2732 O O . ALA B 1 16 ? -6.437 -1.927 -40.222 1.00 15.14 16 ALA B O 1
ATOM 2734 N N . ALA B 1 17 ? -4.362 -1.083 -40.040 1.00 13.39 17 ALA B N 1
ATOM 2735 C CA . ALA B 1 17 ? -3.919 -2.207 -39.231 1.00 13.91 17 ALA B CA 1
ATOM 2736 C C . ALA B 1 17 ? -4.692 -2.264 -37.917 1.00 16.51 17 ALA B C 1
ATOM 2737 O O . ALA B 1 17 ? -5.065 -3.352 -37.446 1.00 16.37 17 ALA B O 1
ATOM 2739 N N . ASP B 1 18 ? -4.945 -1.107 -37.299 1.00 16.97 18 ASP B N 1
ATOM 2740 C CA . ASP B 1 18 ? -5.728 -1.111 -36.070 1.00 17.22 18 ASP B CA 1
ATOM 2741 C C . ASP B 1 18 ? -7.133 -1.620 -36.318 1.00 17.02 18 ASP B C 1
ATOM 2742 O O . ASP B 1 18 ? -7.689 -2.344 -35.482 1.00 18.02 18 ASP B O 1
ATOM 2747 N N . TRP B 1 19 ? -7.738 -1.245 -37.456 1.00 16.53 19 TRP B N 1
ATOM 2748 C CA . TRP B 1 19 ? -9.065 -1.752 -37.788 1.00 15.69 19 TRP B CA 1
ATOM 2749 C C . TRP B 1 19 ? -9.062 -3.276 -37.838 1.00 19.28 19 TRP B C 1
ATOM 2750 O O . TRP B 1 19 ? -9.952 -3.946 -37.292 1.00 18.21 19 TRP B O 1
ATOM 2761 N N . LEU B 1 20 ? -8.045 -3.846 -38.477 1.00 15.91 20 LEU B N 1
ATOM 2762 C CA . LEU B 1 20 ? -7.973 -5.300 -38.593 1.00 15.73 20 LEU B CA 1
ATOM 2763 C C . LEU B 1 20 ? -7.819 -5.954 -37.225 1.00 16.84 20 LEU B C 1
ATOM 2764 O O . LEU B 1 20 ? -8.485 -6.949 -36.921 1.00 18.82 20 LEU B O 1
ATOM 2769 N N . VAL B 1 21 ? -6.893 -5.448 -36.418 1.00 14.34 21 VAL B N 1
ATOM 2770 C CA . VAL B 1 21 ? -6.558 -6.119 -35.158 1.00 16.39 21 VAL B CA 1
ATOM 2771 C C . VAL B 1 21 ? -7.747 -6.090 -34.206 1.00 20.11 21 VAL B C 1
ATOM 2772 O O . VAL B 1 21 ? -7.998 -7.059 -33.477 1.00 18.39 21 VAL B O 1
ATOM 2776 N N . GLU B 1 22 ? -8.513 -4.991 -34.214 1.00 18.45 22 GLU B N 1
ATOM 2777 C CA . GLU B 1 22 ? -9.669 -4.888 -33.327 1.00 19.48 22 GLU B CA 1
ATOM 2778 C C . GLU B 1 22 ? -10.709 -5.968 -33.611 1.00 20.62 22 GLU B C 1
ATOM 2779 O O . GLU B 1 22 ? -11.501 -6.306 -32.726 1.00 22.59 22 GLU B O 1
ATOM 2785 N N . ARG B 1 23 ? -10.724 -6.523 -34.822 1.00 17.08 23 ARG B N 1
ATOM 2786 C CA . ARG B 1 23 ? -11.739 -7.469 -35.263 1.00 18.41 23 ARG B CA 1
ATOM 2787 C C . ARG B 1 23 ? -11.176 -8.866 -35.492 1.00 18.55 23 ARG B C 1
ATOM 2788 O O . ARG B 1 23 ? -11.897 -9.748 -35.977 1.00 20.48 23 ARG B O 1
ATOM 2796 N N . GLN B 1 24 ? -9.917 -9.090 -35.131 1.00 16.62 24 GLN B N 1
ATOM 2797 C CA . GLN B 1 24 ? -9.311 -10.406 -35.288 1.00 18.56 24 GLN B CA 1
ATOM 2798 C C . GLN B 1 24 ? -10.022 -11.414 -34.397 1.00 19.51 24 GLN B C 1
ATOM 2799 O O . GLN B 1 24 ? -10.395 -11.105 -33.264 1.00 19.02 24 GLN B O 1
ATOM 2805 N N . ARG B 1 25 ? -10.188 -12.630 -34.919 1.00 17.19 25 ARG B N 1
ATOM 2806 C CA . ARG B 1 25 ? -10.884 -13.714 -34.248 1.00 19.55 25 ARG B CA 1
ATOM 2807 C C . ARG B 1 25 ? -9.952 -14.471 -33.302 1.00 23.75 25 ARG B C 1
ATOM 2808 O O . ARG B 1 25 ? -8.727 -14.383 -33.403 1.00 20.27 25 ARG B O 1
ATOM 2816 N N . PRO B 1 26 ? -10.514 -15.229 -32.349 1.00 23.15 26 PRO B N 1
ATOM 2817 C CA . PRO B 1 26 ? -9.660 -15.857 -31.326 1.00 23.08 26 PRO B CA 1
ATOM 2818 C C . PRO B 1 26 ? -8.644 -16.828 -31.888 1.00 18.81 26 PRO B C 1
ATOM 2819 O O . PRO B 1 26 ? -7.544 -16.949 -31.335 1.00 20.18 26 PRO B O 1
ATOM 2823 N N . ASN B 1 27 ? -8.971 -17.537 -32.964 1.00 20.11 27 ASN B N 1
ATOM 2824 C CA . ASN B 1 27 ? -8.001 -18.424 -33.568 1.00 19.71 27 ASN B CA 1
ATOM 2825 C C . ASN B 1 27 ? -6.953 -17.696 -34.396 1.00 17.73 27 ASN B C 1
ATOM 2826 O O . ASN B 1 27 ? -6.063 -18.351 -34.931 1.00 17.40 27 ASN B O 1
ATOM 2831 N N . GLY B 1 28 ? -7.021 -16.371 -34.504 1.00 16.84 28 GLY B N 1
ATOM 2832 C CA . GLY B 1 28 ? -6.091 -15.624 -35.332 1.00 17.22 28 GLY B CA 1
ATOM 2833 C C . GLY B 1 28 ? -6.603 -15.230 -36.712 1.00 17.81 28 GLY B C 1
ATOM 2834 O O . GLY B 1 28 ? -5.954 -14.414 -37.391 1.00 16.29 28 GLY B O 1
ATOM 2835 N N . ALA B 1 29 ? -7.731 -15.774 -37.171 1.00 20.56 29 ALA B N 1
ATOM 2836 C CA . ALA B 1 29 ? -8.195 -15.407 -38.502 1.00 17.05 29 ALA B CA 1
ATOM 2837 C C . ALA B 1 29 ? -8.651 -13.941 -38.542 1.00 18.60 29 ALA B C 1
ATOM 2838 O O . ALA B 1 29 ? -9.097 -13.371 -37.546 1.00 17.86 29 ALA B O 1
ATOM 2840 N N . LEU B 1 30 ? -8.522 -13.334 -39.703 1.00 18.50 30 LEU B N 1
ATOM 2841 C CA . LEU B 1 30 ? -8.979 -11.960 -39.863 1.00 15.27 30 LEU B CA 1
ATOM 2842 C C . LEU B 1 30 ? -10.483 -11.928 -40.169 1.00 18.70 30 LEU B C 1
ATOM 2843 O O . LEU B 1 30 ? -11.070 -12.948 -40.545 1.00 20.26 30 LEU B O 1
ATOM 2848 N N . PRO B 1 31 ? -11.151 -10.751 -40.014 1.00 18.12 31 PRO B N 1
ATOM 2849 C CA . PRO B 1 31 ? -12.641 -10.725 -40.034 1.00 20.41 31 PRO B CA 1
ATOM 2850 C C . PRO B 1 31 ? -13.264 -10.733 -41.430 1.00 17.26 31 PRO B C 1
ATOM 2851 O O . PRO B 1 31 ? -13.821 -9.726 -41.932 1.00 19.86 31 PRO B O 1
ATOM 2855 N N . SER B 1 32 ? -13.180 -11.893 -42.076 1.00 19.06 32 SER B N 1
ATOM 2856 C CA . SER B 1 32 ? -13.724 -12.144 -43.400 1.00 18.27 32 SER B CA 1
ATOM 2857 C C . SER B 1 32 ? -15.107 -12.774 -43.280 1.00 20.63 32 SER B C 1
ATOM 2858 O O . SER B 1 32 ? -15.357 -13.599 -42.398 1.00 20.96 32 SER B O 1
ATOM 2861 N N . ARG B 1 33 ? -15.977 -12.435 -44.225 1.00 18.34 33 ARG B N 1
ATOM 2862 C CA . ARG B 1 33 ? -17.308 -13.051 -44.282 1.00 19.70 33 ARG B CA 1
ATOM 2863 C C . ARG B 1 33 ? -17.282 -14.497 -44.753 1.00 24.26 33 ARG B C 1
ATOM 2864 O O . ARG B 1 33 ? -18.272 -15.219 -44.549 1.00 22.25 33 ARG B O 1
ATOM 2872 N N . THR B 1 34 ? -16.196 -14.943 -45.385 1.00 19.15 34 THR B N 1
ATOM 2873 C CA . THR B 1 34 ? -15.967 -16.354 -45.681 1.00 17.20 34 THR B CA 1
ATOM 2874 C C . THR B 1 34 ? -14.598 -16.768 -45.163 1.00 18.16 34 THR B C 1
ATOM 2875 O O . THR B 1 34 ? -13.642 -15.987 -45.201 1.00 17.49 34 THR B O 1
ATOM 2879 N N . ALA B 1 35 ? -14.505 -18.004 -44.662 1.00 17.13 35 ALA B N 1
ATOM 2880 C CA . ALA B 1 35 ? -13.260 -18.481 -44.066 1.00 16.74 35 ALA B CA 1
ATOM 2881 C C . ALA B 1 35 ? -12.402 -19.069 -45.180 1.00 19.40 35 ALA B C 1
ATOM 2882 O O . ALA B 1 35 ? -12.446 -20.261 -45.467 1.00 18.63 35 ALA B O 1
ATOM 2884 N N . VAL B 1 36 ? -11.629 -18.218 -45.848 1.00 15.70 36 VAL B N 1
ATOM 2885 C CA . VAL B 1 36 ? -10.808 -18.636 -46.973 1.00 17.18 36 VAL B CA 1
ATOM 2886 C C . VAL B 1 36 ? -9.418 -18.056 -46.802 1.00 15.68 36 VAL B C 1
ATOM 2887 O O . VAL B 1 36 ? -9.250 -16.954 -46.261 1.00 16.35 36 VAL B O 1
ATOM 2891 N N . ILE B 1 37 ? -8.414 -18.787 -47.272 1.00 15.56 37 ILE B N 1
ATOM 2892 C CA . ILE B 1 37 ? -7.025 -18.332 -47.123 1.00 14.60 37 ILE B CA 1
ATOM 2893 C C . ILE B 1 37 ? -6.763 -17.067 -47.935 1.00 15.79 37 ILE B C 1
ATOM 2894 O O . ILE B 1 37 ? -5.937 -16.223 -47.527 1.00 15.31 37 ILE B O 1
ATOM 2899 N N . GLU B 1 38 ? -7.499 -16.871 -49.037 1.00 15.79 38 GLU B N 1
ATOM 2900 C CA . GLU B 1 38 ? -7.348 -15.656 -49.835 1.00 14.84 38 GLU B CA 1
ATOM 2901 C C . GLU B 1 38 ? -7.860 -14.408 -49.107 1.00 16.30 38 GLU B C 1
ATOM 2902 O O . GLU B 1 38 ? -7.654 -13.295 -49.591 1.00 15.86 38 GLU B O 1
ATOM 2908 N N . SER B 1 39 ? -8.487 -14.553 -47.953 1.00 14.88 39 SER B N 1
ATOM 2909 C CA . SER B 1 39 ? -8.868 -13.407 -47.120 1.00 13.78 39 SER B CA 1
ATOM 2910 C C . SER B 1 39 ? -7.766 -12.942 -46.189 1.00 17.44 39 SER B C 1
ATOM 2911 O O . SER B 1 39 ? -7.894 -11.845 -45.615 1.00 21.30 39 SER B O 1
ATOM 2914 N N . CYS B 1 40 ? -6.725 -13.730 -45.966 1.00 14.33 40 CYS B N 1
ATOM 2915 C CA . CYS B 1 40 ? -5.775 -13.385 -44.910 1.00 15.03 40 CYS B CA 1
ATOM 2916 C C . CYS B 1 40 ? -4.323 -13.710 -45.223 1.00 14.59 40 CYS B C 1
ATOM 2917 O O . CYS B 1 40 ? -3.465 -13.544 -44.342 1.00 15.75 40 CYS B O 1
ATOM 2920 N N . TYR B 1 41 ? -4.001 -14.110 -46.453 1.00 14.53 41 TYR B N 1
ATOM 2921 C CA . TYR B 1 41 ? -2.630 -14.518 -46.759 1.00 13.17 41 TYR B CA 1
ATOM 2922 C C . TYR B 1 41 ? -1.620 -13.376 -46.646 1.00 13.78 41 TYR B C 1
ATOM 2923 O O . TYR B 1 41 ? -0.448 -13.636 -46.344 1.00 14.17 41 TYR B O 1
ATOM 2932 N N . LYS B 1 42 ? -2.036 -12.108 -46.879 1.00 12.60 42 LYS B N 1
ATOM 2933 C CA . LYS B 1 42 ? -1.111 -10.992 -46.676 1.00 13.98 42 LYS B CA 1
ATOM 2934 C C . LYS B 1 42 ? -1.035 -10.553 -45.218 1.00 14.80 42 LYS B C 1
ATOM 2935 O O . LYS B 1 42 ? -0.258 -9.632 -44.902 1.00 14.32 42 LYS B O 1
ATOM 2941 N N . GLY B 1 43 ? -1.787 -11.197 -44.323 1.00 15.14 43 GLY B N 1
ATOM 2942 C CA . GLY B 1 43 ? -1.969 -10.653 -42.977 1.00 15.29 43 GLY B CA 1
ATOM 2943 C C . GLY B 1 43 ? -0.732 -10.707 -42.115 1.00 14.12 43 GLY B C 1
ATOM 2944 O O . GLY B 1 43 ? -0.459 -9.754 -41.378 1.00 14.31 43 GLY B O 1
ATOM 2945 N N . MET B 1 44 ? 0.023 -11.805 -42.133 1.00 13.89 44 MET B N 1
ATOM 2946 C CA . MET B 1 44 ? 1.205 -11.888 -41.272 1.00 15.90 44 MET B CA 1
ATOM 2947 C C . MET B 1 44 ? 2.190 -10.784 -41.604 1.00 14.00 44 MET B C 1
ATOM 2948 O O . MET B 1 44 ? 2.666 -10.055 -40.716 1.00 13.71 44 MET B O 1
ATOM 2953 N N . TRP B 1 45 ? 2.504 -10.631 -42.889 1.00 13.02 45 TRP B N 1
ATOM 2954 C CA . TRP B 1 45 ? 3.470 -9.619 -43.296 1.00 14.57 45 TRP B CA 1
ATOM 2955 C C . TRP B 1 45 ? 2.936 -8.211 -43.021 1.00 14.37 45 TRP B C 1
ATOM 2956 O O . TRP B 1 45 ? 3.644 -7.387 -42.424 1.00 13.52 45 TRP B O 1
ATOM 2967 N N . ALA B 1 46 ? 1.680 -7.935 -43.401 1.00 11.79 46 ALA B N 1
ATOM 2968 C CA . ALA B 1 46 ? 1.107 -6.587 -43.203 1.00 13.69 46 ALA B CA 1
ATOM 2969 C C . ALA B 1 46 ? 1.072 -6.205 -41.727 1.00 14.11 46 ALA B C 1
ATOM 2970 O O . ALA B 1 46 ? 1.467 -5.085 -41.344 1.00 13.44 46 ALA B O 1
ATOM 2972 N N . LEU B 1 47 ? 0.580 -7.104 -40.881 1.00 13.85 47 LEU B N 1
ATOM 2973 C CA . LEU B 1 47 ? 0.447 -6.761 -39.465 1.00 13.68 47 LEU B CA 1
ATOM 2974 C C . LEU B 1 47 ? 1.809 -6.632 -38.792 1.00 13.35 47 LEU B C 1
ATOM 2975 O O . LEU B 1 47 ? 1.973 -5.789 -37.899 1.00 13.41 47 LEU B O 1
ATOM 2980 N N . HIS B 1 48 ? 2.792 -7.446 -39.182 1.00 13.76 48 HIS B N 1
ATOM 2981 C CA . HIS B 1 48 ? 4.141 -7.272 -38.657 1.00 15.21 48 HIS B CA 1
ATOM 2982 C C . HIS B 1 48 ? 4.710 -5.897 -39.024 1.00 14.80 48 HIS B C 1
ATOM 2983 O O . HIS B 1 48 ? 5.273 -5.206 -38.158 1.00 13.67 48 HIS B O 1
ATOM 2990 N N . THR B 1 49 ? 4.571 -5.469 -40.295 1.00 14.43 49 THR B N 1
ATOM 2991 C CA . THR B 1 49 ? 5.087 -4.149 -40.674 1.00 14.41 49 THR B CA 1
ATOM 2992 C C . THR B 1 49 ? 4.417 -3.040 -39.891 1.00 14.76 49 THR B C 1
ATOM 2993 O O . THR B 1 49 ? 5.028 -1.995 -39.658 1.00 15.17 49 THR B O 1
ATOM 2997 N N . ALA B 1 50 ? 3.176 -3.246 -39.458 1.00 14.15 50 ALA B N 1
ATOM 2998 C CA . ALA B 1 50 ? 2.481 -2.245 -38.660 1.00 13.10 50 ALA B CA 1
ATOM 2999 C C . ALA B 1 50 ? 2.824 -2.326 -37.187 1.00 12.81 50 ALA B C 1
ATOM 3000 O O . ALA B 1 50 ? 2.277 -1.554 -36.400 1.00 14.45 50 ALA B O 1
ATOM 3002 N N . GLY B 1 51 ? 3.688 -3.259 -36.793 1.00 13.44 51 GLY B N 1
ATOM 3003 C CA . GLY B 1 51 ? 4.085 -3.424 -35.409 1.00 15.76 51 GLY B CA 1
ATOM 3004 C C . GLY B 1 51 ? 3.126 -4.242 -34.585 1.00 15.96 51 GLY B C 1
ATOM 3005 O O . GLY B 1 51 ? 3.321 -4.360 -33.370 1.00 17.00 51 GLY B O 1
ATOM 3006 N N . HIS B 1 52 ? 2.101 -4.826 -35.204 1.00 14.26 52 HIS B N 1
ATOM 3007 C CA . HIS B 1 52 ? 1.113 -5.632 -34.486 1.00 13.16 52 HIS B CA 1
ATOM 3008 C C . HIS B 1 52 ? 1.555 -7.095 -34.537 1.00 14.15 52 HIS B C 1
ATOM 3009 O O . HIS B 1 52 ? 0.965 -7.945 -35.216 1.00 13.29 52 HIS B O 1
ATOM 3016 N N . THR B 1 53 ? 2.621 -7.373 -33.783 1.00 14.92 53 THR B N 1
ATOM 3017 C CA . THR B 1 53 ? 3.302 -8.652 -33.920 1.00 14.16 53 THR B CA 1
ATOM 3018 C C . THR B 1 53 ? 2.538 -9.765 -33.217 1.00 14.55 53 THR B C 1
ATOM 3019 O O . THR B 1 53 ? 2.639 -10.911 -33.631 1.00 14.16 53 THR B O 1
ATOM 3023 N N . GLN B 1 54 ? 1.785 -9.457 -32.168 1.00 14.01 54 GLN B N 1
ATOM 3024 C CA . GLN B 1 54 ? 0.950 -10.500 -31.565 1.00 13.42 54 GLN B CA 1
ATOM 3025 C C . GLN B 1 54 ? -0.182 -10.891 -32.501 1.00 14.57 54 GLN B C 1
ATOM 3026 O O . GLN B 1 54 ? -0.466 -12.082 -32.688 1.00 15.50 54 GLN B O 1
ATOM 3032 N N . ALA B 1 55 ? -0.804 -9.912 -33.151 1.00 13.25 55 ALA B N 1
ATOM 3033 C CA . ALA B 1 55 ? -1.817 -10.220 -34.154 1.00 14.36 55 ALA B CA 1
ATOM 3034 C C . ALA B 1 55 ? -1.220 -10.981 -35.327 1.00 13.68 55 ALA B C 1
ATOM 3035 O O . ALA B 1 55 ? -1.840 -11.920 -35.849 1.00 13.87 55 ALA B O 1
ATOM 3037 N N . ALA B 1 56 ? -0.027 -10.582 -35.785 1.00 13.02 56 ALA B N 1
ATOM 3038 C CA . ALA B 1 56 ? 0.598 -11.286 -36.894 1.00 13.26 56 ALA B CA 1
ATOM 3039 C C . ALA B 1 56 ? 0.906 -12.721 -36.504 1.00 15.15 56 ALA B C 1
ATOM 3040 O O . ALA B 1 56 ? 0.708 -13.653 -37.301 1.00 13.55 56 ALA B O 1
ATOM 3042 N N . SER B 1 57 ? 1.401 -12.918 -35.291 1.00 12.03 57 SER B N 1
ATOM 3043 C CA . SER B 1 57 ? 1.695 -14.265 -34.799 1.00 14.23 57 SER B CA 1
ATOM 3044 C C . SER B 1 57 ? 0.431 -15.083 -34.638 1.00 13.50 57 SER B C 1
ATOM 3045 O O . SER B 1 57 ? 0.458 -16.288 -34.904 1.00 13.47 57 SER B O 1
ATOM 3048 N N . ALA B 1 58 ? -0.690 -14.462 -34.299 1.00 13.53 58 ALA B N 1
ATOM 3049 C CA . ALA B 1 58 ? -1.966 -15.169 -34.265 1.00 12.70 58 ALA B CA 1
ATOM 3050 C C . ALA B 1 58 ? -2.401 -15.629 -35.653 1.00 13.49 58 ALA B C 1
ATOM 3051 O O . ALA B 1 58 ? -2.912 -16.757 -35.800 1.00 13.33 58 ALA B O 1
ATOM 3053 N N . VAL B 1 59 ? -2.179 -14.802 -36.689 1.00 12.96 59 VAL B N 1
ATOM 3054 C CA . VAL B 1 59 ? -2.389 -15.275 -38.053 1.00 12.69 59 VAL B CA 1
ATOM 3055 C C . VAL B 1 59 ? -1.488 -16.464 -38.326 1.00 13.42 59 VAL B C 1
ATOM 3056 O O . VAL B 1 59 ? -1.918 -17.458 -38.930 1.00 14.23 59 VAL B O 1
ATOM 3060 N N . ALA B 1 60 ? -0.232 -16.396 -37.877 1.00 13.67 60 ALA B N 1
ATOM 3061 C CA . ALA B 1 60 ? 0.690 -17.513 -38.095 1.00 13.08 60 ALA B CA 1
ATOM 3062 C C . ALA B 1 60 ? 0.193 -18.776 -37.402 1.00 13.26 60 ALA B C 1
ATOM 3063 O O . ALA B 1 60 ? 0.335 -19.874 -37.961 1.00 14.36 60 ALA B O 1
ATOM 3065 N N . ASP B 1 61 ? -0.425 -18.639 -36.218 1.00 12.89 61 ASP B N 1
ATOM 3066 C CA . ASP B 1 61 ? -0.994 -19.817 -35.556 1.00 13.45 61 ASP B CA 1
ATOM 3067 C C . ASP B 1 61 ? -2.111 -20.429 -36.394 1.00 15.25 61 ASP B C 1
ATOM 3068 O O . ASP B 1 61 ? -2.205 -21.664 -36.521 1.00 14.93 61 ASP B O 1
ATOM 3073 N N . TYR B 1 62 ? -2.996 -19.599 -36.939 1.00 13.94 62 TYR B N 1
ATOM 3074 C CA . TYR B 1 62 ? -4.083 -20.081 -37.790 1.00 14.57 62 TYR B CA 1
ATOM 3075 C C . TYR B 1 62 ? -3.510 -20.769 -39.025 1.00 16.33 62 TYR B C 1
ATOM 3076 O O . TYR B 1 62 ? -3.873 -21.903 -39.364 1.00 15.40 62 TYR B O 1
ATOM 3085 N N . VAL B 1 63 ? -2.529 -20.124 -39.652 1.00 13.98 63 VAL B N 1
ATOM 3086 C CA . VAL B 1 63 ? -1.906 -20.691 -40.846 1.00 15.01 63 VAL B CA 1
ATOM 3087 C C . VAL B 1 63 ? -1.255 -22.028 -40.521 1.00 13.84 63 VAL B C 1
ATOM 3088 O O . VAL B 1 63 ? -1.400 -23.015 -41.271 1.00 16.11 63 VAL B O 1
ATOM 3092 N N . THR B 1 64 ? -0.557 -22.099 -39.380 1.00 15.11 64 THR B N 1
ATOM 3093 C CA . THR B 1 64 ? 0.116 -23.335 -38.993 1.00 15.42 64 THR B CA 1
ATOM 3094 C C . THR B 1 64 ? -0.896 -24.453 -38.810 1.00 17.37 64 THR B C 1
ATOM 3095 O O . THR B 1 64 ? -0.641 -25.608 -39.192 1.00 18.43 64 THR B O 1
ATOM 3099 N N . SER B 1 65 ? -2.065 -24.125 -38.269 1.00 16.35 65 SER B N 1
ATOM 3100 C CA . SER B 1 65 ? -3.082 -25.153 -38.048 1.00 17.18 65 SER B CA 1
ATOM 3101 C C . SER B 1 65 ? -3.619 -25.721 -39.360 1.00 18.76 65 SER B C 1
ATOM 3102 O O . SER B 1 65 ? -4.123 -26.851 -39.372 1.00 19.51 65 SER B O 1
ATOM 3105 N N . LEU B 1 66 ? -3.537 -24.975 -40.458 1.00 16.52 66 LEU B N 1
ATOM 3106 C CA . LEU B 1 66 ? -4.034 -25.424 -41.758 1.00 14.96 66 LEU B CA 1
ATOM 3107 C C . LEU B 1 66 ? -2.964 -26.128 -42.578 1.00 14.77 66 LEU B C 1
ATOM 3108 O O . LEU B 1 66 ? -3.288 -26.733 -43.607 1.00 17.84 66 LEU B O 1
ATOM 3113 N N . LEU B 1 67 ? -1.713 -26.067 -42.138 1.00 15.25 67 LEU B N 1
ATOM 3114 C CA . LEU B 1 67 ? -0.593 -26.562 -42.922 1.00 15.68 67 LEU B CA 1
ATOM 3115 C C . LEU B 1 67 ? -0.665 -28.076 -43.054 1.00 16.46 67 LEU B C 1
ATOM 3116 O O . LEU B 1 67 ? -0.871 -28.791 -42.062 1.00 17.92 67 LEU B O 1
ATOM 3121 N N . GLN B 1 68 ? -0.516 -28.562 -44.286 1.00 15.16 68 GLN B N 1
ATOM 3122 C CA . GLN B 1 68 ? -0.558 -29.987 -44.609 1.00 16.81 68 GLN B CA 1
ATOM 3123 C C . GLN B 1 68 ? 0.844 -30.566 -44.620 1.00 18.24 68 GLN B C 1
ATOM 3124 O O . GLN B 1 68 ? 1.842 -29.834 -44.639 1.00 17.90 68 GLN B O 1
ATOM 3130 N N . PRO B 1 69 ? 0.964 -31.894 -44.563 1.00 20.05 69 PRO B N 1
ATOM 3131 C CA . PRO B 1 69 ? 2.303 -32.500 -44.490 1.00 19.34 69 PRO B CA 1
ATOM 3132 C C . PRO B 1 69 ? 3.240 -32.124 -45.616 1.00 18.35 69 PRO B C 1
ATOM 3133 O O . PRO B 1 69 ? 4.460 -32.128 -45.396 1.00 22.92 69 PRO B O 1
ATOM 3137 N N . ASP B 1 70 ? 2.728 -31.823 -46.807 1.00 18.54 70 ASP B N 1
ATOM 3138 C CA . ASP B 1 70 ? 3.559 -31.434 -47.945 1.00 19.59 70 ASP B CA 1
ATOM 3139 C C . ASP B 1 70 ? 3.967 -29.960 -47.926 1.00 18.11 70 ASP B C 1
ATOM 3140 O O . ASP B 1 70 ? 4.689 -29.529 -48.831 1.00 19.45 70 ASP B O 1
ATOM 3145 N N . GLY B 1 71 ? 3.560 -29.204 -46.911 1.00 17.38 71 GLY B N 1
ATOM 3146 C CA . GLY B 1 71 ? 3.902 -27.793 -46.824 1.00 16.81 71 GLY B CA 1
ATOM 3147 C C . GLY B 1 71 ? 2.957 -26.849 -47.534 1.00 17.19 71 GLY B C 1
ATOM 3148 O O . GLY B 1 71 ? 3.240 -25.642 -47.588 1.00 15.47 71 GLY B O 1
ATOM 3149 N N . ASP B 1 72 ? 1.859 -27.346 -48.090 1.00 16.86 72 ASP B N 1
ATOM 3150 C CA . ASP B 1 72 ? 0.884 -26.505 -48.767 1.00 14.93 72 ASP B CA 1
ATOM 3151 C C . ASP B 1 72 ? -0.290 -26.212 -47.842 1.00 14.70 72 ASP B C 1
ATOM 3152 O O . ASP B 1 72 ? -0.486 -26.850 -46.805 1.00 14.37 72 ASP B O 1
ATOM 3157 N N . ILE B 1 73 ? -1.068 -25.216 -48.237 1.00 15.54 73 ILE B N 1
ATOM 3158 C CA . ILE B 1 73 ? -2.378 -24.921 -47.655 1.00 14.94 73 ILE B CA 1
ATOM 3159 C C . ILE B 1 73 ? -3.369 -24.990 -48.808 1.00 14.95 73 ILE B C 1
ATOM 3160 O O . ILE B 1 73 ? -3.650 -23.972 -49.448 1.00 15.16 73 ILE B O 1
ATOM 3165 N N . PRO B 1 74 ? -3.886 -26.178 -49.149 1.00 14.60 74 PRO B N 1
ATOM 3166 C CA . PRO B 1 74 ? -4.769 -26.288 -50.315 1.00 15.08 74 PRO B CA 1
ATOM 3167 C C . PRO B 1 74 ? -6.197 -25.866 -50.046 1.00 15.49 74 PRO B C 1
ATOM 3168 O O . PRO B 1 74 ? -6.947 -25.649 -51.014 1.00 15.97 74 PRO B O 1
ATOM 3172 N N . GLN B 1 75 ? -6.574 -25.734 -48.774 1.00 14.65 75 GLN B N 1
ATOM 3173 C CA . GLN B 1 75 ? -7.913 -25.367 -48.357 1.00 15.20 75 GLN B CA 1
ATOM 3174 C C . GLN B 1 75 ? -7.755 -24.563 -47.083 1.00 16.05 75 GLN B C 1
ATOM 3175 O O . GLN B 1 75 ? -6.809 -24.794 -46.325 1.00 17.66 75 GLN B O 1
ATOM 3181 N N . PRO B 1 76 ? -8.662 -23.633 -46.812 1.00 15.17 76 PRO B N 1
ATOM 3182 C CA . PRO B 1 76 ? -9.846 -23.318 -47.632 1.00 15.37 76 PRO B CA 1
ATOM 3183 C C . PRO B 1 76 ? -9.549 -22.327 -48.756 1.00 16.43 76 PRO B C 1
ATOM 3184 O O . PRO B 1 76 ? -9.004 -21.271 -48.499 1.00 16.50 76 PRO B O 1
ATOM 3188 N N . ARG B 1 77 ? -9.878 -22.692 -49.981 1.00 14.16 77 ARG B N 1
ATOM 3189 C CA . ARG B 1 77 ? -9.721 -21.828 -51.147 1.00 14.89 77 ARG B CA 1
ATOM 3190 C C . ARG B 1 77 ? -11.000 -21.892 -51.964 1.00 16.90 77 ARG B C 1
ATOM 3191 O O . ARG B 1 77 ? -11.537 -22.991 -52.198 1.00 16.64 77 ARG B O 1
ATOM 3199 N N . GLU B 1 78 ? -11.462 -20.721 -52.440 1.00 15.83 78 GLU B N 1
ATOM 3200 C CA . GLU B 1 78 ? -12.672 -20.681 -53.280 1.00 15.79 78 GLU B CA 1
ATOM 3201 C C . GLU B 1 78 ? -12.484 -19.889 -54.563 1.00 17.76 78 GLU B C 1
ATOM 3202 O O . GLU B 1 78 ? -12.998 -20.286 -55.604 1.00 19.48 78 GLU B O 1
ATOM 3208 N N . GLU B 1 79 ? -11.738 -18.793 -54.515 1.00 15.96 79 GLU B N 1
ATOM 3209 C CA . GLU B 1 79 ? -11.602 -17.911 -55.666 1.00 15.78 79 GLU B CA 1
ATOM 3210 C C . GLU B 1 79 ? -10.733 -18.571 -56.723 1.00 17.39 79 GLU B C 1
ATOM 3211 O O . GLU B 1 79 ? -9.621 -18.995 -56.436 1.00 16.61 79 GLU B O 1
ATOM 3217 N N . ARG B 1 80 ? -11.221 -18.621 -57.972 1.00 18.05 80 ARG B N 1
ATOM 3218 C CA A ARG B 1 80 ? -10.502 -19.359 -59.009 0.49 19.93 80 ARG B CA 1
ATOM 3219 C CA B ARG B 1 80 ? -10.494 -19.371 -58.991 0.51 19.92 80 ARG B CA 1
ATOM 3220 C C . ARG B 1 80 ? -9.099 -18.805 -59.270 1.00 17.09 80 ARG B C 1
ATOM 3221 O O . ARG B 1 80 ? -8.196 -19.560 -59.633 1.00 17.42 80 ARG B O 1
ATOM 3236 N N . TYR B 1 81 ? -8.887 -17.490 -59.108 1.00 16.75 81 TYR B N 1
ATOM 3237 C CA . TYR B 1 81 ? -7.517 -16.993 -59.290 1.00 17.21 81 TYR B CA 1
ATOM 3238 C C . TYR B 1 81 ? -6.530 -17.660 -58.340 1.00 16.27 81 TYR B C 1
ATOM 3239 O O . TYR B 1 81 ? -5.329 -17.726 -58.632 1.00 16.12 81 TYR B O 1
ATOM 3248 N N . PHE B 1 82 ? -7.002 -18.142 -57.194 1.00 16.34 82 PHE B N 1
ATOM 3249 C CA . PHE B 1 82 ? -6.156 -18.855 -56.249 1.00 15.04 82 PHE B CA 1
ATOM 3250 C C . PHE B 1 82 ? -6.177 -20.357 -56.461 1.00 14.31 82 PHE B C 1
ATOM 3251 O O . PHE B 1 82 ? -5.664 -21.104 -55.617 1.00 14.96 82 PHE B O 1
ATOM 3259 N N . LEU B 1 83 ? -6.716 -20.804 -57.599 1.00 15.27 83 LEU B N 1
ATOM 3260 C CA . LEU B 1 83 ? -6.764 -22.221 -57.942 1.00 15.31 83 LEU B CA 1
ATOM 3261 C C . LEU B 1 83 ? -6.013 -22.511 -59.231 1.00 15.48 83 LEU B C 1
ATOM 3262 O O . LEU B 1 83 ? -5.094 -23.343 -59.237 1.00 15.40 83 LEU B O 1
ATOM 3267 N N . ASP B 1 84 ? -6.340 -21.804 -60.314 1.00 16.69 84 ASP B N 1
ATOM 3268 C CA . ASP B 1 84 ? -5.685 -22.117 -61.566 1.00 18.31 84 ASP B CA 1
ATOM 3269 C C . ASP B 1 84 ? -5.006 -20.943 -62.258 1.00 20.12 84 ASP B C 1
ATOM 3270 O O . ASP B 1 84 ? -4.342 -21.171 -63.279 1.00 23.34 84 ASP B O 1
ATOM 3275 N N . VAL B 1 85 ? -5.092 -19.726 -61.726 1.00 17.49 85 VAL B N 1
ATOM 3276 C CA . VAL B 1 85 ? -4.446 -18.588 -62.386 1.00 17.52 85 VAL B CA 1
ATOM 3277 C C . VAL B 1 85 ? -3.110 -18.320 -61.705 1.00 14.70 85 VAL B C 1
ATOM 3278 O O . VAL B 1 85 ? -2.061 -18.286 -62.346 1.00 16.14 85 VAL B O 1
ATOM 3282 N N . HIS B 1 86 ? -3.128 -18.119 -60.391 1.00 14.86 86 HIS B N 1
ATOM 3283 C CA . HIS B 1 86 ? -1.884 -17.982 -59.605 1.00 14.53 86 HIS B CA 1
ATOM 3284 C C . HIS B 1 86 ? -2.068 -18.591 -58.206 1.00 14.16 86 HIS B C 1
ATOM 3285 O O . HIS B 1 86 ? -2.118 -17.892 -57.181 1.00 14.18 86 HIS B O 1
ATOM 3292 N N . TYR B 1 87 ? -2.141 -19.917 -58.180 1.00 14.92 87 TYR B N 1
ATOM 3293 C CA . TYR B 1 87 ? -2.308 -20.671 -56.930 1.00 14.41 87 TYR B CA 1
ATOM 3294 C C . TYR B 1 87 ? -1.323 -20.219 -55.852 1.00 14.07 87 TYR B C 1
ATOM 3295 O O . TYR B 1 87 ? -1.700 -19.996 -54.684 1.00 13.84 87 TYR B O 1
ATOM 3304 N N . LEU B 1 88 ? -0.042 -20.122 -56.216 1.00 13.75 88 LEU B N 1
ATOM 3305 C CA . LEU B 1 88 ? 1.023 -19.841 -55.253 1.00 14.96 88 LEU B CA 1
ATOM 3306 C C . LEU B 1 88 ? 1.050 -18.390 -54.791 1.00 13.71 88 LEU B C 1
ATOM 3307 O O . LEU B 1 88 ? 1.897 -18.039 -53.962 1.00 14.08 88 LEU B O 1
ATOM 3312 N N . TYR B 1 89 ? 0.165 -17.531 -55.288 1.00 14.27 89 TYR B N 1
ATOM 3313 C CA . TYR B 1 89 ? 0.153 -16.163 -54.791 1.00 13.63 89 TYR B CA 1
ATOM 3314 C C . TYR B 1 89 ? -0.120 -16.149 -53.290 1.00 13.34 89 TYR B C 1
ATOM 3315 O O . TYR B 1 89 ? 0.512 -15.388 -52.543 1.00 14.68 89 TYR B O 1
ATOM 3324 N N . ALA B 1 90 ? -1.012 -17.022 -52.818 1.00 11.91 90 ALA B N 1
ATOM 3325 C CA . ALA B 1 90 ? -1.209 -17.121 -51.374 1.00 11.49 90 ALA B CA 1
ATOM 3326 C C . ALA B 1 90 ? 0.059 -17.598 -50.687 1.00 13.94 90 ALA B C 1
ATOM 3327 O O . ALA B 1 90 ? 0.508 -16.984 -49.700 1.00 14.05 90 ALA B O 1
ATOM 3329 N N . ASN B 1 91 ? 0.657 -18.692 -51.199 1.00 14.39 91 ASN B N 1
ATOM 3330 C CA . ASN B 1 91 ? 1.794 -19.311 -50.519 1.00 13.64 91 ASN B CA 1
ATOM 3331 C C . ASN B 1 91 ? 2.963 -18.351 -50.409 1.00 12.81 91 ASN B C 1
ATOM 3332 O O . ASN B 1 91 ? 3.710 -18.408 -49.432 1.00 14.26 91 ASN B O 1
ATOM 3337 N N . GLY B 1 92 ? 3.135 -17.464 -51.405 1.00 13.57 92 GLY B N 1
ATOM 3338 C CA . GLY B 1 92 ? 4.294 -16.577 -51.385 1.00 14.51 92 GLY B CA 1
ATOM 3339 C C . GLY B 1 92 ? 4.246 -15.564 -50.250 1.00 12.64 92 GLY B C 1
ATOM 3340 O O . GLY B 1 92 ? 5.235 -15.379 -49.532 1.00 13.80 92 GLY B O 1
ATOM 3341 N N . TYR B 1 93 ? 3.084 -14.918 -50.053 1.00 12.10 93 TYR B N 1
ATOM 3342 C CA . TYR B 1 93 ? 2.960 -13.989 -48.929 1.00 13.38 93 TYR B CA 1
ATOM 3343 C C . TYR B 1 93 ? 3.024 -14.729 -47.599 1.00 11.67 93 TYR B C 1
ATOM 3344 O O . TYR B 1 93 ? 3.566 -14.203 -46.625 1.00 12.66 93 TYR B O 1
ATOM 3353 N N . LEU B 1 94 ? 2.451 -15.930 -47.524 1.00 12.03 94 LEU B N 1
ATOM 3354 C CA . LEU B 1 94 ? 2.552 -16.688 -46.276 1.00 12.05 94 LEU B CA 1
ATOM 3355 C C . LEU B 1 94 ? 4.005 -16.964 -45.920 1.00 13.26 94 LEU B C 1
ATOM 3356 O O . LEU B 1 94 ? 4.391 -16.881 -44.743 1.00 13.01 94 LEU B O 1
ATOM 3361 N N . THR B 1 95 ? 4.808 -17.361 -46.912 1.00 12.75 95 THR B N 1
ATOM 3362 C CA . THR B 1 95 ? 6.219 -17.643 -46.672 1.00 12.69 95 THR B CA 1
ATOM 3363 C C . THR B 1 95 ? 6.941 -16.407 -46.156 1.00 12.40 95 THR B C 1
ATOM 3364 O O . THR B 1 95 ? 7.697 -16.490 -45.184 1.00 12.69 95 THR B O 1
ATOM 3368 N N . ILE B 1 96 ? 6.737 -15.257 -46.809 1.00 13.04 96 ILE B N 1
ATOM 3369 C CA . ILE B 1 96 ? 7.431 -14.037 -46.383 1.00 12.88 96 ILE B CA 1
ATOM 3370 C C . ILE B 1 96 ? 7.030 -13.662 -44.960 1.00 13.35 96 ILE B C 1
ATOM 3371 O O . ILE B 1 96 ? 7.878 -13.354 -44.108 1.00 14.07 96 ILE B O 1
ATOM 3376 N N . GLY B 1 97 ? 5.729 -13.625 -44.700 1.00 12.21 97 GLY B N 1
ATOM 3377 C CA . GLY B 1 97 ? 5.263 -13.239 -43.380 1.00 12.48 97 GLY B CA 1
ATOM 3378 C C . GLY B 1 97 ? 5.761 -14.158 -42.277 1.00 13.35 97 GLY B C 1
ATOM 3379 O O . GLY B 1 97 ? 6.180 -13.700 -41.212 1.00 13.98 97 GLY B O 1
ATOM 3380 N N . ALA B 1 98 ? 5.764 -15.466 -42.538 1.00 13.40 98 ALA B N 1
ATOM 3381 C CA . ALA B 1 98 ? 6.271 -16.418 -41.557 1.00 12.84 98 ALA B CA 1
ATOM 3382 C C . ALA B 1 98 ? 7.745 -16.198 -41.302 1.00 13.03 98 ALA B C 1
ATOM 3383 O O . ALA B 1 98 ? 8.201 -16.221 -40.152 1.00 14.78 98 ALA B O 1
ATOM 3385 N N . HIS B 1 99 ? 8.517 -15.964 -42.373 1.00 14.15 99 HIS B N 1
ATOM 3386 C CA . HIS B 1 99 ? 9.960 -15.814 -42.198 1.00 13.72 99 HIS B CA 1
ATOM 3387 C C . HIS B 1 99 ? 10.305 -14.570 -41.406 1.00 15.27 99 HIS B C 1
ATOM 3388 O O . HIS B 1 99 ? 11.151 -14.619 -40.499 1.00 16.54 99 HIS B O 1
ATOM 3395 N N . VAL B 1 100 ? 9.677 -13.441 -41.744 1.00 14.94 100 VAL B N 1
ATOM 3396 C CA . VAL B 1 100 ? 10.034 -12.212 -41.036 1.00 14.50 100 VAL B CA 1
ATOM 3397 C C . VAL B 1 100 ? 9.603 -12.258 -39.574 1.00 15.68 100 VAL B C 1
ATOM 3398 O O . VAL B 1 100 ? 10.209 -11.578 -38.732 1.00 16.69 100 VAL B O 1
ATOM 3402 N N . LEU B 1 101 ? 8.577 -13.053 -39.230 1.00 13.93 101 LEU B N 1
ATOM 3403 C CA . LEU B 1 101 ? 8.240 -13.307 -37.826 1.00 15.02 101 LEU B CA 1
ATOM 3404 C C . LEU B 1 101 ? 9.220 -14.229 -37.123 1.00 18.11 101 LEU B C 1
ATOM 3405 O O . LEU B 1 101 ? 9.062 -14.480 -35.904 1.00 18.91 101 LEU B O 1
ATOM 3410 N N . GLY B 1 102 ? 10.185 -14.808 -37.842 1.00 14.79 102 GLY B N 1
ATOM 3411 C CA . GLY B 1 102 ? 11.029 -15.771 -37.189 1.00 16.83 102 GLY B CA 1
ATOM 3412 C C . GLY B 1 102 ? 10.419 -17.148 -37.055 1.00 15.62 102 GLY B C 1
ATOM 3413 O O . GLY B 1 102 ? 10.969 -17.984 -36.317 1.00 17.14 102 GLY B O 1
ATOM 3414 N N . ARG B 1 103 ? 9.283 -17.408 -37.722 1.00 14.58 103 ARG B N 1
ATOM 3415 C CA . ARG B 1 103 ? 8.661 -18.739 -37.699 1.00 14.90 103 ARG B CA 1
ATOM 3416 C C . ARG B 1 103 ? 9.350 -19.592 -38.766 1.00 15.70 103 ARG B C 1
ATOM 3417 O O . ARG B 1 103 ? 8.808 -19.860 -39.840 1.00 15.18 103 ARG B O 1
ATOM 3425 N N . PHE B 1 104 ? 10.580 -20.012 -38.449 1.00 13.95 104 PHE B N 1
ATOM 3426 C CA . PHE B 1 104 ? 11.470 -20.591 -39.458 1.00 15.64 104 PHE B CA 1
ATOM 3427 C C . PHE B 1 104 ? 11.049 -21.976 -39.899 1.00 16.69 104 PHE B C 1
ATOM 3428 O O . PHE B 1 104 ? 11.376 -22.380 -41.014 1.00 15.28 104 PHE B O 1
ATOM 3436 N N . GLY B 1 105 ? 10.349 -22.718 -39.046 1.00 14.44 105 GLY B N 1
ATOM 3437 C CA . GLY B 1 105 ? 9.864 -24.016 -39.478 1.00 14.85 105 GLY B CA 1
ATOM 3438 C C . GLY B 1 105 ? 8.721 -23.849 -40.450 1.00 15.83 105 GLY B C 1
ATOM 3439 O O . GLY B 1 105 ? 8.664 -24.540 -41.482 1.00 16.08 105 GLY B O 1
ATOM 3440 N N . LEU B 1 106 ? 7.829 -22.898 -40.160 1.00 15.63 106 LEU B N 1
ATOM 3441 C CA . LEU B 1 106 ? 6.729 -22.599 -41.077 1.00 15.11 106 LEU B CA 1
ATOM 3442 C C . LEU B 1 106 ? 7.260 -22.086 -42.407 1.00 15.22 106 LEU B C 1
ATOM 3443 O O . LEU B 1 106 ? 6.854 -22.552 -43.473 1.00 14.53 106 LEU B O 1
ATOM 3448 N N . SER B 1 107 ? 8.211 -21.145 -42.373 1.00 14.44 107 SER B N 1
ATOM 3449 C CA . SER B 1 107 ? 8.712 -20.616 -43.631 1.00 13.80 107 SER B CA 1
ATOM 3450 C C . SER B 1 107 ? 9.468 -21.677 -44.431 1.00 14.13 107 SER B C 1
ATOM 3451 O O . SER B 1 107 ? 9.317 -21.738 -45.649 1.00 15.30 107 SER B O 1
ATOM 3454 N N . ARG B 1 108 ? 10.260 -22.527 -43.763 1.00 14.09 108 ARG B N 1
ATOM 3455 C CA . ARG B 1 108 ? 10.954 -23.593 -44.497 1.00 13.83 108 ARG B CA 1
ATOM 3456 C C . ARG B 1 108 ? 9.964 -24.549 -45.159 1.00 14.57 108 ARG B C 1
ATOM 3457 O O . ARG B 1 108 ? 10.131 -24.907 -46.333 1.00 16.52 108 ARG B O 1
ATOM 3465 N N . LYS B 1 109 ? 8.909 -24.933 -44.441 1.00 13.73 109 LYS B N 1
ATOM 3466 C CA . LYS B 1 109 ? 7.971 -25.902 -45.008 1.00 14.42 109 LYS B CA 1
ATOM 3467 C C . LYS B 1 109 ? 7.178 -25.278 -46.142 1.00 13.84 109 LYS B C 1
ATOM 3468 O O . LYS B 1 109 ? 7.015 -25.896 -47.195 1.00 15.41 109 LYS B O 1
ATOM 3474 N N . LEU B 1 110 ? 6.724 -24.032 -45.962 1.00 13.53 110 LEU B N 1
ATOM 3475 C CA . LEU B 1 110 ? 5.995 -23.368 -47.034 1.00 13.96 110 LEU B CA 1
ATOM 3476 C C . LEU B 1 110 ? 6.858 -23.161 -48.273 1.00 13.87 110 LEU B C 1
ATOM 3477 O O . LEU B 1 110 ? 6.405 -23.377 -49.401 1.00 15.27 110 LEU B O 1
ATOM 3482 N N . MET B 1 111 ? 8.105 -22.730 -48.086 1.00 13.75 111 MET B N 1
ATOM 3483 C CA . MET B 1 111 ? 8.949 -22.419 -49.229 1.00 15.37 111 MET B CA 1
ATOM 3484 C C . MET B 1 111 ? 9.357 -23.692 -49.952 1.00 17.11 111 MET B C 1
ATOM 3485 O O . MET B 1 111 ? 9.502 -23.703 -51.184 1.00 16.35 111 MET B O 1
ATOM 3490 N N . SER B 1 112 ? 9.575 -24.761 -49.194 1.00 15.18 112 SER B N 1
ATOM 3491 C CA . SER B 1 112 ? 9.913 -26.036 -49.829 1.00 16.93 112 SER B CA 1
ATOM 3492 C C . SER B 1 112 ? 8.764 -26.535 -50.687 1.00 16.93 112 SER B C 1
ATOM 3493 O O . SER B 1 112 ? 8.987 -27.038 -51.795 1.00 17.32 112 SER B O 1
ATOM 3496 N N . PHE B 1 113 ? 7.525 -26.350 -50.247 1.00 14.92 113 PHE B N 1
ATOM 3497 C CA . PHE B 1 113 ? 6.418 -26.710 -51.139 1.00 15.11 113 PHE B CA 1
ATOM 3498 C C . PHE B 1 113 ? 6.409 -25.834 -52.395 1.00 16.34 113 PHE B C 1
ATOM 3499 O O . PHE B 1 113 ? 6.249 -26.323 -53.523 1.00 16.90 113 PHE B O 1
ATOM 3507 N N . VAL B 1 114 ? 6.571 -24.517 -52.221 1.00 15.05 114 VAL B N 1
ATOM 3508 C CA . VAL B 1 114 ? 6.629 -23.609 -53.361 1.00 15.36 114 VAL B CA 1
ATOM 3509 C C . VAL B 1 114 ? 7.643 -24.092 -54.393 1.00 16.14 114 VAL B C 1
ATOM 3510 O O . VAL B 1 114 ? 7.360 -24.113 -55.590 1.00 15.58 114 VAL B O 1
ATOM 3514 N N . GLU B 1 115 ? 8.840 -24.491 -53.944 1.00 16.39 115 GLU B N 1
ATOM 3515 C CA . GLU B 1 115 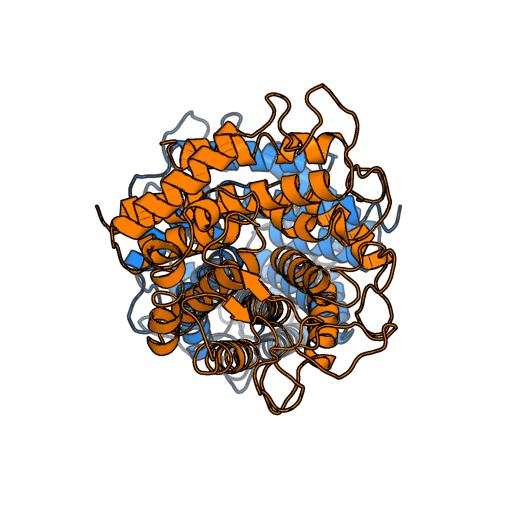? 9.871 -24.987 -54.865 1.00 18.95 115 GLU B CA 1
ATOM 3516 C C . GLU B 1 115 ? 9.495 -26.278 -55.597 1.00 17.42 115 GLU B C 1
ATOM 3517 O O . GLU B 1 115 ? 10.033 -26.523 -56.687 1.00 18.37 115 GLU B O 1
ATOM 3523 N N . THR B 1 116 ? 8.585 -27.096 -55.059 1.00 16.27 116 THR B N 1
ATOM 3524 C CA . THR B 1 116 ? 8.160 -28.275 -55.824 1.00 18.32 116 THR B CA 1
ATOM 3525 C C . THR B 1 116 ? 7.341 -27.890 -57.043 1.00 21.53 116 THR B C 1
ATOM 3526 O O . THR B 1 116 ? 7.156 -28.730 -57.935 1.00 22.05 116 THR B O 1
ATOM 3530 N N . MET B 1 117 ? 6.845 -26.657 -57.105 1.00 17.79 117 MET B N 1
ATOM 3531 C CA . MET B 1 117 ? 6.063 -26.192 -58.247 1.00 17.44 117 MET B CA 1
ATOM 3532 C C . MET B 1 117 ? 6.902 -25.397 -59.240 1.00 14.78 117 MET B C 1
ATOM 3533 O O . MET B 1 117 ? 6.368 -24.882 -60.232 1.00 18.62 117 MET B O 1
ATOM 3538 N N . ARG B 1 118 ? 8.204 -25.291 -58.993 1.00 17.42 118 ARG B N 1
ATOM 3539 C CA . ARG B 1 118 ? 9.121 -24.641 -59.912 1.00 17.06 118 ARG B CA 1
ATOM 3540 C C . ARG B 1 118 ? 9.418 -25.519 -61.119 1.00 21.13 118 ARG B C 1
ATOM 3541 O O . ARG B 1 118 ? 9.674 -26.713 -60.981 1.00 21.91 118 ARG B O 1
ATOM 3549 N N . ASN B 1 119 ? 9.394 -24.906 -62.297 1.00 17.88 119 ASN B N 1
ATOM 3550 C CA . ASN B 1 119 ? 9.789 -25.585 -63.530 1.00 22.23 119 ASN B CA 1
ATOM 3551 C C . ASN B 1 119 ? 11.299 -25.472 -63.627 1.00 22.06 119 ASN B C 1
ATOM 3552 O O . ASN B 1 119 ? 11.828 -24.374 -63.799 1.00 22.57 119 ASN B O 1
ATOM 3557 N N . PRO B 1 120 ? 12.034 -26.577 -63.507 1.00 26.32 120 PRO B N 1
ATOM 3558 C CA . PRO B 1 120 ? 13.496 -26.464 -63.461 1.00 26.59 120 PRO B CA 1
ATOM 3559 C C . PRO B 1 120 ? 14.103 -26.040 -64.788 1.00 26.68 120 PRO B C 1
ATOM 3560 O O . PRO B 1 120 ? 15.179 -25.435 -64.799 1.00 30.35 120 PRO B O 1
ATOM 3564 N N . ALA B 1 121 ? 13.413 -26.250 -65.897 1.00 25.97 121 ALA B N 1
ATOM 3565 C CA . ALA B 1 121 ? 13.946 -25.821 -67.179 1.00 28.92 121 ALA B CA 1
ATOM 3566 C C . ALA B 1 121 ? 13.748 -24.339 -67.454 1.00 26.34 121 ALA B C 1
ATOM 3567 O O . ALA B 1 121 ? 14.586 -23.733 -68.132 1.00 27.91 121 ALA B O 1
ATOM 3569 N N . THR B 1 122 ? 12.662 -23.725 -66.954 1.00 22.75 122 THR B N 1
ATOM 3570 C CA . THR B 1 122 ? 12.354 -22.342 -67.288 1.00 20.20 122 THR B CA 1
ATOM 3571 C C . THR B 1 122 ? 12.497 -21.362 -66.129 1.00 20.36 122 THR B C 1
ATOM 3572 O O . THR B 1 122 ? 12.595 -20.163 -66.381 1.00 22.31 122 THR B O 1
ATOM 3576 N N . GLY B 1 123 ? 12.502 -21.841 -64.887 1.00 21.05 123 GLY B N 1
ATOM 3577 C CA . GLY B 1 123 ? 12.526 -20.943 -63.731 1.00 21.39 123 GLY B CA 1
ATOM 3578 C C . GLY B 1 123 ? 11.164 -20.436 -63.313 1.00 20.07 123 GLY B C 1
ATOM 3579 O O . GLY B 1 123 ? 11.061 -19.743 -62.278 1.00 17.92 123 GLY B O 1
ATOM 3580 N N . GLY B 1 124 ? 10.124 -20.740 -64.084 1.00 18.08 124 GLY B N 1
ATOM 3581 C CA . GLY B 1 124 ? 8.777 -20.342 -63.737 1.00 17.39 124 GLY B CA 1
ATOM 3582 C C . GLY B 1 124 ? 8.137 -21.221 -62.687 1.00 15.19 124 GLY B C 1
ATOM 3583 O O . GLY B 1 124 ? 8.606 -22.317 -62.387 1.00 17.25 124 GLY B O 1
ATOM 3584 N N . PHE B 1 125 ? 7.048 -20.717 -62.112 1.00 15.60 125 PHE B N 1
ATOM 3585 C CA . PHE B 1 125 ? 6.283 -21.448 -61.120 1.00 15.55 125 PHE B CA 1
ATOM 3586 C C . PHE B 1 125 ? 4.886 -21.745 -61.648 1.00 14.72 125 PHE B C 1
ATOM 3587 O O . PHE B 1 125 ? 4.223 -20.859 -62.190 1.00 15.46 125 PHE B O 1
ATOM 3595 N N . ARG B 1 126 ? 4.461 -23.009 -61.502 1.00 16.15 126 ARG B N 1
ATOM 3596 C CA . ARG B 1 126 ? 3.226 -23.485 -62.120 1.00 17.92 126 ARG B CA 1
ATOM 3597 C C . ARG B 1 126 ? 2.013 -22.735 -61.567 1.00 17.13 126 ARG B C 1
ATOM 3598 O O . ARG B 1 126 ? 1.923 -22.492 -60.363 1.00 17.22 126 ARG B O 1
ATOM 3606 N N . SER B 1 127 ? 1.045 -22.425 -62.451 1.00 14.76 127 SER B N 1
ATOM 3607 C CA . SER B 1 127 ? -0.094 -21.583 -62.111 1.00 15.60 127 SER B CA 1
ATOM 3608 C C . SER B 1 127 ? -1.180 -22.331 -61.348 1.00 16.16 127 SER B C 1
ATOM 3609 O O . SER B 1 127 ? -1.956 -21.698 -60.616 1.00 15.24 127 SER B O 1
ATOM 3612 N N . HIS B 1 128 ? -1.271 -23.648 -61.529 1.00 15.62 128 HIS B N 1
ATOM 3613 C CA . HIS B 1 128 ? -2.341 -24.443 -60.937 1.00 17.97 128 HIS B CA 1
ATOM 3614 C C . HIS B 1 128 ? -1.809 -25.356 -59.836 1.00 16.82 128 HIS B C 1
ATOM 3615 O O . HIS B 1 128 ? -0.756 -25.977 -59.976 1.00 18.55 128 HIS B O 1
ATOM 3622 N N . GLY B 1 129 ? -2.554 -25.435 -58.730 1.00 17.91 129 GLY B N 1
ATOM 3623 C CA . GLY B 1 129 ? -2.114 -26.191 -57.580 1.00 17.35 129 GLY B CA 1
ATOM 3624 C C . GLY B 1 129 ? -2.328 -27.678 -57.774 1.00 18.83 129 GLY B C 1
ATOM 3625 O O . GLY B 1 129 ? -2.917 -28.135 -58.766 1.00 20.61 129 GLY B O 1
ATOM 3626 N N . PRO B 1 130 ? -1.882 -28.455 -56.785 1.00 17.42 130 PRO B N 1
ATOM 3627 C CA . PRO B 1 130 ? -1.847 -29.923 -56.946 1.00 18.05 130 PRO B CA 1
ATOM 3628 C C . PRO B 1 130 ? -3.199 -30.575 -57.183 1.00 19.64 130 PRO B C 1
ATOM 3629 O O . PRO B 1 130 ? -3.266 -31.555 -57.936 1.00 21.12 130 PRO B O 1
ATOM 3633 N N . ALA B 1 131 ? -4.269 -30.081 -56.570 1.00 19.56 131 ALA B N 1
ATOM 3634 C CA . ALA B 1 131 ? -5.604 -30.654 -56.755 1.00 22.24 131 ALA B CA 1
ATOM 3635 C C . ALA B 1 131 ? -6.281 -30.173 -58.030 1.00 23.76 131 ALA B C 1
ATOM 3636 O O . ALA B 1 131 ? -7.406 -30.603 -58.320 1.00 21.79 131 ALA B O 1
ATOM 3638 N N . ILE B 1 132 ? -5.619 -29.327 -58.805 1.00 20.27 132 ILE B N 1
ATOM 3639 C CA . ILE B 1 132 ? -6.240 -28.594 -59.899 1.00 20.71 132 ILE B CA 1
ATOM 3640 C C . ILE B 1 132 ? -5.591 -29.060 -61.190 1.00 21.38 132 ILE B C 1
ATOM 3641 O O . ILE B 1 132 ? -4.375 -28.894 -61.362 1.00 23.08 132 ILE B O 1
ATOM 3646 N N . PRO B 1 133 ? -6.331 -29.632 -62.131 1.00 20.15 133 PRO B N 1
ATOM 3647 C CA . PRO B 1 133 ? -5.700 -30.079 -63.375 1.00 19.98 133 PRO B CA 1
ATOM 3648 C C . PRO B 1 133 ? -5.177 -28.896 -64.170 1.00 20.87 133 PRO B C 1
ATOM 3649 O O . PRO B 1 133 ? -5.676 -27.772 -64.070 1.00 25.85 133 PRO B O 1
ATOM 3653 N N . GLY B 1 134 ? -4.126 -29.143 -64.933 1.00 20.36 134 GLY B N 1
ATOM 3654 C CA . GLY B 1 134 ? -3.635 -28.099 -65.810 1.00 21.80 134 GLY B CA 1
ATOM 3655 C C . GLY B 1 134 ? -2.487 -28.616 -66.640 1.00 24.56 134 GLY B C 1
ATOM 3656 O O . GLY B 1 134 ? -2.103 -29.785 -66.549 1.00 23.80 134 GLY B O 1
ATOM 3657 N N . ASP B 1 135 ? -1.932 -27.711 -67.441 1.00 23.32 135 ASP B N 1
ATOM 3658 C CA . ASP B 1 135 ? -0.953 -28.058 -68.466 1.00 23.05 135 ASP B CA 1
ATOM 3659 C C . ASP B 1 135 ? 0.471 -27.662 -68.118 1.00 26.08 135 ASP B C 1
ATOM 3660 O O . ASP B 1 135 ? 1.345 -27.737 -68.984 1.00 24.67 135 ASP B O 1
ATOM 3665 N N . GLY B 1 136 ? 0.740 -27.271 -66.871 1.00 19.84 136 GLY B N 1
ATOM 3666 C CA . GLY B 1 136 ? 2.079 -26.892 -66.501 1.00 22.16 136 GLY B CA 1
ATOM 3667 C C . GLY B 1 136 ? 2.426 -25.456 -66.848 1.00 20.39 136 GLY B C 1
ATOM 3668 O O . GLY B 1 136 ? 3.596 -25.074 -66.732 1.00 20.46 136 GLY B O 1
ATOM 3669 N N . ARG B 1 137 ? 1.457 -24.661 -67.282 1.00 18.08 137 ARG B N 1
ATOM 3670 C CA . ARG B 1 137 ? 1.742 -23.268 -67.576 1.00 16.27 137 ARG B CA 1
ATOM 3671 C C . ARG B 1 137 ? 2.205 -22.556 -66.304 1.00 16.67 137 ARG B C 1
ATOM 3672 O O . ARG B 1 137 ? 1.886 -22.972 -65.181 1.00 17.34 137 ARG B O 1
ATOM 3680 N N . CYS B 1 138 ? 2.996 -21.504 -66.509 1.00 16.11 138 CYS B N 1
ATOM 3681 C CA . CYS B 1 138 ? 3.583 -20.714 -65.423 1.00 16.61 138 CYS B CA 1
ATOM 3682 C C . CYS B 1 138 ? 3.346 -19.241 -65.697 1.00 15.75 138 CYS B C 1
ATOM 3683 O O . CYS B 1 138 ? 3.494 -18.767 -66.834 1.00 15.96 138 CYS B O 1
ATOM 3686 N N . ASP B 1 139 ? 3.021 -18.475 -64.656 1.00 14.33 139 ASP B N 1
ATOM 3687 C CA . ASP B 1 139 ? 2.671 -17.080 -64.888 1.00 14.87 139 ASP B CA 1
ATOM 3688 C C . ASP B 1 139 ? 3.588 -16.110 -64.136 1.00 13.77 139 ASP B C 1
ATOM 3689 O O . ASP B 1 139 ? 4.327 -16.474 -63.208 1.00 14.20 139 ASP B O 1
ATOM 3694 N N . SER B 1 140 ? 3.496 -14.845 -64.555 1.00 13.04 140 SER B N 1
ATOM 3695 C CA . SER B 1 140 ? 4.374 -13.798 -64.011 1.00 13.14 140 SER B CA 1
ATOM 3696 C C . SER B 1 140 ? 4.127 -13.528 -62.540 1.00 13.33 140 SER B C 1
ATOM 3697 O O . SER B 1 140 ? 5.052 -13.117 -61.848 1.00 14.55 140 SER B O 1
ATOM 3700 N N . VAL B 1 141 ? 2.906 -13.744 -62.043 1.00 13.10 141 VAL B N 1
ATOM 3701 C CA . VAL B 1 141 ? 2.597 -13.440 -60.645 1.00 12.02 141 VAL B CA 1
ATOM 3702 C C . VAL B 1 141 ? 3.050 -14.570 -59.722 1.00 14.18 141 VAL B C 1
ATOM 3703 O O . VAL B 1 141 ? 3.763 -14.328 -58.740 1.00 12.96 141 VAL B O 1
ATOM 3707 N N . SER B 1 142 ? 2.678 -15.825 -60.038 1.00 13.32 142 SER B N 1
ATOM 3708 C CA . SER B 1 142 ? 3.241 -16.952 -59.292 1.00 13.36 142 SER B CA 1
ATOM 3709 C C . SER B 1 142 ? 4.764 -16.876 -59.240 1.00 13.70 142 SER B C 1
ATOM 3710 O O . SER B 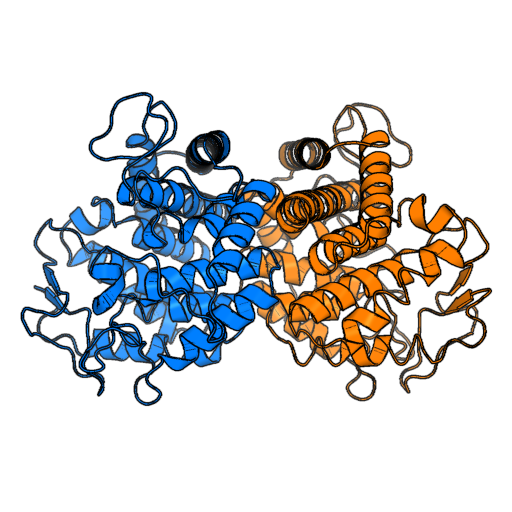1 142 ? 5.380 -17.144 -58.199 1.00 14.38 142 SER B O 1
ATOM 3713 N N . THR B 1 143 ? 5.390 -16.546 -60.366 1.00 14.56 143 THR B N 1
ATOM 3714 C CA . THR B 1 143 ? 6.849 -16.574 -60.436 1.00 13.53 143 THR B CA 1
ATOM 3715 C C . THR B 1 143 ? 7.462 -15.428 -59.628 1.00 13.69 143 THR B C 1
ATOM 3716 O O . THR B 1 143 ? 8.428 -15.635 -58.885 1.00 14.81 143 THR B O 1
ATOM 3720 N N . SER B 1 144 ? 6.901 -14.219 -59.744 1.00 13.07 144 SER B N 1
ATOM 3721 C CA A SER B 1 144 ? 7.432 -13.051 -59.039 0.50 12.92 144 SER B CA 1
ATOM 3722 C CA B SER B 1 144 ? 7.477 -13.079 -59.039 0.50 12.94 144 SER B CA 1
ATOM 3723 C C . SER B 1 144 ? 7.278 -13.175 -57.532 1.00 13.23 144 SER B C 1
ATOM 3724 O O . SER B 1 144 ? 8.190 -12.842 -56.789 1.00 13.26 144 SER B O 1
ATOM 3729 N N . ILE B 1 145 ? 6.106 -13.618 -57.062 1.00 13.04 145 ILE B N 1
ATOM 3730 C CA . ILE B 1 145 ? 5.914 -13.718 -55.610 1.00 13.45 145 ILE B CA 1
ATOM 3731 C C . ILE B 1 145 ? 6.762 -14.853 -55.043 1.00 13.81 145 ILE B C 1
ATOM 3732 O O . ILE B 1 145 ? 7.278 -14.751 -53.922 1.00 13.37 145 ILE B O 1
ATOM 3737 N N . SER B 1 146 ? 6.941 -15.940 -55.810 1.00 13.40 146 SER B N 1
ATOM 3738 C CA . SER B 1 146 ? 7.801 -17.025 -55.356 1.00 12.81 146 SER B CA 1
ATOM 3739 C C . SER B 1 146 ? 9.258 -16.579 -55.310 1.00 13.53 146 SER B C 1
ATOM 3740 O O . SER B 1 146 ? 10.003 -16.947 -54.392 1.00 15.02 146 SER B O 1
ATOM 3743 N N . GLY B 1 147 ? 9.687 -15.787 -56.297 1.00 13.34 147 GLY B N 1
ATOM 3744 C CA . GLY B 1 147 ? 11.033 -15.221 -56.252 1.00 13.52 147 GLY B CA 1
ATOM 3745 C C . GLY B 1 147 ? 11.236 -14.277 -55.067 1.00 13.57 147 GLY B C 1
ATOM 3746 O O . GLY B 1 147 ? 12.313 -14.267 -54.446 1.00 14.99 147 GLY B O 1
ATOM 3747 N N . LEU B 1 148 ? 10.230 -13.458 -54.746 1.00 13.70 148 LEU B N 1
ATOM 3748 C CA . LEU B 1 148 ? 10.347 -12.575 -53.596 1.00 14.13 148 LEU B CA 1
ATOM 3749 C C . LEU B 1 148 ? 10.427 -13.372 -52.299 1.00 13.70 148 LEU B C 1
ATOM 3750 O O . LEU B 1 148 ? 11.214 -13.041 -51.403 1.00 14.10 148 LEU B O 1
ATOM 3755 N N . ALA B 1 149 ? 9.614 -14.422 -52.179 1.00 13.14 149 ALA B N 1
ATOM 3756 C CA . ALA B 1 149 ? 9.705 -15.302 -51.014 1.00 12.85 149 ALA B CA 1
ATOM 3757 C C . ALA B 1 149 ? 11.083 -15.956 -50.944 1.00 13.80 149 ALA B C 1
ATOM 3758 O O . ALA B 1 149 ? 11.682 -16.069 -49.861 1.00 13.90 149 ALA B O 1
ATOM 3760 N N . ALA B 1 150 ? 11.634 -16.327 -52.104 1.00 13.37 150 ALA B N 1
ATOM 3761 C CA . ALA B 1 150 ? 12.987 -16.869 -52.127 1.00 14.34 150 ALA B CA 1
ATOM 3762 C C . ALA B 1 150 ? 14.009 -15.856 -51.619 1.00 16.04 150 ALA B C 1
ATOM 3763 O O . ALA B 1 150 ? 14.946 -16.227 -50.900 1.00 15.21 150 ALA B O 1
ATOM 3765 N N . LEU B 1 151 ? 13.880 -14.578 -52.014 1.00 14.99 151 LEU B N 1
ATOM 3766 C CA . LEU B 1 151 ? 14.781 -13.556 -51.482 1.00 15.45 151 LEU B CA 1
ATOM 3767 C C . LEU B 1 151 ? 14.686 -13.464 -49.966 1.00 15.34 151 LEU B C 1
ATOM 3768 O O . LEU B 1 151 ? 15.713 -13.401 -49.269 1.00 16.16 151 LEU B O 1
ATOM 3773 N N . TYR B 1 152 ? 13.459 -13.411 -49.436 1.00 14.06 152 TYR B N 1
ATOM 3774 C CA . TYR B 1 152 ? 13.308 -13.299 -47.981 1.00 14.39 152 TYR B CA 1
ATOM 3775 C C . TYR B 1 152 ? 13.857 -14.504 -47.244 1.00 14.79 152 TYR B C 1
ATOM 3776 O O . TYR B 1 152 ? 14.347 -14.354 -46.128 1.00 16.61 152 TYR B O 1
ATOM 3785 N N . THR B 1 153 ? 13.777 -15.707 -47.834 1.00 12.92 153 THR B N 1
ATOM 3786 C CA . THR B 1 153 ? 14.271 -16.905 -47.164 1.00 15.74 153 THR B CA 1
ATOM 3787 C C . THR B 1 153 ? 15.716 -17.230 -47.528 1.00 16.33 153 THR B C 1
ATOM 3788 O O . THR B 1 153 ? 16.225 -18.255 -47.080 1.00 17.58 153 THR B O 1
ATOM 3792 N N . GLY B 1 154 ? 16.385 -16.377 -48.308 1.00 15.21 154 GLY B N 1
ATOM 3793 C CA . GLY B 1 154 ? 17.781 -16.588 -48.644 1.00 15.63 154 GLY B CA 1
ATOM 3794 C C . GLY B 1 154 ? 18.030 -17.600 -49.732 1.00 19.99 154 GLY B C 1
ATOM 3795 O O . GLY B 1 154 ? 19.192 -17.988 -49.937 1.00 19.41 154 GLY B O 1
ATOM 3796 N N . ARG B 1 155 ? 16.993 -18.008 -50.458 1.00 16.63 155 ARG B N 1
ATOM 3797 C CA . ARG B 1 155 ? 17.147 -18.943 -51.580 1.00 17.14 155 ARG B CA 1
ATOM 3798 C C . ARG B 1 155 ? 17.409 -18.137 -52.853 1.00 18.13 155 ARG B C 1
ATOM 3799 O O . ARG B 1 155 ? 16.595 -18.061 -53.754 1.00 17.19 155 ARG B O 1
ATOM 3807 N N . VAL B 1 156 ? 18.585 -17.497 -52.896 1.00 19.04 156 VAL B N 1
ATOM 3808 C CA . VAL B 1 156 ? 18.860 -16.498 -53.927 1.00 17.33 156 VAL B CA 1
ATOM 3809 C C . VAL B 1 156 ? 18.963 -17.144 -55.305 1.00 20.20 156 VAL B C 1
ATOM 3810 O O . VAL B 1 156 ? 18.571 -16.547 -56.303 1.00 19.03 156 VAL B O 1
ATOM 3814 N N . ASP B 1 157 ? 19.442 -18.379 -55.380 1.00 18.92 157 ASP B N 1
ATOM 3815 C CA . ASP B 1 157 ? 19.463 -19.039 -56.687 1.00 19.91 157 ASP B CA 1
ATOM 3816 C C . ASP B 1 157 ? 18.056 -19.230 -57.240 1.00 19.10 157 ASP B C 1
ATOM 3817 O O . ASP B 1 157 ? 17.827 -19.082 -58.451 1.00 20.40 157 ASP B O 1
ATOM 3822 N N . THR B 1 158 ? 17.100 -19.556 -56.375 1.00 16.96 158 THR B N 1
ATOM 3823 C CA . THR B 1 158 ? 15.723 -19.669 -56.845 1.00 18.25 158 THR B CA 1
ATOM 3824 C C . THR B 1 158 ? 15.209 -18.326 -57.346 1.00 18.69 158 THR B C 1
ATOM 3825 O O . THR B 1 158 ? 14.564 -18.245 -58.396 1.00 17.38 158 THR B O 1
ATOM 3829 N N . ALA B 1 159 ? 15.533 -17.243 -56.637 1.00 15.18 159 ALA B N 1
ATOM 3830 C CA . ALA B 1 159 ? 15.132 -15.923 -57.087 1.00 15.30 159 ALA B CA 1
ATOM 3831 C C . ALA B 1 159 ? 15.748 -15.576 -58.435 1.00 15.85 159 ALA B C 1
ATOM 3832 O O . ALA B 1 159 ? 15.073 -15.027 -59.303 1.00 15.36 159 ALA B O 1
ATOM 3834 N N . ARG B 1 160 ? 17.031 -15.886 -58.636 1.00 17.04 160 ARG B N 1
ATOM 3835 C CA A ARG B 1 160 ? 17.647 -15.573 -59.922 0.46 18.27 160 ARG B CA 1
ATOM 3836 C CA B ARG B 1 160 ? 17.672 -15.606 -59.923 0.54 18.29 160 ARG B CA 1
ATOM 3837 C C . ARG B 1 160 ? 16.980 -16.356 -61.048 1.00 15.96 160 ARG B C 1
ATOM 3838 O O . ARG B 1 160 ? 16.797 -15.818 -62.150 1.00 19.29 160 ARG B O 1
ATOM 3853 N N . SER B 1 161 ? 16.594 -17.593 -60.783 1.00 17.49 161 SER B N 1
ATOM 3854 C CA . SER B 1 161 ? 15.933 -18.399 -61.807 1.00 16.67 161 SER B CA 1
ATOM 3855 C C . SER B 1 161 ? 14.551 -17.837 -62.140 1.00 21.42 161 SER B C 1
ATOM 3856 O O . SER B 1 161 ? 14.149 -17.794 -63.312 1.00 17.84 161 SER B O 1
ATOM 3859 N N . ALA B 1 162 ? 13.822 -17.364 -61.122 1.00 16.09 162 ALA B N 1
ATOM 3860 C CA . ALA B 1 162 ? 12.547 -16.702 -61.380 1.00 16.71 162 ALA B CA 1
ATOM 3861 C C . ALA B 1 162 ? 12.733 -15.464 -62.242 1.00 13.96 162 ALA B C 1
ATOM 3862 O O . ALA B 1 162 ? 11.895 -15.164 -63.106 1.00 15.20 162 ALA B O 1
ATOM 3864 N N . ALA B 1 163 ? 13.821 -14.704 -62.010 1.00 15.95 163 ALA B N 1
ATOM 3865 C CA . ALA B 1 163 ? 14.080 -13.537 -62.836 1.00 15.28 163 ALA B CA 1
ATOM 3866 C C . ALA B 1 163 ? 14.381 -13.933 -64.277 1.00 17.83 163 ALA B C 1
ATOM 3867 O O . ALA B 1 163 ? 13.999 -13.210 -65.202 1.00 18.21 163 ALA B O 1
ATOM 3869 N N . ASP B 1 164 ? 15.070 -15.056 -64.462 1.00 19.41 164 ASP B N 1
ATOM 3870 C CA . ASP B 1 164 ? 15.328 -15.592 -65.812 1.00 20.11 164 ASP B CA 1
ATOM 3871 C C . ASP B 1 164 ? 14.015 -15.838 -66.544 1.00 19.55 164 ASP B C 1
ATOM 3872 O O . ASP B 1 164 ? 13.871 -15.476 -67.723 1.00 18.25 164 ASP B O 1
ATOM 3877 N N . PHE B 1 165 ? 13.046 -16.468 -65.854 1.00 16.94 165 PHE B N 1
ATOM 3878 C CA . PHE B 1 165 ? 11.726 -16.690 -66.448 1.00 17.08 165 PHE B CA 1
ATOM 3879 C C . PHE B 1 165 ? 11.086 -15.373 -66.855 1.00 16.50 165 PHE B C 1
ATOM 3880 O O . PHE B 1 165 ? 10.542 -15.245 -67.959 1.00 16.28 165 PHE B O 1
ATOM 3888 N N . LEU B 1 166 ? 11.107 -14.384 -65.958 1.00 16.31 166 LEU B N 1
ATOM 3889 C CA . LEU B 1 166 ? 10.480 -13.099 -66.255 1.00 14.65 166 LEU B CA 1
ATOM 3890 C C . LEU B 1 166 ? 11.136 -12.401 -67.449 1.00 16.16 166 LEU B C 1
ATOM 3891 O O . LEU B 1 166 ? 10.457 -11.782 -68.279 1.00 16.43 166 LEU B O 1
ATOM 3896 N N . GLY B 1 167 ? 12.462 -12.471 -67.533 1.00 16.13 167 GLY B N 1
ATOM 3897 C CA . GLY B 1 167 ? 13.141 -11.924 -68.699 1.00 17.59 167 GLY B CA 1
ATOM 3898 C C . GLY B 1 167 ? 12.704 -12.607 -69.981 1.00 17.63 167 GLY B C 1
ATOM 3899 O O . GLY B 1 167 ? 12.448 -11.941 -70.980 1.00 18.77 167 GLY B O 1
ATOM 3900 N N . SER B 1 168 ? 12.620 -13.938 -69.963 1.00 18.63 168 SER B N 1
ATOM 3901 C CA A SER B 1 168 ? 12.182 -14.661 -71.152 0.52 18.21 168 SER B CA 1
ATOM 3902 C CA B SER B 1 168 ? 12.173 -14.675 -71.145 0.48 18.22 168 SER B CA 1
ATOM 3903 C C . SER B 1 168 ? 10.745 -14.313 -71.520 1.00 19.41 168 SER B C 1
ATOM 3904 O O . SER B 1 168 ? 10.416 -14.161 -72.704 1.00 19.08 168 SER B O 1
ATOM 3909 N N . LEU B 1 169 ? 9.860 -14.222 -70.519 1.00 17.02 169 LEU B N 1
ATOM 3910 C CA . LEU B 1 169 ? 8.487 -13.810 -70.780 1.00 16.53 169 LEU B CA 1
ATOM 3911 C C . LEU B 1 169 ? 8.441 -12.429 -71.425 1.00 19.10 169 LEU B C 1
ATOM 3912 O O . LEU B 1 169 ? 7.653 -12.190 -72.345 1.00 17.94 169 LEU B O 1
ATOM 3917 N N . TRP B 1 170 ? 9.241 -11.485 -70.916 1.00 16.22 170 TRP B N 1
ATOM 3918 C CA . TRP B 1 170 ? 9.248 -10.141 -71.456 1.00 15.79 170 TRP B CA 1
ATOM 3919 C C . TRP B 1 170 ? 9.787 -10.095 -72.888 1.00 16.55 170 TRP B C 1
ATOM 3920 O O . TRP B 1 170 ? 9.189 -9.443 -73.748 1.00 18.18 170 TRP B O 1
ATOM 3931 N N . VAL B 1 171 ? 10.932 -10.739 -73.138 1.00 17.63 171 VAL B N 1
ATOM 3932 C CA . VAL B 1 171 ? 11.497 -10.765 -74.496 1.00 18.72 171 VAL B CA 1
ATOM 3933 C C . VAL B 1 171 ? 10.518 -11.407 -75.471 1.00 20.51 171 VAL B C 1
ATOM 3934 O O . VAL B 1 171 ? 10.359 -10.943 -76.608 1.00 23.87 171 VAL B O 1
ATOM 3938 N N . GLY B 1 172 ? 9.842 -12.475 -75.046 1.00 20.24 172 GLY B N 1
ATOM 3939 C CA . GLY B 1 172 ? 8.985 -13.254 -75.925 1.00 20.81 172 GLY B CA 1
ATOM 3940 C C . GLY B 1 172 ? 7.620 -12.687 -76.233 1.00 20.02 172 GLY B C 1
ATOM 3941 O O . GLY B 1 172 ? 6.858 -13.349 -76.950 1.00 22.55 172 GLY B O 1
ATOM 3942 N N . GLN B 1 173 ? 7.285 -11.491 -75.752 1.00 17.92 173 GLN B N 1
ATOM 3943 C CA . GLN B 1 173 ? 5.975 -10.906 -76.020 1.00 18.32 173 GLN B CA 1
ATOM 3944 C C . GLN B 1 173 ? 5.813 -10.668 -77.521 1.00 22.47 173 GLN B C 1
ATOM 3945 O O . GLN B 1 173 ? 6.666 -10.016 -78.138 1.00 24.33 173 GLN B O 1
ATOM 3951 N N . PRO B 1 174 ? 4.739 -11.158 -78.139 1.00 20.57 174 PRO B N 1
ATOM 3952 C CA . PRO B 1 174 ? 4.560 -10.928 -79.586 1.00 19.40 174 PRO B CA 1
ATOM 3953 C C . PRO B 1 174 ? 3.936 -9.601 -79.955 1.00 22.77 174 PRO B C 1
ATOM 3954 O O . PRO B 1 174 ? 4.024 -9.220 -81.134 1.00 25.12 174 PRO B O 1
ATOM 3958 N N . ASP B 1 175 ? 3.288 -8.896 -79.024 1.00 21.79 175 ASP B N 1
ATOM 3959 C CA . ASP B 1 175 ? 2.564 -7.677 -79.350 1.00 22.76 175 ASP B CA 1
ATOM 3960 C C . ASP B 1 175 ? 2.475 -6.791 -78.116 1.00 22.44 175 ASP B C 1
ATOM 3961 O O . ASP B 1 175 ? 1.374 -6.457 -77.679 1.00 22.08 175 ASP B O 1
ATOM 3966 N N . ARG B 1 176 ? 3.626 -6.363 -77.586 1.00 19.44 176 ARG B N 1
ATOM 3967 C CA . ARG B 1 176 ? 3.613 -5.680 -76.285 1.00 20.20 176 ARG B CA 1
ATOM 3968 C C . ARG B 1 176 ? 2.888 -4.346 -76.324 1.00 19.67 176 ARG B C 1
ATOM 3969 O O . ARG B 1 176 ? 2.404 -3.898 -75.289 1.00 19.95 176 ARG B O 1
ATOM 3977 N N . LYS B 1 177 ? 2.802 -3.702 -77.496 1.00 23.70 177 LYS B N 1
ATOM 3978 C CA . LYS B 1 177 ? 2.036 -2.472 -77.631 1.00 24.37 177 LYS B CA 1
ATOM 3979 C C . LYS B 1 177 ? 0.575 -2.634 -77.230 1.00 18.58 177 LYS B C 1
ATOM 3980 O O . LYS B 1 177 ? -0.044 -1.671 -76.778 1.00 23.18 177 LYS B O 1
ATOM 3986 N N . ASN B 1 178 ? -0.014 -3.807 -77.466 1.00 19.89 178 ASN B N 1
ATOM 3987 C CA . ASN B 1 178 ? -1.442 -4.012 -77.245 1.00 21.74 178 ASN B CA 1
ATOM 3988 C C . ASN B 1 178 ? -1.782 -4.950 -76.102 1.00 19.05 178 ASN B C 1
ATOM 3989 O O . ASN B 1 178 ? -2.842 -4.786 -75.495 1.00 22.26 178 ASN B O 1
ATOM 3994 N N . VAL B 1 179 ? -0.964 -5.958 -75.835 1.00 19.81 179 VAL B N 1
ATOM 3995 C CA . VAL B 1 179 ? -1.310 -6.980 -74.844 1.00 19.35 179 VAL B CA 1
ATOM 3996 C C . VAL B 1 179 ? -0.048 -7.413 -74.128 1.00 21.50 179 VAL B C 1
ATOM 3997 O O . VAL B 1 179 ? 1.007 -7.595 -74.744 1.00 20.49 179 VAL B O 1
ATOM 4001 N N . PHE B 1 180 ? -0.159 -7.620 -72.816 1.00 18.38 180 PHE B N 1
ATOM 4002 C CA . PHE B 1 180 ? 0.875 -8.319 -72.070 1.00 19.25 180 PHE B CA 1
ATOM 4003 C C . PHE B 1 180 ? 0.352 -9.716 -71.770 1.00 19.03 180 PHE B C 1
ATOM 4004 O O . PHE B 1 180 ? -0.602 -9.877 -70.995 1.00 21.09 180 PHE B O 1
ATOM 4012 N N . HIS B 1 181 ? 0.976 -10.724 -72.380 1.00 18.05 181 HIS B N 1
ATOM 4013 C CA . HIS B 1 181 ? 0.624 -12.120 -72.144 1.00 16.76 181 HIS B CA 1
ATOM 4014 C C . HIS B 1 181 ? 1.439 -12.577 -70.946 1.00 19.80 181 HIS B C 1
ATOM 4015 O O . HIS B 1 181 ? 2.664 -12.678 -71.026 1.00 18.76 181 HIS B O 1
ATOM 4022 N N . ALA B 1 182 ? 0.764 -12.810 -69.820 1.00 14.91 182 ALA B N 1
ATOM 4023 C CA . ALA B 1 182 ? 1.457 -12.993 -68.544 1.00 16.67 182 ALA B CA 1
ATOM 4024 C C . ALA B 1 182 ? 1.851 -14.439 -68.284 1.00 14.77 182 ALA B C 1
ATOM 4025 O O . ALA B 1 182 ? 2.388 -14.743 -67.204 1.00 16.72 182 ALA B O 1
ATOM 4027 N N . VAL B 1 183 ? 1.610 -15.350 -69.237 1.00 15.41 183 VAL B N 1
ATOM 4028 C CA . VAL B 1 183 ? 1.782 -16.780 -69.003 1.00 16.75 183 VAL B CA 1
ATOM 4029 C C . VAL B 1 183 ? 2.646 -17.398 -70.089 1.00 18.04 183 VAL B C 1
ATOM 4030 O O . VAL B 1 183 ? 2.588 -16.996 -71.260 1.00 18.93 183 VAL B O 1
ATOM 4034 N N . ALA B 1 184 ? 3.449 -18.377 -69.691 1.00 17.02 184 ALA B N 1
ATOM 4035 C CA . ALA B 1 184 ? 4.188 -19.214 -70.640 1.00 18.38 184 ALA B CA 1
ATOM 4036 C C . ALA B 1 184 ? 3.870 -20.694 -70.441 1.00 19.27 184 ALA B C 1
ATOM 4037 O O . ALA B 1 184 ? 3.482 -21.131 -69.353 1.00 18.31 184 ALA B O 1
ATOM 4039 N N . ASP B 1 185 ? 4.107 -21.488 -71.492 1.00 20.15 185 ASP B N 1
ATOM 4040 C CA . ASP B 1 185 ? 3.901 -22.921 -71.385 1.00 20.96 185 ASP B CA 1
ATOM 4041 C C . ASP B 1 185 ? 5.041 -23.575 -70.607 1.00 20.28 185 ASP B C 1
ATOM 4042 O O . ASP B 1 185 ? 6.011 -22.923 -70.188 1.00 20.35 185 ASP B O 1
ATOM 4047 N N . ALA B 1 186 ? 4.925 -24.893 -70.432 1.00 19.97 186 ALA B N 1
ATOM 4048 C CA . ALA B 1 186 ? 5.919 -25.644 -69.677 1.00 22.15 186 ALA B CA 1
ATOM 4049 C C . ALA B 1 186 ? 7.272 -25.645 -70.367 1.00 22.58 186 ALA B C 1
ATOM 4050 O O . ALA B 1 186 ? 8.288 -25.936 -69.730 1.00 24.20 186 ALA B O 1
ATOM 4052 N N . SER B 1 187 ? 7.307 -25.353 -71.667 1.00 25.29 187 SER B N 1
ATOM 4053 C CA A SER B 1 187 ? 8.569 -25.222 -72.384 0.49 25.72 187 SER B CA 1
ATOM 4054 C CA B SER B 1 187 ? 8.571 -25.225 -72.376 0.51 25.72 187 SER B CA 1
ATOM 4055 C C . SER B 1 187 ? 9.145 -23.815 -72.323 1.00 24.87 187 SER B C 1
ATOM 4056 O O . SER B 1 187 ? 10.288 -23.612 -72.728 1.00 28.49 187 SER B O 1
ATOM 4061 N N . GLY B 1 188 ? 8.397 -22.840 -71.825 1.00 23.64 188 GLY B N 1
ATOM 4062 C CA . GLY B 1 188 ? 8.903 -21.489 -71.697 1.00 23.27 188 GLY B CA 1
ATOM 4063 C C . GLY B 1 188 ? 8.452 -20.534 -72.775 1.00 27.41 188 GLY B C 1
ATOM 4064 O O . GLY B 1 188 ? 8.878 -19.367 -72.763 1.00 31.55 188 GLY B O 1
ATOM 4065 N N . ALA B 1 189 ? 7.596 -20.976 -73.693 1.00 24.45 189 ALA B N 1
ATOM 4066 C CA . ALA B 1 189 ? 7.086 -20.112 -74.752 1.00 28.55 189 ALA B CA 1
ATOM 4067 C C . ALA B 1 189 ? 5.843 -19.360 -74.284 1.00 24.00 189 ALA B C 1
ATOM 4068 O O . ALA B 1 189 ? 4.967 -19.926 -73.620 1.00 22.66 189 ALA B O 1
ATOM 4070 N N . VAL B 1 190 ? 5.738 -18.097 -74.700 1.00 21.47 190 VAL B N 1
ATOM 4071 C CA . VAL B 1 190 ? 4.617 -17.267 -74.282 1.00 22.71 190 VAL B CA 1
ATOM 4072 C C . VAL B 1 190 ? 3.314 -17.836 -74.824 1.00 25.36 190 VAL B C 1
ATOM 4073 O O . VAL B 1 190 ? 3.206 -18.196 -76.011 1.00 23.79 190 VAL B O 1
ATOM 4077 N N . LEU B 1 191 ? 2.317 -17.941 -73.951 1.00 21.27 191 LEU B N 1
ATOM 4078 C CA . LEU B 1 191 ? 0.988 -18.387 -74.321 1.00 21.48 191 LEU B CA 1
ATOM 4079 C C . LEU B 1 191 ? 0.154 -17.204 -74.766 1.00 23.27 191 LEU B C 1
ATOM 4080 O O . LEU B 1 191 ? -0.012 -16.230 -74.022 1.00 23.58 191 LEU B O 1
ATOM 4085 N N . THR B 1 192 ? -0.410 -17.303 -75.966 1.00 23.82 192 THR B N 1
ATOM 4086 C CA . THR B 1 192 ? -1.277 -16.268 -76.483 1.00 25.40 192 THR B CA 1
ATOM 4087 C C . THR B 1 192 ? -2.752 -16.688 -76.568 1.00 32.54 192 THR B C 1
ATOM 4088 O O . THR B 1 192 ? -3.593 -15.871 -76.963 1.00 40.11 192 THR B O 1
ATOM 4092 N N . SER B 1 193 ? -3.098 -17.909 -76.144 1.00 33.72 193 SER B N 1
ATOM 4093 C CA . SER B 1 193 ? -4.488 -18.364 -76.203 1.00 32.17 193 SER B CA 1
ATOM 4094 C C . SER B 1 193 ? -5.360 -17.536 -75.262 1.00 40.27 193 SER B C 1
ATOM 4095 O O . SER B 1 193 ? -4.881 -16.927 -74.296 1.00 31.15 193 SER B O 1
ATOM 4098 N N . ASP B 1 194 ? -6.670 -17.515 -75.546 1.00 37.66 194 ASP B N 1
ATOM 4099 C CA . ASP B 1 194 ? -7.564 -16.723 -74.699 1.00 41.55 194 ASP B CA 1
ATOM 4100 C C . ASP B 1 194 ? -7.751 -17.327 -73.323 1.00 28.72 194 ASP B C 1
ATOM 4101 O O . ASP B 1 194 ? -8.252 -16.637 -72.418 1.00 34.67 194 ASP B O 1
ATOM 4103 N N . ASP B 1 195 ? -7.353 -18.586 -73.122 1.00 30.46 195 ASP B N 1
ATOM 4104 C CA . ASP B 1 195 ? -7.433 -19.151 -71.785 1.00 32.86 195 ASP B CA 1
ATOM 4105 C C . ASP B 1 195 ? -6.272 -18.728 -70.904 1.00 29.09 195 ASP B C 1
ATOM 4106 O O . ASP B 1 195 ? -6.256 -19.096 -69.726 1.00 31.37 195 ASP B O 1
ATOM 4111 N N . ALA B 1 196 ? -5.325 -17.935 -71.409 1.00 23.98 196 ALA B N 1
ATOM 4112 C CA . ALA B 1 196 ? -4.213 -17.495 -70.570 1.00 22.49 196 ALA B CA 1
ATOM 4113 C C . ALA B 1 196 ? -4.335 -16.008 -70.266 1.00 21.61 196 ALA B C 1
ATOM 4114 O O . ALA B 1 196 ? -4.760 -15.231 -71.117 1.00 22.73 196 ALA B O 1
ATOM 4116 N N . VAL B 1 197 ? -3.978 -15.615 -69.038 1.00 20.40 197 VAL B N 1
ATOM 4117 C CA . VAL B 1 197 ? -4.094 -14.211 -68.637 1.00 21.88 197 VAL B CA 1
ATOM 4118 C C . VAL B 1 197 ? -3.418 -13.295 -69.646 1.00 22.21 197 VAL B C 1
ATOM 4119 O O . VAL B 1 197 ? -2.274 -13.535 -70.047 1.00 21.81 197 VAL B O 1
ATOM 4123 N N . ALA B 1 198 ? -4.113 -12.225 -70.032 1.00 23.81 198 ALA B N 1
ATOM 4124 C CA . ALA B 1 198 ? -3.611 -11.254 -71.010 1.00 24.72 198 ALA B CA 1
ATOM 4125 C C . ALA B 1 198 ? -4.067 -9.872 -70.582 1.00 30.39 198 ALA B C 1
ATOM 4126 O O . ALA B 1 198 ? -5.269 -9.583 -70.611 1.00 35.37 198 ALA B O 1
ATOM 4128 N N . VAL B 1 199 ? -3.131 -9.006 -70.210 1.00 20.41 199 VAL B N 1
ATOM 4129 C CA . VAL B 1 199 ? -3.492 -7.639 -69.842 1.00 20.47 199 VAL B CA 1
ATOM 4130 C C . VAL B 1 199 ? -3.687 -6.817 -71.113 1.00 20.35 199 VAL B C 1
ATOM 4131 O O . VAL B 1 199 ? -2.791 -6.751 -71.958 1.00 20.65 199 VAL B O 1
ATOM 4135 N N . GLN B 1 200 ? -4.850 -6.187 -71.247 1.00 21.22 200 GLN B N 1
ATOM 4136 C CA . GLN B 1 200 ? -5.114 -5.324 -72.401 1.00 20.02 200 GLN B CA 1
ATOM 4137 C C . GLN B 1 200 ? -4.528 -3.970 -72.061 1.00 20.14 200 GLN B C 1
ATOM 4138 O O . GLN B 1 200 ? -5.153 -3.166 -71.372 1.00 20.58 200 GLN B O 1
ATOM 4144 N N . VAL B 1 201 ? -3.292 -3.725 -72.514 1.00 19.80 201 VAL B N 1
ATOM 4145 C CA . VAL B 1 201 ? -2.549 -2.591 -71.958 1.00 21.29 201 VAL B CA 1
ATOM 4146 C C . VAL B 1 201 ? -3.021 -1.248 -72.476 1.00 21.36 201 VAL B C 1
ATOM 4147 O O . VAL B 1 201 ? -2.648 -0.211 -71.913 1.00 20.38 201 VAL B O 1
ATOM 4151 N N . ARG B 1 202 ? -3.829 -1.220 -73.537 1.00 21.38 202 ARG B N 1
ATOM 4152 C CA . ARG B 1 202 ? -4.385 0.034 -74.027 1.00 21.04 202 ARG B CA 1
ATOM 4153 C C . ARG B 1 202 ? -5.835 0.225 -73.590 1.00 27.87 202 ARG B C 1
ATOM 4154 O O . ARG B 1 202 ? -6.579 0.988 -74.211 1.00 30.02 202 ARG B O 1
ATOM 4162 N N . LYS B 1 203 ? -6.259 -0.481 -72.548 1.00 23.51 203 LYS B N 1
ATOM 4163 C CA . LYS B 1 203 ? -7.610 -0.360 -72.025 1.00 27.37 203 LYS B CA 1
ATOM 4164 C C . LYS B 1 203 ? -7.549 -0.189 -70.518 1.00 25.47 203 LYS B C 1
ATOM 4165 O O . LYS B 1 203 ? -6.568 -0.562 -69.874 1.00 23.88 203 LYS B O 1
ATOM 4171 N N . ALA B 1 204 ? -8.607 0.390 -69.960 1.00 23.71 204 ALA B N 1
ATOM 4172 C CA . ALA B 1 204 ? -8.710 0.567 -68.510 1.00 23.03 204 ALA B CA 1
ATOM 4173 C C . ALA B 1 204 ? -9.454 -0.611 -67.885 1.00 22.24 204 ALA B C 1
ATOM 4174 O O . ALA B 1 204 ? -10.544 -0.471 -67.328 1.00 26.18 204 ALA B O 1
ATOM 4176 N N . GLU B 1 205 ? -8.835 -1.790 -67.983 1.00 21.93 205 GLU B N 1
ATOM 4177 C CA . GLU B 1 205 ? -9.451 -3.043 -67.554 1.00 24.07 205 GLU B CA 1
ATOM 4178 C C . GLU B 1 205 ? -8.647 -3.773 -66.479 1.00 22.90 205 GLU B C 1
ATOM 4179 O O . GLU B 1 205 ? -8.839 -4.971 -66.280 1.00 25.45 205 GLU B O 1
ATOM 4185 N N . GLY B 1 206 ? -7.760 -3.080 -65.780 1.00 22.13 206 GLY B N 1
ATOM 4186 C CA . GLY B 1 206 ? -7.180 -3.706 -64.588 1.00 23.29 206 GLY B CA 1
ATOM 4187 C C . GLY B 1 206 ? -6.088 -4.714 -64.883 1.00 22.44 206 GLY B C 1
ATOM 4188 O O . GLY B 1 206 ? -5.488 -4.723 -65.949 1.00 22.84 206 GLY B O 1
ATOM 4189 N N . ASP B 1 207 ? -5.823 -5.561 -63.879 1.00 22.24 207 ASP B N 1
ATOM 4190 C CA . ASP B 1 207 ? -4.888 -6.682 -63.960 1.00 20.59 207 ASP B CA 1
ATOM 4191 C C . ASP B 1 207 ? -3.428 -6.253 -64.120 1.00 18.27 207 ASP B C 1
ATOM 4192 O O . ASP B 1 207 ? -2.581 -7.054 -64.544 1.00 16.43 207 ASP B O 1
ATOM 4197 N N . TRP B 1 208 ? -3.128 -5.015 -63.731 1.00 16.74 208 TRP B N 1
ATOM 4198 C CA . TRP B 1 208 ? -1.804 -4.455 -63.940 1.00 15.68 208 TRP B CA 1
ATOM 4199 C C . TRP B 1 208 ? -0.746 -5.104 -63.069 1.00 16.57 208 TRP B C 1
ATOM 4200 O O . TRP B 1 208 ? 0.436 -5.008 -63.398 1.00 15.74 208 TRP B O 1
ATOM 4211 N N . TYR B 1 209 ? -1.144 -5.780 -61.990 1.00 14.36 209 TYR B N 1
ATOM 4212 C CA . TYR B 1 209 ? -0.167 -6.404 -61.115 1.00 14.45 209 TYR B CA 1
ATOM 4213 C C . TYR B 1 209 ? 0.574 -7.557 -61.776 1.00 13.44 209 TYR B C 1
ATOM 4214 O O . TYR B 1 209 ? 1.625 -7.968 -61.274 1.00 14.50 209 TYR B O 1
ATOM 4223 N N . PHE B 1 210 ? 0.077 -8.088 -62.905 1.00 13.55 210 PHE B N 1
ATOM 4224 C CA . PHE B 1 210 ? 0.859 -9.073 -63.649 1.00 13.06 210 PHE B CA 1
ATOM 4225 C C . PHE B 1 210 ? 2.121 -8.462 -64.254 1.00 14.39 210 PHE B C 1
ATOM 4226 O O . PHE B 1 210 ? 3.057 -9.202 -64.582 1.00 15.29 210 PHE B O 1
ATOM 4234 N N . ILE B 1 211 ? 2.182 -7.136 -64.313 1.00 14.74 211 ILE B N 1
ATOM 4235 C CA . ILE B 1 211 ? 3.384 -6.400 -64.695 1.00 15.36 211 ILE B CA 1
ATOM 4236 C C . ILE B 1 211 ? 4.035 -5.746 -63.480 1.00 14.50 211 ILE B C 1
ATOM 4237 O O . ILE B 1 211 ? 5.261 -5.751 -63.349 1.00 14.21 211 ILE B O 1
ATOM 4242 N N . GLY B 1 212 ? 3.223 -5.159 -62.594 1.00 14.17 212 GLY B N 1
ATOM 4243 C CA . GLY B 1 212 ? 3.785 -4.400 -61.478 1.00 13.35 212 GLY B CA 1
ATOM 4244 C C . GLY B 1 212 ? 4.487 -5.281 -60.458 1.00 14.78 212 GLY B C 1
ATOM 4245 O O . GLY B 1 212 ? 5.503 -4.879 -59.875 1.00 14.56 212 GLY B O 1
ATOM 4246 N N . LEU B 1 213 ? 3.961 -6.491 -60.212 1.00 13.43 213 LEU B N 1
ATOM 4247 C CA . LEU B 1 213 ? 4.650 -7.347 -59.240 1.00 14.53 213 LEU B CA 1
ATOM 4248 C C . LEU B 1 213 ? 6.024 -7.810 -59.754 1.00 13.00 213 LEU B C 1
ATOM 4249 O O . LEU B 1 213 ? 7.012 -7.749 -59.003 1.00 14.11 213 LEU B O 1
ATOM 4254 N N . PRO B 1 214 ? 6.158 -8.225 -61.015 1.00 12.97 214 PRO B N 1
ATOM 4255 C CA . PRO B 1 214 ? 7.508 -8.442 -61.559 1.00 13.33 214 PRO B CA 1
ATOM 4256 C C . PRO B 1 214 ? 8.409 -7.235 -61.393 1.00 13.69 214 PRO B C 1
ATOM 4257 O O . PRO B 1 214 ? 9.571 -7.409 -61.019 1.00 14.16 214 PRO B O 1
ATOM 4261 N N . ALA B 1 215 ? 7.907 -6.019 -61.643 1.00 14.05 215 ALA B N 1
ATOM 4262 C CA . ALA B 1 215 ? 8.765 -4.840 -61.483 1.00 12.45 215 ALA B CA 1
ATOM 4263 C C . ALA B 1 215 ? 9.279 -4.718 -60.042 1.00 13.72 215 ALA B C 1
ATOM 4264 O O . ALA B 1 215 ? 10.459 -4.412 -59.822 1.00 15.15 215 ALA B O 1
ATOM 4266 N N . PHE B 1 216 ? 8.415 -4.967 -59.052 1.00 12.74 216 PHE B N 1
ATOM 4267 C CA . PHE B 1 216 ? 8.832 -4.871 -57.652 1.00 14.76 216 PHE B CA 1
ATOM 4268 C C . PHE B 1 216 ? 9.862 -5.947 -57.333 1.00 13.94 216 PHE B C 1
ATOM 4269 O O . PHE B 1 216 ? 10.958 -5.646 -56.823 1.00 13.69 216 PHE B O 1
ATOM 4277 N N . PHE B 1 217 ? 9.564 -7.206 -57.691 1.00 12.29 217 PHE B N 1
ATOM 4278 C CA . PHE B 1 217 ? 10.473 -8.292 -57.394 1.00 13.55 217 PHE B CA 1
ATOM 4279 C C . PHE B 1 217 ? 11.845 -8.073 -58.041 1.00 13.38 217 PHE B C 1
ATOM 4280 O O . PHE B 1 217 ? 12.891 -8.269 -57.397 1.00 14.34 217 PHE B O 1
ATOM 4288 N N . LEU B 1 218 ? 11.862 -7.666 -59.321 1.00 12.84 218 LEU B N 1
ATOM 4289 C CA . LEU B 1 218 ? 13.136 -7.471 -60.002 1.00 13.07 218 LEU B CA 1
ATOM 4290 C C . LEU B 1 218 ? 13.954 -6.356 -59.369 1.00 14.38 218 LEU B C 1
ATOM 4291 O O . LEU B 1 218 ? 15.190 -6.443 -59.321 1.00 14.08 218 LEU B O 1
ATOM 4296 N N . THR B 1 219 ? 13.285 -5.308 -58.885 1.00 12.88 219 THR B N 1
ATOM 4297 C CA . THR B 1 219 ? 13.999 -4.231 -58.203 1.00 13.81 219 THR B CA 1
ATOM 4298 C C . THR B 1 219 ? 14.589 -4.732 -56.884 1.00 14.14 219 THR B C 1
ATOM 4299 O O . THR B 1 219 ? 15.742 -4.423 -56.547 1.00 15.38 219 THR B O 1
ATOM 4303 N N . ALA B 1 220 ? 13.831 -5.534 -56.141 1.00 13.20 220 ALA B N 1
ATOM 4304 C CA . ALA B 1 220 ? 14.377 -6.119 -54.917 1.00 13.63 220 ALA B CA 1
ATOM 4305 C C . ALA B 1 220 ? 15.555 -7.039 -55.214 1.00 13.21 220 ALA B C 1
ATOM 4306 O O . ALA B 1 220 ? 16.518 -7.107 -54.440 1.00 15.62 220 ALA B O 1
ATOM 4308 N N . LEU B 1 221 ? 15.477 -7.802 -56.308 1.00 13.47 221 LEU B N 1
ATOM 4309 C CA . LEU B 1 221 ? 16.579 -8.677 -56.676 1.00 14.82 221 LEU B CA 1
ATOM 4310 C C . LEU B 1 221 ? 17.815 -7.874 -57.084 1.00 13.28 221 LEU B C 1
ATOM 4311 O O . LEU B 1 221 ? 18.952 -8.280 -56.775 1.00 15.49 221 LEU B O 1
ATOM 4316 N N . TYR B 1 222 ? 17.615 -6.766 -57.801 1.00 13.08 222 TYR B N 1
ATOM 4317 C CA . TYR B 1 222 ? 18.717 -5.849 -58.066 1.00 15.34 222 TYR B CA 1
ATOM 4318 C C . TYR B 1 222 ? 19.327 -5.349 -56.763 1.00 15.01 222 TYR B C 1
ATOM 4319 O O . TYR B 1 222 ? 20.552 -5.311 -56.631 1.00 16.38 222 TYR B O 1
ATOM 4328 N N . GLU B 1 223 ? 18.498 -4.943 -55.794 1.00 14.45 223 GLU B N 1
ATOM 4329 C CA . GLU B 1 223 ? 19.054 -4.470 -54.529 1.00 14.96 223 GLU B CA 1
ATOM 4330 C C . GLU B 1 223 ? 19.910 -5.551 -53.865 1.00 17.69 223 GLU B C 1
ATOM 4331 O O . GLU B 1 223 ? 20.995 -5.263 -53.327 1.00 18.25 223 GLU B O 1
ATOM 4337 N N . ALA B 1 224 ? 19.451 -6.808 -53.933 1.00 14.81 224 ALA B N 1
ATOM 4338 C CA . ALA B 1 224 ? 20.134 -7.942 -53.307 1.00 14.76 224 ALA B CA 1
ATOM 4339 C C . ALA B 1 224 ? 21.452 -8.283 -53.985 1.00 18.15 224 ALA B C 1
ATOM 4340 O O . ALA B 1 224 ? 22.382 -8.737 -53.314 1.00 20.56 224 ALA B O 1
ATOM 4342 N N . THR B 1 225 ? 21.562 -8.081 -55.302 1.00 18.83 225 THR B N 1
ATOM 4343 C CA . THR B 1 225 ? 22.697 -8.599 -56.068 1.00 17.16 225 THR B CA 1
ATOM 4344 C C . THR B 1 225 ? 23.558 -7.540 -56.740 1.00 17.71 225 THR B C 1
ATOM 4345 O O . THR B 1 225 ? 24.699 -7.846 -57.092 1.00 18.76 225 THR B O 1
ATOM 4349 N N . GLU B 1 226 ? 23.049 -6.336 -56.941 1.00 17.31 226 GLU B N 1
ATOM 4350 C CA A GLU B 1 226 ? 23.666 -5.270 -57.724 0.41 21.20 226 GLU B CA 1
ATOM 4351 C CA B GLU B 1 226 ? 23.693 -5.279 -57.720 0.59 21.20 226 GLU B CA 1
ATOM 4352 C C . GLU B 1 226 ? 23.861 -5.634 -59.186 1.00 20.54 226 GLU B C 1
ATOM 4353 O O . GLU B 1 226 ? 24.600 -4.940 -59.891 1.00 22.37 226 GLU B O 1
ATOM 4364 N N . ASP B 1 227 ? 23.197 -6.682 -59.665 1.00 19.13 227 ASP B N 1
ATOM 4365 C CA . ASP B 1 227 ? 23.281 -7.060 -61.073 1.00 19.16 227 ASP B CA 1
ATOM 4366 C C . ASP B 1 227 ? 22.365 -6.156 -61.892 1.00 20.16 227 ASP B C 1
ATOM 4367 O O . ASP B 1 227 ? 21.134 -6.236 -61.791 1.00 19.40 227 ASP B O 1
ATOM 4372 N N . ARG B 1 228 ? 22.962 -5.321 -62.744 1.00 21.31 228 ARG B N 1
ATOM 4373 C CA . ARG B 1 228 ? 22.183 -4.322 -63.464 1.00 22.40 228 ARG B CA 1
ATOM 4374 C C . ARG B 1 228 ? 21.235 -4.929 -64.482 1.00 19.24 228 ARG B C 1
ATOM 4375 O O . ARG B 1 228 ? 20.339 -4.220 -64.931 1.00 18.71 228 ARG B O 1
ATOM 4383 N N . ALA B 1 229 ? 21.418 -6.186 -64.877 1.00 20.22 229 ALA B N 1
ATOM 4384 C CA . ALA B 1 229 ? 20.401 -6.823 -65.717 1.00 19.40 229 ALA B CA 1
ATOM 4385 C C . ALA B 1 229 ? 19.020 -6.763 -65.067 1.00 20.58 229 ALA B C 1
ATOM 4386 O O . ALA B 1 229 ? 18.002 -6.591 -65.758 1.00 19.68 229 ALA B O 1
ATOM 4388 N N . TYR B 1 230 ? 18.958 -6.892 -63.736 1.00 17.58 230 TYR B N 1
ATOM 4389 C CA . TYR B 1 230 ? 17.657 -6.883 -63.074 1.00 16.72 230 TYR B CA 1
ATOM 4390 C C . TYR B 1 230 ? 17.107 -5.471 -62.956 1.00 18.17 230 TYR B C 1
ATOM 4391 O O . TYR B 1 230 ? 15.894 -5.252 -63.104 1.00 17.00 230 TYR B O 1
ATOM 4400 N N . LEU B 1 231 ? 17.977 -4.498 -62.652 1.00 16.18 231 LEU B N 1
ATOM 4401 C CA . LEU B 1 231 ? 17.582 -3.098 -62.665 1.00 17.57 231 LEU B CA 1
ATOM 4402 C C . LEU B 1 231 ? 17.040 -2.712 -64.031 1.00 18.76 231 LEU B C 1
ATOM 4403 O O . LEU B 1 231 ? 15.9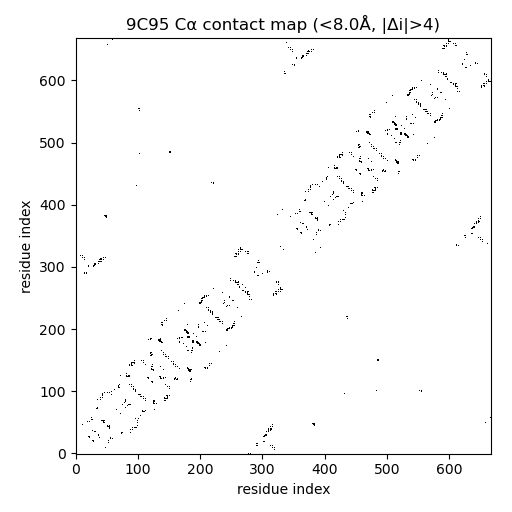85 -2.081 -64.129 1.00 19.02 231 LEU B O 1
ATOM 4408 N N . ASP B 1 232 ? 17.732 -3.121 -65.100 1.00 17.98 232 ASP B N 1
ATOM 4409 C CA . ASP B 1 232 ? 17.300 -2.720 -66.437 1.00 18.82 232 ASP B CA 1
ATOM 4410 C C . ASP B 1 232 ? 15.953 -3.350 -66.813 1.00 20.09 232 ASP B C 1
ATOM 4411 O O . ASP B 1 232 ? 15.127 -2.709 -67.478 1.00 19.35 232 ASP B O 1
ATOM 4416 N N . LEU B 1 233 ? 15.708 -4.606 -66.430 1.00 18.07 233 LEU B N 1
ATOM 4417 C CA . LEU B 1 233 ? 14.396 -5.183 -66.711 1.00 16.87 233 LEU B CA 1
ATOM 4418 C C . LEU B 1 233 ? 13.307 -4.501 -65.888 1.00 15.54 233 LEU B C 1
ATOM 4419 O O . LEU B 1 233 ? 12.211 -4.213 -66.391 1.00 16.34 233 LEU B O 1
ATOM 4424 N N . ALA B 1 234 ? 13.596 -4.208 -64.614 1.00 15.33 234 ALA B N 1
ATOM 4425 C CA . ALA B 1 234 ? 12.621 -3.505 -63.796 1.00 15.11 234 ALA B CA 1
ATOM 4426 C C . ALA B 1 234 ? 12.294 -2.132 -64.361 1.00 15.56 234 ALA B C 1
ATOM 4427 O O . ALA B 1 234 ? 11.126 -1.749 -64.418 1.00 16.15 234 ALA B O 1
ATOM 4429 N N . THR B 1 235 ? 13.307 -1.379 -64.790 1.00 16.56 235 THR B N 1
ATOM 4430 C CA A THR B 1 235 ? 13.036 -0.059 -65.349 0.81 17.22 235 THR B CA 1
ATOM 4431 C CA B THR B 1 235 ? 13.025 -0.060 -65.349 0.19 17.37 235 THR B CA 1
ATOM 4432 C C . THR B 1 235 ? 12.323 -0.161 -66.696 1.00 15.43 235 THR B C 1
ATOM 4433 O O . THR B 1 235 ? 11.481 0.683 -67.008 1.00 17.44 235 THR B O 1
ATOM 4440 N N . ASP B 1 236 ? 12.616 -1.198 -67.482 1.00 16.00 236 ASP B N 1
ATOM 4441 C CA . ASP B 1 236 ? 11.870 -1.380 -68.732 1.00 19.02 236 ASP B CA 1
ATOM 4442 C C . ASP B 1 236 ? 10.387 -1.588 -68.450 1.00 17.52 236 ASP B C 1
ATOM 4443 O O . ASP B 1 236 ? 9.527 -1.027 -69.138 1.00 17.59 236 ASP B O 1
ATOM 4448 N N . LEU B 1 237 ? 10.067 -2.379 -67.421 1.00 16.78 237 LEU B N 1
ATOM 4449 C CA . LEU B 1 237 ? 8.674 -2.600 -67.064 1.00 15.88 237 LEU B CA 1
ATOM 4450 C C . LEU B 1 237 ? 8.025 -1.331 -66.526 1.00 15.91 237 LEU B C 1
ATOM 4451 O O . LEU B 1 237 ? 6.858 -1.060 -66.829 1.00 15.36 237 LEU B O 1
ATOM 4456 N N . MET B 1 238 ? 8.749 -0.545 -65.712 1.00 16.02 238 MET B N 1
ATOM 4457 C CA A MET B 1 238 ? 8.177 0.708 -65.231 0.54 15.04 238 MET B CA 1
ATOM 4458 C CA B MET B 1 238 ? 8.176 0.710 -65.236 0.46 15.05 238 MET B CA 1
ATOM 4459 C C . MET B 1 238 ? 7.931 1.675 -66.386 1.00 16.77 238 MET B C 1
ATOM 4460 O O . MET B 1 238 ? 6.887 2.330 -66.432 1.00 16.14 238 MET B O 1
ATOM 4469 N N . THR B 1 239 ? 8.896 1.786 -67.309 1.00 16.70 239 THR B N 1
ATOM 4470 C CA . THR B 1 239 ? 8.752 2.665 -68.469 1.00 18.28 239 THR B CA 1
ATOM 4471 C C . THR B 1 239 ? 7.587 2.198 -69.327 1.00 18.05 239 THR B C 1
ATOM 4472 O O . THR B 1 239 ? 6.776 3.006 -69.789 1.00 19.07 239 THR B O 1
ATOM 4476 N N . TYR B 1 240 ? 7.452 0.882 -69.496 1.00 16.39 240 TYR B N 1
ATOM 4477 C CA . TYR B 1 240 ? 6.303 0.342 -70.211 1.00 17.76 240 TYR B CA 1
ATOM 4478 C C . TYR B 1 240 ? 4.995 0.773 -69.566 1.00 16.47 240 TYR B C 1
ATOM 4479 O O . TYR B 1 240 ? 4.089 1.263 -70.245 1.00 18.36 240 TYR B O 1
ATOM 4488 N N . MET B 1 241 ? 4.865 0.597 -68.255 1.00 16.37 241 MET B N 1
ATOM 4489 C CA . MET B 1 241 ? 3.615 0.999 -67.609 1.00 16.14 241 MET B CA 1
ATOM 4490 C C . MET B 1 241 ? 3.382 2.502 -67.694 1.00 19.83 241 MET B C 1
ATOM 4491 O O . MET B 1 241 ? 2.238 2.931 -67.837 1.00 20.11 241 MET B O 1
ATOM 4496 N N . ASP B 1 242 ? 4.444 3.309 -67.612 1.00 17.43 242 ASP B N 1
ATOM 4497 C CA . ASP B 1 242 ? 4.296 4.763 -67.590 1.00 18.96 242 ASP B CA 1
ATOM 4498 C C . ASP B 1 242 ? 3.958 5.305 -68.975 1.00 20.64 242 ASP B C 1
ATOM 4499 O O . ASP B 1 242 ? 3.107 6.195 -69.100 1.00 22.48 242 ASP B O 1
ATOM 4504 N N . GLU B 1 243 ? 4.598 4.771 -70.019 1.00 19.42 243 GLU B N 1
ATOM 4505 C CA . GLU B 1 243 ? 4.572 5.394 -71.342 1.00 17.64 243 GLU B CA 1
ATOM 4506 C C . GLU B 1 243 ? 3.770 4.632 -72.379 1.00 23.00 243 GLU B C 1
ATOM 4507 O O . GLU B 1 243 ? 3.317 5.239 -73.349 1.00 24.17 243 GLU B O 1
ATOM 4513 N N . ASP B 1 244 ? 3.618 3.319 -72.225 1.00 19.62 244 ASP B N 1
ATOM 4514 C CA . ASP B 1 244 ? 2.928 2.513 -73.222 1.00 19.05 244 ASP B CA 1
ATOM 4515 C C . ASP B 1 244 ? 1.592 1.976 -72.743 1.00 21.64 244 ASP B C 1
ATOM 4516 O O . ASP B 1 244 ? 0.760 1.619 -73.573 1.00 24.72 244 ASP B O 1
ATOM 4521 N N . CYS B 1 245 ? 1.357 1.928 -71.441 1.00 18.82 245 CYS B N 1
ATOM 4522 C CA . CYS B 1 245 ? 0.110 1.405 -70.924 1.00 18.90 245 CYS B CA 1
ATOM 4523 C C . CYS B 1 245 ? -0.877 2.535 -70.662 1.00 19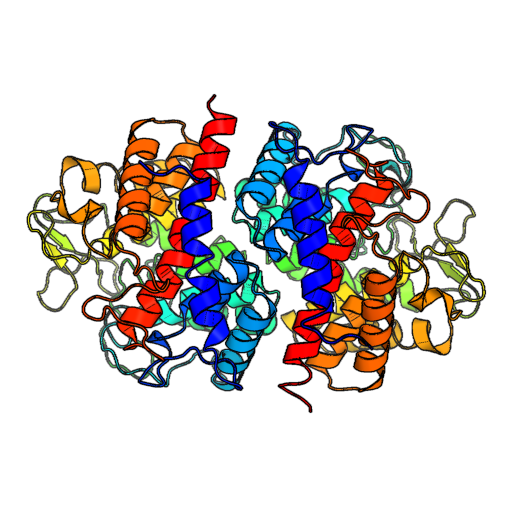.77 245 CYS B C 1
ATOM 4524 O O . CYS B 1 245 ? -0.504 3.692 -70.464 1.00 21.31 245 CYS B O 1
ATOM 4527 N N . ASP B 1 246 ? -2.155 2.168 -70.626 1.00 20.21 246 ASP B N 1
ATOM 4528 C CA . ASP B 1 246 ? -3.219 3.089 -70.273 1.00 19.16 246 ASP B CA 1
ATOM 4529 C C . ASP B 1 246 ? -2.947 3.731 -68.910 1.00 20.66 246 ASP B C 1
ATOM 4530 O O . ASP B 1 246 ? -2.311 3.135 -68.035 1.00 20.62 246 ASP B O 1
ATOM 4535 N N . GLU B 1 247 ? -3.466 4.955 -68.730 1.00 22.47 247 GLU B N 1
ATOM 4536 C CA . GLU B 1 247 ? -3.348 5.666 -67.458 1.00 20.95 247 GLU B CA 1
ATOM 4537 C C . GLU B 1 247 ? -3.868 4.830 -66.295 1.00 20.07 247 GLU B C 1
ATOM 4538 O O . GLU B 1 247 ? -3.443 5.048 -65.154 1.00 22.96 247 GLU B O 1
ATOM 4540 N N . ASP B 1 248 ? -4.767 3.878 -66.565 1.00 20.77 248 ASP B N 1
ATOM 4541 C CA . ASP B 1 248 ? -5.322 2.997 -65.534 1.00 19.86 248 ASP B CA 1
ATOM 4542 C C . ASP B 1 248 ? -4.236 2.191 -64.823 1.00 19.63 248 ASP B C 1
ATOM 4543 O O . ASP B 1 248 ? -4.446 1.769 -63.683 1.00 19.84 248 ASP B O 1
ATOM 4548 N N . ALA B 1 249 ? -3.078 1.981 -65.453 1.00 18.31 249 ALA B N 1
ATOM 4549 C CA . ALA B 1 249 ? -2.035 1.194 -64.804 1.00 16.61 249 ALA B CA 1
ATOM 4550 C C . ALA B 1 249 ? -1.629 1.800 -63.464 1.00 17.24 249 ALA B C 1
ATOM 4551 O O . ALA B 1 249 ? -1.166 1.080 -62.574 1.00 18.34 249 ALA B O 1
ATOM 4553 N N . PHE B 1 250 ? -1.768 3.118 -63.304 1.00 16.18 250 PHE B N 1
ATOM 4554 C CA . PHE B 1 250 ? -1.387 3.787 -62.064 1.00 16.93 250 PHE B CA 1
ATOM 4555 C C . PHE B 1 250 ? -2.603 4.279 -61.287 1.00 18.53 250 PHE B C 1
ATOM 4556 O O . PHE B 1 250 ? -2.464 5.116 -60.382 1.00 19.23 250 PHE B O 1
ATOM 4564 N N . VAL B 1 251 ? -3.791 3.766 -61.615 1.00 17.50 251 VAL B N 1
ATOM 4565 C CA . VAL B 1 251 ? -5.041 4.218 -61.006 1.00 20.94 251 VAL B CA 1
ATOM 4566 C C . VAL B 1 251 ? -5.901 3.064 -60.517 1.00 21.25 251 VAL B C 1
ATOM 4567 O O . VAL B 1 251 ? -6.558 3.159 -59.475 1.00 22.24 251 VAL B O 1
ATOM 4571 N N . ASP B 1 252 ? -5.940 1.981 -61.274 1.00 19.91 252 ASP B N 1
ATOM 4572 C CA . ASP B 1 252 ? -6.692 0.799 -60.873 1.00 18.58 252 ASP B CA 1
ATOM 4573 C C . ASP B 1 252 ? -6.253 0.305 -59.495 1.00 18.72 252 ASP B C 1
ATOM 4574 O O . ASP B 1 252 ? -5.126 0.518 -59.070 1.00 20.45 252 ASP B O 1
ATOM 4579 N N . SER B 1 253 ? -7.155 -0.406 -58.819 1.00 18.07 253 SER B N 1
ATOM 4580 C CA . SER B 1 253 ? -6.836 -0.931 -57.494 1.00 21.86 253 SER B CA 1
ATOM 4581 C C . SER B 1 253 ? -5.580 -1.803 -57.473 1.00 19.53 253 SER B C 1
ATOM 4582 O O . SER B 1 253 ? -4.978 -1.953 -56.398 1.00 16.90 253 SER B O 1
ATOM 4585 N N . SER B 1 254 ? -5.173 -2.371 -58.616 1.00 18.51 254 SER B N 1
ATOM 4586 C CA . SER B 1 254 ? -3.998 -3.236 -58.725 1.00 16.86 254 SER B CA 1
ATOM 4587 C C . SER B 1 254 ? -2.686 -2.473 -58.880 1.00 17.58 254 SER B C 1
ATOM 4588 O O . SER B 1 254 ? -1.642 -3.130 -59.011 1.00 18.08 254 SER B O 1
ATOM 4591 N N . CYS B 1 255 ? -2.705 -1.135 -58.801 1.00 16.46 255 CYS B N 1
ATOM 4592 C CA . CYS B 1 255 ? -1.531 -0.315 -59.071 1.00 17.06 255 CYS B CA 1
ATOM 4593 C C . CYS B 1 255 ? -0.521 -0.295 -57.928 1.00 17.75 255 CYS B C 1
ATOM 4594 O O . CYS B 1 255 ? 0.571 0.242 -58.116 1.00 15.24 255 CYS B O 1
ATOM 4597 N N . GLY B 1 256 ? -0.849 -0.862 -56.753 1.00 15.89 256 GLY B N 1
ATOM 4598 C CA . GLY B 1 256 ? 0.034 -0.720 -55.597 1.00 16.27 256 GLY B CA 1
ATOM 4599 C C . GLY B 1 256 ? 1.392 -1.361 -55.785 1.00 15.43 256 GLY B C 1
ATOM 4600 O O . GLY B 1 256 ? 2.397 -0.858 -55.279 1.00 15.63 256 GLY B O 1
ATOM 4601 N N . LYS B 1 257 ? 1.448 -2.492 -56.510 1.00 15.38 257 LYS B N 1
ATOM 4602 C CA . LYS B 1 257 ? 2.728 -3.141 -56.753 1.00 15.78 257 LYS B CA 1
ATOM 4603 C C . LYS B 1 257 ? 3.666 -2.239 -57.548 1.00 14.25 257 LYS B C 1
ATOM 4604 O O . LYS B 1 257 ? 4.850 -2.091 -57.199 1.00 14.90 257 LYS B O 1
ATOM 4610 N N . ALA B 1 258 ? 3.153 -1.611 -58.603 1.00 14.81 258 ALA B N 1
ATOM 4611 C CA . ALA B 1 258 ? 3.950 -0.631 -59.333 1.00 15.65 258 ALA B CA 1
ATOM 4612 C C . ALA B 1 258 ? 4.360 0.548 -58.450 1.00 13.32 258 ALA B C 1
ATOM 4613 O O . ALA B 1 258 ? 5.461 1.087 -58.616 1.00 14.49 258 ALA B O 1
ATOM 4615 N N . GLY B 1 259 ? 3.480 0.989 -57.536 1.00 13.61 259 GLY B N 1
ATOM 4616 C CA . GLY B 1 259 ? 3.846 2.084 -56.642 1.00 14.63 259 GLY B CA 1
ATOM 4617 C C . GLY B 1 259 ? 5.022 1.734 -55.761 1.00 14.01 259 GLY B C 1
ATOM 4618 O O . GLY B 1 259 ? 5.923 2.556 -55.534 1.00 14.38 259 GLY B O 1
ATOM 4619 N N . VAL B 1 260 ? 5.014 0.510 -55.222 1.00 13.20 260 VAL B N 1
ATOM 4620 C CA . VAL B 1 260 ? 6.120 0.022 -54.394 1.00 13.02 260 VAL B CA 1
ATOM 4621 C C . VAL B 1 260 ? 7.389 -0.094 -55.223 1.00 13.39 260 VAL B C 1
ATOM 4622 O O . VAL B 1 260 ? 8.472 0.303 -54.779 1.00 13.90 260 VAL B O 1
ATOM 4626 N N . ALA B 1 261 ? 7.287 -0.662 -56.442 1.00 13.57 261 ALA B N 1
ATOM 4627 C CA . ALA B 1 261 ? 8.465 -0.731 -57.287 1.00 14.21 261 ALA B CA 1
ATOM 4628 C C . ALA B 1 261 ? 9.022 0.655 -57.570 1.00 14.19 261 ALA B C 1
ATOM 4629 O O . ALA B 1 261 ? 10.237 0.852 -57.522 1.00 14.21 261 ALA B O 1
ATOM 4631 N N . ALA B 1 262 ? 8.152 1.625 -57.888 1.00 13.95 262 ALA B N 1
ATOM 4632 C CA . ALA B 1 262 ? 8.627 2.984 -58.150 1.00 13.43 262 ALA B CA 1
ATOM 4633 C C . ALA B 1 262 ? 9.303 3.581 -56.924 1.00 13.75 262 ALA B C 1
ATOM 4634 O O . ALA B 1 262 ? 10.327 4.251 -57.048 1.00 14.64 262 ALA B O 1
ATOM 4636 N N . ALA B 1 263 ? 8.760 3.327 -55.732 1.00 13.58 263 ALA B N 1
ATOM 4637 C CA . ALA B 1 263 ? 9.360 3.902 -54.533 1.00 13.99 263 ALA B CA 1
ATOM 4638 C C . ALA B 1 263 ? 10.750 3.335 -54.291 1.00 12.85 263 ALA B C 1
ATOM 4639 O O . ALA B 1 263 ? 11.672 4.076 -53.912 1.00 13.33 263 ALA B O 1
ATOM 4641 N N . LEU B 1 264 ? 10.901 2.014 -54.436 1.00 13.34 264 LEU B N 1
ATOM 4642 C CA . LEU B 1 264 ? 12.205 1.383 -54.283 1.00 13.89 264 LEU B CA 1
ATOM 4643 C C . LEU B 1 264 ? 13.175 1.889 -55.347 1.00 14.24 264 LEU B C 1
ATOM 4644 O O . LEU B 1 264 ? 14.339 2.185 -55.056 1.00 14.91 264 LEU B O 1
ATOM 4649 N N . LEU B 1 265 ? 12.703 1.996 -56.590 1.00 14.52 265 LEU B N 1
ATOM 4650 C CA . LEU B 1 265 ? 13.573 2.478 -57.657 1.00 15.00 265 LEU B CA 1
ATOM 4651 C C . LEU B 1 265 ? 14.013 3.901 -57.403 1.00 16.02 265 LEU B C 1
ATOM 4652 O O . LEU B 1 265 ? 15.157 4.261 -57.699 1.00 17.63 265 LEU B O 1
ATOM 4657 N N . TYR B 1 266 ? 13.150 4.713 -56.802 1.00 14.29 266 TYR B N 1
ATOM 4658 C CA . TYR B 1 266 ? 13.574 6.060 -56.445 1.00 16.38 266 TYR B CA 1
ATOM 4659 C C . TYR B 1 266 ? 14.676 6.008 -55.396 1.00 15.35 266 TYR B C 1
ATOM 4660 O O . TYR B 1 266 ? 15.694 6.698 -55.512 1.00 16.81 266 TYR B O 1
ATOM 4669 N N . ARG B 1 267 ? 14.502 5.202 -54.351 1.00 14.57 267 ARG B N 1
ATOM 4670 C CA . ARG B 1 267 ? 15.569 5.145 -53.359 1.00 15.45 267 ARG B CA 1
ATOM 4671 C C . ARG B 1 267 ? 16.881 4.668 -53.981 1.00 18.10 267 ARG B C 1
ATOM 4672 O O . ARG B 1 267 ? 17.959 5.200 -53.667 1.00 19.19 267 ARG B O 1
ATOM 4680 N N . LEU B 1 268 ? 16.815 3.693 -54.888 1.00 15.87 268 LEU B N 1
ATOM 4681 C CA . LEU B 1 268 ? 18.038 3.127 -55.441 1.00 16.18 268 LEU B CA 1
ATOM 4682 C C . LEU B 1 268 ? 18.684 4.005 -56.511 1.00 19.85 268 LEU B C 1
ATOM 4683 O O . LEU B 1 268 ? 19.907 3.946 -56.658 1.00 23.46 268 LEU B O 1
ATOM 4688 N N . THR B 1 269 ? 17.904 4.801 -57.267 1.00 18.15 269 THR B N 1
ATOM 4689 C CA . THR B 1 269 ? 18.430 5.505 -58.450 1.00 19.83 269 THR B CA 1
ATOM 4690 C C . THR B 1 269 ? 18.317 7.016 -58.369 1.00 23.00 269 THR B C 1
ATOM 4691 O O . THR B 1 269 ? 19.009 7.718 -59.131 1.00 22.15 269 THR B O 1
ATOM 4695 N N . GLY B 1 270 ? 17.445 7.538 -57.515 1.00 19.09 270 GLY B N 1
ATOM 4696 C CA . GLY B 1 270 ? 17.255 8.970 -57.393 1.00 18.43 270 GLY B CA 1
ATOM 4697 C C . GLY B 1 270 ? 16.437 9.601 -58.493 1.00 20.46 270 GLY B C 1
ATOM 4698 O O . GLY B 1 270 ? 16.205 10.814 -58.449 1.00 21.84 270 GLY B O 1
ATOM 4699 N N . ARG B 1 271 ? 15.937 8.825 -59.440 1.00 18.91 271 ARG B N 1
ATOM 4700 C CA . ARG B 1 271 ? 15.273 9.437 -60.593 1.00 20.43 271 ARG B CA 1
ATOM 4701 C C . ARG B 1 271 ? 13.930 10.043 -60.200 1.00 19.49 271 ARG B C 1
ATOM 4702 O O . ARG B 1 271 ? 13.065 9.336 -59.656 1.00 19.49 271 ARG B O 1
ATOM 4705 N N . PRO B 1 272 ? 13.704 11.331 -60.436 1.00 20.06 272 PRO B N 1
ATOM 4706 C CA . PRO B 1 272 ? 12.502 11.977 -59.889 1.00 18.83 272 PRO B CA 1
ATOM 4707 C C . PRO B 1 272 ? 11.182 11.410 -60.398 1.00 18.48 272 PRO B C 1
ATOM 4708 O O . PRO B 1 272 ? 10.185 11.452 -59.663 1.00 18.34 272 PRO B O 1
ATOM 4712 N N . ARG B 1 273 ? 11.122 10.899 -61.631 1.00 18.43 273 ARG B N 1
ATOM 4713 C CA . ARG B 1 273 ? 9.853 10.339 -62.088 1.00 17.32 273 ARG B CA 1
ATOM 4714 C C . ARG B 1 273 ? 9.399 9.186 -61.190 1.00 16.84 273 ARG B C 1
ATOM 4715 O O . ARG B 1 273 ? 8.194 9.001 -60.979 1.00 16.29 273 ARG B O 1
ATOM 4723 N N . TYR B 1 274 ? 10.345 8.398 -60.664 1.00 16.23 274 TYR B N 1
ATOM 4724 C CA . TYR B 1 274 ? 9.928 7.280 -59.812 1.00 15.62 274 TYR B CA 1
ATOM 4725 C C . TYR B 1 274 ? 9.323 7.786 -58.505 1.00 17.02 274 TYR B C 1
ATOM 4726 O O . TYR B 1 274 ? 8.340 7.228 -58.008 1.00 16.31 274 TYR B O 1
ATOM 4735 N N . ARG B 1 275 ? 9.881 8.861 -57.944 1.00 16.37 275 ARG B N 1
ATOM 4736 C CA . ARG B 1 275 ? 9.260 9.492 -56.789 1.00 15.50 275 ARG B CA 1
ATOM 4737 C C . ARG B 1 275 ? 7.851 9.961 -57.114 1.00 15.63 275 ARG B C 1
ATOM 4738 O O . ARG B 1 275 ? 6.926 9.741 -56.333 1.00 17.34 275 ARG B O 1
ATOM 4746 N N . GLU B 1 276 ? 7.655 10.564 -58.294 1.00 17.70 276 GLU B N 1
ATOM 4747 C CA . GLU B 1 276 ? 6.326 11.058 -58.670 1.00 17.07 276 GLU B CA 1
ATOM 4748 C C . GLU B 1 276 ? 5.319 9.917 -58.784 1.00 15.65 276 GLU B C 1
ATOM 4749 O O . GLU B 1 276 ? 4.178 10.039 -58.342 1.00 16.01 276 GLU B O 1
ATOM 4755 N N . ILE B 1 277 ? 5.710 8.826 -59.434 1.00 15.74 277 ILE B N 1
ATOM 4756 C CA . ILE B 1 277 ? 4.792 7.703 -59.589 1.00 17.01 277 ILE B CA 1
ATOM 4757 C C . ILE B 1 277 ? 4.395 7.153 -58.231 1.00 15.43 277 ILE B C 1
ATOM 4758 O O . ILE B 1 277 ? 3.214 6.923 -57.968 1.00 16.38 277 ILE B O 1
ATOM 4763 N N . ALA B 1 278 ? 5.387 6.930 -57.354 1.00 14.79 278 ALA B N 1
ATOM 4764 C CA . ALA B 1 278 ? 5.116 6.392 -56.020 1.00 15.43 278 ALA B CA 1
ATOM 4765 C C . ALA B 1 278 ? 4.236 7.322 -55.198 1.00 18.19 278 ALA B C 1
ATOM 4766 O O . ALA B 1 278 ? 3.302 6.870 -54.513 1.00 15.99 278 ALA B O 1
ATOM 4768 N N . GLU B 1 279 ? 4.543 8.622 -55.220 1.00 16.61 279 GLU B N 1
ATOM 4769 C CA . GLU B 1 279 ? 3.761 9.598 -54.469 1.00 16.15 279 GLU B CA 1
ATOM 4770 C C . GLU B 1 279 ? 2.329 9.611 -54.954 1.00 16.97 279 GLU B C 1
ATOM 4771 O O . GLU B 1 279 ? 1.389 9.646 -54.156 1.00 18.31 279 GLU B O 1
ATOM 4777 N N . GLY B 1 280 ? 2.154 9.577 -56.280 1.00 15.54 280 GLY B N 1
ATOM 4778 C CA . GLY B 1 280 ? 0.822 9.619 -56.842 1.00 18.13 280 GLY B CA 1
ATOM 4779 C C . GLY B 1 280 ? 0.003 8.402 -56.459 1.00 17.57 280 GLY B C 1
ATOM 4780 O O . GLY B 1 280 ? -1.165 8.523 -56.081 1.00 17.31 280 GLY B O 1
ATOM 4781 N N . ILE B 1 281 ? 0.622 7.223 -56.507 1.00 16.17 281 ILE B N 1
ATOM 4782 C CA . ILE B 1 281 ? -0.096 5.993 -56.146 1.00 16.21 281 ILE B CA 1
ATOM 4783 C C . ILE B 1 281 ? -0.388 5.951 -54.648 1.00 18.39 281 ILE B C 1
ATOM 4784 O O . ILE B 1 281 ? -1.519 5.663 -54.226 1.00 17.18 281 ILE B O 1
ATOM 4789 N N . GLY B 1 282 ? 0.602 6.303 -53.823 1.00 16.50 282 GLY B N 1
ATOM 4790 C CA . GLY B 1 282 ? 0.345 6.298 -52.389 1.00 18.65 282 GLY B CA 1
ATOM 4791 C C . GLY B 1 282 ? -0.765 7.258 -52.013 1.00 18.89 282 GLY B C 1
ATOM 4792 O O . GLY B 1 282 ? -1.625 6.941 -51.196 1.00 17.78 282 GLY B O 1
ATOM 4793 N N . THR B 1 283 ? -0.777 8.438 -52.622 1.00 17.15 283 THR B N 1
ATOM 4794 C CA . THR B 1 283 ? -1.817 9.410 -52.306 1.00 20.49 283 THR B CA 1
ATOM 4795 C C . THR B 1 283 ? -3.195 8.911 -52.731 1.00 18.99 283 THR B C 1
ATOM 4796 O O . THR B 1 283 ? -4.175 9.056 -51.987 1.00 17.41 283 THR B O 1
ATOM 4800 N N . LEU B 1 284 ? -3.292 8.296 -53.910 1.00 17.32 284 LEU B N 1
ATOM 4801 C CA . LEU B 1 284 ? -4.576 7.754 -54.352 1.00 18.16 284 LEU B CA 1
ATOM 4802 C C . LEU B 1 284 ? -5.094 6.694 -53.377 1.00 21.68 284 LEU B C 1
ATOM 4803 O O . LEU B 1 284 ? -6.279 6.690 -53.013 1.00 19.14 284 LEU B O 1
ATOM 4808 N N . LEU B 1 285 ? -4.217 5.787 -52.940 1.00 19.50 285 LEU B N 1
ATOM 4809 C CA . LEU B 1 285 ? -4.648 4.774 -51.977 1.00 19.42 285 LEU B CA 1
ATOM 4810 C C . LEU B 1 285 ? -5.133 5.426 -50.686 1.00 17.63 285 LEU B C 1
ATOM 4811 O O . LEU B 1 285 ? -6.191 5.066 -50.160 1.00 20.38 285 LEU B O 1
ATOM 4816 N N . CYS B 1 286 ? -4.397 6.417 -50.186 1.00 20.22 286 CYS B N 1
ATOM 4817 C CA . CYS B 1 286 ? -4.814 7.136 -48.982 1.00 21.28 286 CYS B CA 1
ATOM 4818 C C . CYS B 1 286 ? -6.173 7.812 -49.180 1.00 21.86 286 CYS B C 1
ATOM 4819 O O . CYS B 1 286 ? -7.035 7.783 -48.286 1.00 22.93 286 CYS B O 1
ATOM 4822 N N . GLU B 1 287 ? -6.379 8.432 -50.344 1.00 21.29 287 GLU B N 1
ATOM 4823 C CA . GLU B 1 287 ? -7.651 9.075 -50.648 1.00 22.92 287 GLU B CA 1
ATOM 4824 C C . GLU B 1 287 ? -8.815 8.097 -50.634 1.00 21.06 287 GLU B C 1
ATOM 4825 O O . GLU B 1 287 ? -9.936 8.481 -50.285 1.00 23.86 287 GLU B O 1
ATOM 4831 N N . ARG B 1 288 ? -8.593 6.835 -51.013 1.00 18.36 288 ARG B N 1
ATOM 4832 C CA . ARG B 1 288 ? -9.699 5.905 -51.114 1.00 17.52 288 ARG B CA 1
ATOM 4833 C C . ARG B 1 288 ? -10.017 5.190 -49.807 1.00 16.77 288 ARG B C 1
ATOM 4834 O O . ARG B 1 288 ? -11.034 4.496 -49.734 1.00 19.95 288 ARG B O 1
ATOM 4842 N N . GLN B 1 289 ? -9.189 5.358 -48.791 1.00 16.33 289 GLN B N 1
ATOM 4843 C CA . GLN B 1 289 ? -9.400 4.678 -47.523 1.00 15.83 289 GLN B CA 1
ATOM 4844 C C . GLN B 1 289 ? -10.678 5.174 -46.866 1.00 17.04 289 GLN B C 1
ATOM 4845 O O . GLN B 1 289 ? -10.922 6.388 -46.808 1.00 18.77 289 GLN B O 1
ATOM 4851 N N . SER B 1 290 ? -11.471 4.246 -46.336 1.00 16.84 290 SER B N 1
ATOM 4852 C CA . SER B 1 290 ? -12.626 4.636 -45.547 1.00 19.91 290 SER B CA 1
ATOM 4853 C C . SER B 1 290 ? -12.155 5.460 -44.356 1.00 19.84 290 SER B C 1
ATOM 4854 O O . SER B 1 290 ? -11.098 5.201 -43.784 1.00 19.99 290 SER B O 1
ATOM 4857 N N . PRO B 1 291 ? -12.939 6.452 -43.935 1.00 24.87 291 PRO B N 1
ATOM 4858 C CA . PRO B 1 291 ? -12.649 7.102 -42.648 1.00 24.86 291 PRO B CA 1
ATOM 4859 C C . PRO B 1 291 ? -12.569 6.102 -41.491 1.00 23.40 291 PRO B C 1
ATOM 4860 O O . PRO B 1 291 ? -11.838 6.343 -40.525 1.00 25.81 291 PRO B O 1
ATOM 4864 N N . TYR B 1 292 ? -13.232 4.945 -41.618 1.00 22.61 292 TYR B N 1
ATOM 4865 C CA . TYR B 1 292 ? -13.186 3.902 -40.595 1.00 22.47 292 TYR B CA 1
ATOM 4866 C C . TYR B 1 292 ? -11.911 3.079 -40.634 1.00 23.68 292 TYR B C 1
ATOM 4867 O O . TYR B 1 292 ? -11.582 2.426 -39.635 1.00 25.03 292 TYR B O 1
ATOM 4876 N N . GLY B 1 293 ? -11.143 3.145 -41.722 1.00 19.10 293 GLY B N 1
ATOM 4877 C CA . GLY B 1 293 ? -9.791 2.620 -41.744 1.00 18.62 293 GLY B CA 1
ATOM 4878 C C . GLY B 1 293 ? -9.578 1.497 -42.745 1.00 15.78 293 GLY B C 1
ATOM 4879 O O . GLY B 1 293 ? -8.442 1.266 -43.168 1.00 17.73 293 GLY B O 1
ATOM 4880 N N . TYR B 1 294 ? -10.646 0.827 -43.157 1.00 16.95 294 TYR B N 1
ATOM 4881 C CA . TYR B 1 294 ? -10.508 -0.245 -44.143 1.00 15.39 294 TYR B CA 1
ATOM 4882 C C . TYR B 1 294 ? -10.613 0.329 -45.556 1.00 15.32 294 TYR B C 1
ATOM 4883 O O . TYR B 1 294 ? -10.894 1.517 -45.761 1.00 18.18 294 TYR B O 1
ATOM 4892 N N . TRP B 1 295 ? -10.416 -0.534 -46.555 1.00 16.19 295 TRP B N 1
ATOM 4893 C CA . TRP B 1 295 ? -10.740 -0.217 -47.935 1.00 16.74 295 TRP B CA 1
ATOM 4894 C C . TRP B 1 295 ? -11.785 -1.196 -48.451 1.00 18.20 295 TRP B C 1
ATOM 4895 O O . TRP B 1 295 ? -11.742 -2.400 -48.156 1.00 17.38 295 TRP B O 1
ATOM 4906 N N . SER B 1 296 ? -12.719 -0.686 -49.233 1.00 19.23 296 SER B N 1
ATOM 4907 C CA . SER B 1 296 ? -13.764 -1.549 -49.749 1.00 21.10 296 SER B CA 1
ATOM 4908 C C . SER B 1 296 ? -14.213 -1.008 -51.083 1.00 22.38 296 SER B C 1
ATOM 4909 O O . SER B 1 296 ? -14.340 0.204 -51.250 1.00 25.75 296 SER B O 1
ATOM 4912 N N . GLU B 1 297 ? -14.493 -1.929 -52.007 1.00 24.21 297 GLU B N 1
ATOM 4913 C CA . GLU B 1 297 ? -15.046 -1.534 -53.298 1.00 26.91 297 GLU B CA 1
ATOM 4914 C C . GLU B 1 297 ? -16.403 -0.867 -53.148 1.00 34.13 297 GLU B C 1
ATOM 4915 O O . GLU B 1 297 ? -16.688 0.116 -53.842 1.00 38.34 297 GLU B O 1
ATOM 4918 N N . GLU B 1 298 ? -17.250 -1.371 -52.251 1.00 31.82 298 GLU B N 1
ATOM 4919 C CA . GLU B 1 298 ? -18.638 -0.916 -52.198 1.00 37.82 298 GLU B CA 1
ATOM 4920 C C . GLU B 1 298 ? -19.110 -0.437 -50.828 1.00 37.74 298 GLU B C 1
ATOM 4921 O O . GLU B 1 298 ? -20.031 0.382 -50.758 1.00 41.14 298 GLU B O 1
ATOM 4927 N N . GLU B 1 299 ? -18.527 -0.924 -49.735 1.00 32.35 299 GLU B N 1
ATOM 4928 C CA . GLU B 1 299 ? -19.052 -0.605 -48.410 1.00 29.24 299 GLU B CA 1
ATOM 4929 C C . GLU B 1 299 ? -18.472 0.703 -47.889 1.00 35.01 299 GLU B C 1
ATOM 4930 O O . GLU B 1 299 ? -17.320 1.053 -48.166 1.00 31.47 299 GLU B O 1
ATOM 4936 N N . THR B 1 300 ? -19.266 1.396 -47.077 1.00 34.16 300 THR B N 1
ATOM 4937 C CA . THR B 1 300 ? -18.871 2.693 -46.547 1.00 39.83 300 THR B CA 1
ATOM 4938 C C . THR B 1 300 ? -19.055 2.857 -45.051 1.00 34.37 300 THR B C 1
ATOM 4939 O O . THR B 1 300 ? -18.402 3.731 -44.469 1.00 39.61 300 THR B O 1
ATOM 4943 N N . GLY B 1 301 ? -19.895 2.079 -44.405 1.00 34.98 301 GLY B N 1
ATOM 4944 C CA . GLY B 1 301 ? -20.182 2.337 -43.011 1.00 42.03 301 GLY B CA 1
ATOM 4945 C C . GLY B 1 301 ? -19.185 1.768 -42.011 1.00 41.26 301 GLY B C 1
ATOM 4946 O O . GLY B 1 301 ? -18.037 1.431 -42.319 1.00 34.70 301 GLY B O 1
ATOM 4947 N N . ASP B 1 302 ? -19.661 1.681 -40.772 1.00 38.65 302 ASP B N 1
ATOM 4948 C CA . ASP B 1 302 ? -18.951 1.045 -39.668 1.00 32.04 302 ASP B CA 1
ATOM 4949 C C . ASP B 1 302 ? -19.322 -0.440 -39.656 1.00 40.20 302 ASP B C 1
ATOM 4950 O O . ASP B 1 302 ? -20.225 -0.890 -38.945 1.00 42.18 302 ASP B O 1
ATOM 4955 N N . VAL B 1 303 ? -18.597 -1.227 -40.464 1.00 32.54 303 VAL B N 1
ATOM 4956 C CA . VAL B 1 303 ? -18.904 -2.646 -40.637 1.00 29.85 303 VAL B CA 1
ATOM 4957 C C . VAL B 1 303 ? -18.066 -3.492 -39.691 1.00 30.28 303 VAL B C 1
ATOM 4958 O O . VAL B 1 303 ? -16.954 -3.126 -39.307 1.00 29.39 303 VAL B O 1
ATOM 4962 N N . ALA B 1 304 ? -18.598 -4.659 -39.339 1.00 28.21 304 ALA B N 1
ATOM 4963 C CA . ALA B 1 304 ? -17.926 -5.571 -38.431 1.00 26.54 304 ALA B CA 1
ATOM 4964 C C . ALA B 1 304 ? -16.953 -6.499 -39.139 1.00 26.85 304 ALA B C 1
ATOM 4965 O O . ALA B 1 304 ? -16.067 -7.066 -38.487 1.00 27.75 304 ALA B O 1
ATOM 4967 N N . ASP B 1 305 ? -17.114 -6.686 -40.445 1.00 28.93 305 ASP B N 1
ATOM 4968 C CA . ASP B 1 305 ? -16.304 -7.639 -41.194 1.00 24.42 305 ASP B CA 1
ATOM 4969 C C . ASP B 1 305 ? -16.401 -7.224 -42.656 1.00 21.42 305 ASP B C 1
ATOM 4970 O O . ASP B 1 305 ? -17.096 -6.265 -42.995 1.00 21.81 305 ASP B O 1
ATOM 4975 N N . LEU B 1 306 ? -15.707 -7.955 -43.528 1.00 20.24 306 LEU B N 1
ATOM 4976 C CA . LEU B 1 306 ? -15.653 -7.579 -44.934 1.00 19.09 306 LEU B CA 1
ATOM 4977 C C . LEU B 1 306 ? -15.675 -8.832 -45.786 1.00 18.61 306 LEU B C 1
ATOM 4978 O O . LEU B 1 306 ? -15.271 -9.916 -45.351 1.00 19.31 306 LEU B O 1
ATOM 4983 N N . PHE B 1 307 ? -16.171 -8.663 -47.007 1.00 17.39 307 PHE B N 1
ATOM 4984 C CA . PHE B 1 307 ? -15.987 -9.641 -48.059 1.00 21.44 307 PHE B CA 1
ATOM 4985 C C . PHE B 1 307 ? -14.487 -9.915 -48.211 1.00 20.39 307 PHE B C 1
ATOM 4986 O O . PHE B 1 307 ? -13.649 -9.042 -47.973 1.00 18.23 307 PHE B O 1
ATOM 4994 N N . TRP B 1 308 ? -14.144 -11.164 -48.549 1.00 18.19 308 TRP B N 1
ATOM 4995 C CA . TRP B 1 308 ? -12.741 -11.574 -48.538 1.00 16.50 308 TRP B CA 1
ATOM 4996 C C . TRP B 1 308 ? -11.858 -10.657 -49.392 1.00 16.22 308 TRP B C 1
ATOM 4997 O O . TRP B 1 308 ? -10.719 -10.365 -49.016 1.00 16.02 308 TRP B O 1
ATOM 5008 N N . GLY B 1 309 ? -12.356 -10.206 -50.548 1.00 16.37 309 GLY B N 1
ATOM 5009 C CA . GLY B 1 309 ? -11.527 -9.372 -51.416 1.00 15.76 309 GLY B CA 1
ATOM 5010 C C . GLY B 1 309 ? -11.225 -8.013 -50.809 1.00 16.04 309 GLY B C 1
ATOM 5011 O O . GLY B 1 309 ? -10.126 -7.491 -50.976 1.00 16.79 309 GLY B O 1
ATOM 5012 N N . ASP B 1 310 ? -12.187 -7.441 -50.086 1.00 16.00 310 ASP B N 1
ATOM 5013 C CA . ASP B 1 310 ? -11.962 -6.161 -49.425 1.00 15.12 310 ASP B CA 1
ATOM 5014 C C . ASP B 1 310 ? -11.012 -6.337 -48.251 1.00 14.78 310 ASP B C 1
ATOM 5015 O O . ASP B 1 310 ? -10.186 -5.467 -47.987 1.00 14.94 310 ASP B O 1
ATOM 5020 N N . LEU B 1 311 ? -11.101 -7.481 -47.551 1.00 15.07 311 LEU B N 1
ATOM 5021 C CA . LEU B 1 311 ? -10.200 -7.740 -46.437 1.00 15.54 311 LEU B CA 1
ATOM 5022 C C . LEU B 1 311 ? -8.778 -7.937 -46.929 1.00 13.65 311 LEU B C 1
ATOM 5023 O O . LEU B 1 311 ? -7.845 -7.383 -46.342 1.00 13.44 311 LEU B O 1
ATOM 5028 N N . ASP B 1 312 ? -8.611 -8.684 -48.028 1.00 14.13 312 ASP B N 1
ATOM 5029 C CA . ASP B 1 312 ? -7.307 -8.820 -48.690 1.00 14.61 312 ASP B CA 1
ATOM 5030 C C . ASP B 1 312 ? -6.756 -7.459 -49.126 1.00 13.30 312 ASP B C 1
ATOM 5031 O O . ASP B 1 312 ? -5.602 -7.117 -48.831 1.00 14.74 312 ASP B O 1
ATOM 5036 N N . MET B 1 313 ? -7.571 -6.653 -49.806 1.00 14.13 313 MET B N 1
ATOM 5037 C CA . MET B 1 313 ? -7.126 -5.319 -50.223 1.00 13.75 313 MET B CA 1
ATOM 5038 C C . MET B 1 313 ? -6.705 -4.459 -49.034 1.00 14.22 313 MET B C 1
ATOM 5039 O O . MET B 1 313 ? -5.714 -3.721 -49.114 1.00 14.07 313 MET B O 1
ATOM 5044 N N . THR B 1 314 ? -7.431 -4.548 -47.921 1.00 13.56 314 THR B N 1
ATOM 5045 C CA . THR B 1 314 ? -7.079 -3.755 -46.744 1.00 13.04 314 THR B CA 1
ATOM 5046 C C . THR B 1 314 ? -5.697 -4.135 -46.206 1.00 13.70 314 THR B C 1
ATOM 5047 O O . THR B 1 314 ? -4.857 -3.258 -45.949 1.00 13.48 314 THR B O 1
ATOM 5051 N N . ALA B 1 315 ? -5.423 -5.437 -46.032 1.00 12.35 315 ALA B N 1
ATOM 5052 C CA . ALA B 1 315 ? -4.086 -5.823 -45.583 1.00 12.17 315 ALA B CA 1
ATOM 5053 C C . ALA B 1 315 ? -3.041 -5.479 -46.636 1.00 12.47 315 ALA B C 1
ATOM 5054 O O . ALA B 1 315 ? -1.926 -5.055 -46.306 1.00 13.30 315 ALA B O 1
ATOM 5056 N N . GLU B 1 316 ? -3.395 -5.635 -47.918 1.00 11.06 316 GLU B N 1
ATOM 5057 C CA . GLU B 1 316 ? -2.462 -5.307 -48.997 1.00 12.83 316 GLU B CA 1
ATOM 5058 C C . GLU B 1 316 ? -2.041 -3.844 -48.924 1.00 12.72 316 GLU B C 1
ATOM 5059 O O . GLU B 1 316 ? -0.856 -3.525 -49.090 1.00 12.30 316 GLU B O 1
ATOM 5065 N N . TYR B 1 317 ? -3.000 -2.930 -48.685 1.00 12.90 317 TYR B N 1
ATOM 5066 C CA . TYR B 1 317 ? -2.637 -1.517 -48.683 1.00 13.23 317 TYR B CA 1
ATOM 5067 C C . TYR B 1 317 ? -1.920 -1.090 -47.414 1.00 13.72 317 TYR B C 1
ATOM 5068 O O . TYR B 1 317 ? -1.150 -0.121 -47.471 1.00 13.77 317 TYR B O 1
ATOM 5077 N N . VAL B 1 318 ? -2.118 -1.794 -46.284 1.00 12.42 318 VAL B N 1
ATOM 5078 C CA . VAL B 1 318 ? -1.203 -1.611 -45.152 1.00 12.70 318 VAL B CA 1
ATOM 5079 C C . VAL B 1 318 ? 0.233 -1.812 -45.606 1.00 15.35 318 VAL B C 1
ATOM 5080 O O . VAL B 1 318 ? 1.118 -0.987 -45.346 1.00 15.08 318 VAL B O 1
ATOM 5084 N N . LEU B 1 319 ? 0.491 -2.957 -46.263 1.00 12.73 319 LEU B N 1
ATOM 5085 C CA . LEU B 1 319 ? 1.831 -3.288 -46.732 1.00 13.19 319 LEU B CA 1
ATOM 5086 C C . LEU B 1 319 ? 2.346 -2.263 -47.746 1.00 13.79 319 LEU B C 1
ATOM 5087 O O . LEU B 1 319 ? 3.457 -1.734 -47.612 1.00 14.96 319 LEU B O 1
ATOM 5092 N N . TRP B 1 320 ? 1.568 -1.972 -48.784 1.00 12.04 320 TRP B N 1
ATOM 5093 C CA . TRP B 1 320 ? 2.077 -1.078 -49.820 1.00 13.48 320 TRP B CA 1
ATOM 5094 C C . TRP B 1 320 ? 2.285 0.348 -49.322 1.00 14.80 320 TRP B C 1
ATOM 5095 O O . TRP B 1 320 ? 3.278 0.986 -49.686 1.00 13.97 320 TRP B O 1
ATOM 5106 N N . LEU B 1 321 ? 1.345 0.899 -48.543 1.00 12.64 321 LEU B N 1
ATOM 5107 C CA . LEU B 1 321 ? 1.585 2.238 -47.990 1.00 12.88 321 LEU B CA 1
ATOM 5108 C C . LEU B 1 321 ? 2.833 2.260 -47.120 1.00 13.52 321 LEU B C 1
ATOM 5109 O O . LEU B 1 321 ? 3.608 3.225 -47.156 1.00 15.57 321 LEU B O 1
ATOM 5114 N N . ASP B 1 322 ? 3.050 1.200 -46.340 1.00 13.35 322 ASP B N 1
ATOM 5115 C CA . ASP B 1 322 ? 4.259 1.164 -45.533 1.00 14.69 322 ASP B CA 1
ATOM 5116 C C . ASP B 1 322 ? 5.516 1.118 -46.402 1.00 13.98 322 ASP B C 1
ATOM 5117 O O . ASP B 1 322 ? 6.471 1.870 -46.164 1.00 15.57 322 ASP B O 1
ATOM 5122 N N . LEU B 1 323 ? 5.532 0.234 -47.420 1.00 14.26 323 LEU B N 1
ATOM 5123 C CA . LEU B 1 323 ? 6.726 0.089 -48.249 1.00 14.35 323 LEU B CA 1
ATOM 5124 C C . LEU B 1 323 ? 6.978 1.341 -49.073 1.00 14.43 323 LEU B C 1
ATOM 5125 O O . LEU B 1 323 ? 8.129 1.761 -49.214 1.00 14.50 323 LEU B O 1
ATOM 5130 N N . ILE B 1 324 ? 5.930 1.918 -49.667 1.00 13.65 324 ILE B N 1
ATOM 5131 C CA . ILE B 1 324 ? 6.083 3.187 -50.383 1.00 12.53 324 ILE B CA 1
ATOM 5132 C C . ILE B 1 324 ? 6.629 4.261 -49.456 1.00 13.79 324 ILE B C 1
ATOM 5133 O O . ILE B 1 324 ? 7.575 4.967 -49.802 1.00 14.38 324 ILE B O 1
ATOM 5138 N N . GLY B 1 325 ? 6.035 4.393 -48.264 1.00 14.62 325 GLY B N 1
ATOM 5139 C CA . GLY B 1 325 ? 6.459 5.431 -47.347 1.00 16.05 325 GLY B CA 1
ATOM 5140 C C . GLY B 1 325 ? 7.911 5.306 -46.932 1.00 16.54 325 GLY B C 1
ATOM 5141 O O . GLY B 1 325 ? 8.646 6.302 -46.918 1.00 17.71 325 GLY B O 1
ATOM 5142 N N . ARG B 1 326 ? 8.356 4.102 -46.592 1.00 15.70 326 ARG B N 1
ATOM 5143 C CA . ARG B 1 326 ? 9.721 4.044 -46.090 1.00 17.02 326 ARG B CA 1
ATOM 5144 C C . ARG B 1 326 ? 10.738 4.217 -47.200 1.00 16.87 326 ARG B C 1
ATOM 5145 O O . ARG B 1 326 ? 11.788 4.804 -46.964 1.00 16.40 326 ARG B O 1
ATOM 5153 N N . ASN B 1 327 ? 10.442 3.751 -48.412 1.00 15.51 327 ASN B N 1
ATOM 5154 C CA . ASN B 1 327 ? 11.377 3.965 -49.516 1.00 15.24 327 ASN B CA 1
ATOM 5155 C C . ASN B 1 327 ? 11.389 5.414 -49.984 1.00 15.93 327 ASN B C 1
ATOM 5156 O O . ASN B 1 327 ? 12.451 5.922 -50.347 1.00 15.17 327 ASN B O 1
ATOM 5161 N N . LEU B 1 328 ? 10.257 6.110 -49.979 1.00 13.61 328 LEU B N 1
ATOM 5162 C CA . LEU B 1 328 ? 10.304 7.533 -50.324 1.00 16.03 328 LEU B CA 1
ATOM 5163 C C . LEU B 1 328 ? 11.023 8.342 -49.243 1.00 17.44 328 LEU B C 1
ATOM 5164 O O . LEU B 1 328 ? 11.762 9.286 -49.550 1.00 17.19 328 LEU B O 1
ATOM 5169 N N . ALA B 1 329 ? 10.797 8.015 -47.969 1.00 15.67 329 ALA B N 1
ATOM 5170 C CA . ALA B 1 329 ? 11.447 8.764 -46.895 1.00 14.18 329 ALA B CA 1
ATOM 5171 C C . ALA B 1 329 ? 12.958 8.594 -46.961 1.00 17.18 329 ALA B C 1
ATOM 5172 O O . ALA B 1 329 ? 13.717 9.570 -46.893 1.00 17.01 329 ALA B O 1
ATOM 5174 N N . SER B 1 330 ? 13.419 7.368 -47.157 1.00 14.50 330 SER B N 1
ATOM 5175 C CA . SER B 1 330 ? 14.854 7.127 -47.264 1.00 15.23 330 SER B CA 1
ATOM 5176 C C . SER B 1 330 ? 15.408 7.682 -48.562 1.00 16.25 330 SER B C 1
ATOM 5177 O O . SER B 1 330 ? 16.533 8.195 -48.586 1.00 16.55 330 SER B O 1
ATOM 5180 N N . GLY B 1 331 ? 14.641 7.585 -49.650 1.00 15.50 331 GLY B N 1
ATOM 5181 C CA . GLY B 1 331 ? 15.101 8.182 -50.894 1.00 15.92 331 GLY B CA 1
ATOM 5182 C C . GLY B 1 331 ? 15.318 9.677 -50.769 1.00 18.68 331 GLY B C 1
ATOM 5183 O O . GLY B 1 331 ? 16.317 10.203 -51.274 1.00 17.93 331 GLY B O 1
ATOM 5184 N N . GLU B 1 332 ? 14.411 10.364 -50.064 1.00 16.72 332 GLU B N 1
ATOM 5185 C CA . GLU B 1 332 ? 14.576 11.799 -49.819 1.00 19.27 332 GLU B CA 1
ATOM 5186 C C . GLU B 1 332 ? 15.855 12.072 -49.046 1.00 20.20 332 GLU B C 1
ATOM 5187 O O . GLU B 1 332 ? 16.613 12.991 -49.378 1.00 19.84 332 GLU B O 1
ATOM 5193 N N . ARG B 1 333 ? 16.104 11.292 -47.993 1.00 18.38 333 ARG B N 1
ATOM 5194 C CA . ARG B 1 333 ? 17.329 11.449 -47.210 1.00 17.92 333 ARG B CA 1
ATOM 5195 C C . ARG B 1 333 ? 18.575 11.237 -48.065 1.00 20.52 333 ARG B C 1
ATOM 5196 O O . ARG B 1 333 ? 19.531 12.030 -47.998 1.00 22.07 333 ARG B O 1
ATOM 5204 N N . VAL B 1 334 ? 18.587 10.175 -48.876 1.00 19.34 334 VAL B N 1
ATOM 5205 C CA . VAL B 1 334 ? 19.770 9.819 -49.650 1.00 22.18 334 VAL B CA 1
ATOM 5206 C C . VAL B 1 334 ? 20.031 10.839 -50.748 1.00 22.53 334 VAL B C 1
ATOM 5207 O O . VAL B 1 334 ? 21.181 11.214 -51.000 1.00 25.27 334 VAL B O 1
ATOM 5211 N N . TRP B 1 335 ? 18.979 11.319 -51.404 1.00 19.43 335 TRP B N 1
ATOM 5212 C CA . TRP B 1 335 ? 19.161 12.082 -52.637 1.00 22.50 335 TRP B CA 1
ATOM 5213 C C . TRP B 1 335 ? 19.060 13.584 -52.432 1.00 28.76 335 TRP B C 1
ATOM 5214 O O . TRP B 1 335 ? 19.172 14.336 -53.404 1.00 31.82 335 TRP B O 1
ATOM 5225 N N . ALA B 1 336 ? 18.874 14.026 -51.192 1.00 28.28 336 ALA B N 1
ATOM 5226 C CA . ALA B 1 336 ? 18.828 15.445 -50.827 1.00 36.85 336 ALA B CA 1
ATOM 5227 C C . ALA B 1 336 ? 20.131 16.164 -51.155 1.00 38.10 336 ALA B C 1
ATOM 5228 O O . ALA B 1 336 ? 21.220 15.604 -50.991 1.00 42.18 336 ALA B O 1
#

Nearest PDB structures (foldseek):
  6u4z-assembly1_A  TM=6.672E-01  e=8.413E-06  Bacteroides thetaiotaomicron
  5z6h-assembly1_A  TM=6.044E-01  e=1.535E+00  Enterobacter cloacae
  8khw-assembly1_A  TM=3.919E-01  e=2.969E+00  Bacteroides intestinalis
  5swi-assembly3_C  TM=4.682E-01  e=7.270E+00  Streptococcus pneumoniae
  5swi-assembly2_D  TM=3.109E-01  e=7.270E+00  Streptococcus pneumoniae